Protein AF-0000000080186412 (afdb_homodimer)

Secondary structure (DSSP, 8-state):
-----SSS-TTT----TTS-HHHHHHHHHHHHHTTT--HHHHHHHHHHHHHHHHHS--S---HHHHHHHHHHHS-B-TTS-B------TTHHHHHHHHH-HHHHHHHHTTT---TT-TTSTT--HHHHHHHHHHHHHHHHHHHHH-S---SS---HHHHHHHHHHHHHHHHHHHHHHHHHHHHHHHHHHHHHHHHHHHHHHHHHHHHHHHHHTHHHHHHHHHHHHHHHHS--S-HHHHHHHHHHH-GGGGTTS-HHHHHHHHHHHHHHHHHHHHHHHH-/-----SSS-TTT----TTS-HHHHHHHHHHHHHTTT--HHHHHHHHHHHHHHHHHS--S---HHHHHHHHHHHS-B-TTS-B------GGGHHHHHHHH-HHHHHHHHTTT---TT-TTSTT--HHHHHHHHHHHHHHHHHHHHH-S---SS---HHHHHHHHHHHHHHHHHHHHHHHHHHHHHHHHHHHHHHHHHHHHHHHHHHHHHHHHHTHHHHHHHHHHHHHHHHS--S-HHHHHHHHHHH-GGGGTTS-HHHHHHHHHHHHHHHHHHHHHHHH-

Foldseek 3Di:
DQFDQPQAQLAPGDDDPPDDPLLVVLSVLLCVLCVVPDSQLLRVLSVVLRVLCVVDPPPPPPPVVVVVVVVQQCDAPVVGHRDPPPDDPVCCVVCCCVVASLVVLVVCVVVDDPQPDPSNHRDDLLNSLSSLLSRLSSVLSCLQVPPPPPPPDPDPVVVVVSNVRSVVRSVVSNVSSCVSSVVSVVVVVVVVVVVVVVVVVVVVVVVVVCVVCVLVVVLLVVLLVQPVVDPAPALLRSLVVSCVVPVPSQVVPDPVCRSVSSSVSNVVVVVVVVVVVVD/DQFDQPQAQLAPGDDDPPDDPLLVVLSVLLCVLCVVPDSQLLRVLSVVLRVLCVVDPPPPPPPCVVVVVVVQQCDAPVVGHRDPPPDDPVCCVVCCCVVASLVVLVVCVVVDDPQPDPSNHRDDLLNSLSSLLSRLSSVLSCLQVPPPPPPPDPDPVVVVVSNVRSVVRSVSSSVSSCVSSVVSVVVVVVVVVVVVVVVVVVVVVVVVVCVVCVLVVVLLVVLLVQPVVDPAPALLRSLVVSCVVCVPSQVVPDPVCRSVSSSVSNVVVVVVVVVVVVD

Radius of gyration: 34.0 Å; Cα contacts (8 Å, |Δi|>4): 592; chains: 2; bounding box: 63×105×73 Å

Nearest PDB structures (foldseek):
  8otz-assembly1_DX  TM=2.034E-01  e=6.928E+00  Bos taurus
  5voz-assembly1_S  TM=2.033E-01  e=5.457E+00  Saccharomyces cerevisiae S288C
  8ka6-assembly1_A  TM=3.788E-01  e=2.343E+00  synthetic construct
  8otz-assembly1_DX  TM=1.811E-01  e=8.365E+00  Bos taurus

Sequence (558 aa):
MILGFQNFHPLKGELTSEFTEFCGDIVFRARALLIHRSEKEIFAAIEIINWMNDQSPAPAREKDEVYLEINKVFEKDEHGKPLKLEGNIHNWLTRRNVYSITYALKERQSKYDITEDESFPNGTWADFFSVMALALIDQASFSYTSTPRGPYKNSEANCLFRDLANCARSAQYLIEAMDAVATAEGIQHFEAGMADAKRKIKIRNKSAAIRRHAKTNEAIVALKNFYGEEKHKSMRNAAQIFCEKFPKMVEHLAPYNRVRTLSEGLSKLLKGQRLSLQQMILGFQNFHPLKGELTSEFTEFCGDIVFRARALLIHRSEKEIFAAIEIINWMNDQSPAPAREKDEVYLEINKVFEKDEHGKPLKLEGNIHNWLTRRNVYSITYALKERQSKYDITEDESFPNGTWADFFSVMALALIDQASFSYTSTPRGPYKNSEANCLFRDLANCARSAQYLIEAMDAVATAEGIQHFEAGMADAKRKIKIRNKSAAIRRHAKTNEAIVALKNFYGEEKHKSMRNAAQIFCEKFPKMVEHLAPYNRVRTLSEGLSKLLKGQRLSLQQ

Organism: NCBI:txid1233

pLDDT: mean 74.26, std 18.39, range [33.25, 96.75]

Solvent-accessible surface area (backbone atoms only — not comparable to full-atom values): 29744 Å² total; per-residue (Å²): 136,83,68,52,59,87,68,27,45,78,89,76,47,74,80,54,55,81,49,51,70,63,52,54,51,45,50,50,54,22,46,62,72,40,66,88,56,52,71,69,33,52,57,40,47,45,53,49,51,43,49,54,47,63,74,55,55,45,68,78,52,59,77,53,47,61,53,42,48,53,46,39,26,65,32,42,43,102,82,65,43,57,40,74,75,79,76,62,77,76,54,45,70,75,39,35,44,51,71,27,70,53,50,39,51,61,66,40,56,84,76,52,83,58,48,76,38,82,66,37,65,73,40,49,68,33,50,52,27,16,50,48,18,41,28,26,47,12,51,18,51,40,37,57,68,52,70,68,79,54,86,65,68,88,44,68,43,52,53,32,47,49,49,32,53,18,49,54,52,17,38,53,29,45,29,45,16,26,33,19,33,28,38,15,50,25,48,47,48,38,53,50,46,51,52,48,51,51,49,50,49,50,50,48,49,48,51,50,49,48,61,72,39,41,59,55,50,51,39,28,54,51,45,49,54,52,50,71,76,43,95,57,95,38,60,54,54,40,30,48,52,46,47,69,73,42,48,80,64,47,60,88,42,55,79,92,49,37,42,58,52,39,24,53,48,40,50,48,54,53,48,52,51,52,52,58,67,71,100,134,83,68,54,60,86,67,26,44,78,88,75,45,73,81,56,58,83,50,53,68,62,51,54,51,46,49,50,53,24,45,63,71,39,66,90,56,53,72,68,32,52,56,42,47,46,51,50,51,42,49,54,45,64,75,53,56,45,68,77,53,59,77,54,46,61,53,42,48,52,46,37,26,68,32,42,42,100,84,66,42,57,39,72,68,78,75,64,76,80,54,42,70,76,38,35,43,47,70,28,69,52,50,39,51,61,67,41,54,84,77,51,82,57,47,77,40,81,68,35,64,74,41,47,68,34,50,53,27,18,52,48,16,40,27,26,46,11,52,19,52,40,37,58,68,51,70,65,81,55,85,64,69,88,43,69,44,53,53,32,48,49,50,31,51,19,48,54,51,17,39,52,28,44,28,46,17,27,35,19,30,29,39,14,50,24,49,46,48,38,53,50,47,51,50,48,51,50,48,50,47,48,49,48,50,50,52,50,48,48,61,71,40,42,59,55,50,50,38,29,54,52,45,49,56,53,49,72,75,42,95,57,96,38,60,53,54,38,29,48,53,43,48,71,74,41,46,79,61,48,61,90,42,56,82,90,49,36,40,58,52,39,24,52,46,38,50,48,54,54,48,52,50,50,52,57,67,70,98

Structure (mmCIF, N/CA/C/O backbone):
data_AF-0000000080186412-model_v1
#
loop_
_entity.id
_entity.type
_entity.pdbx_description
1 polymer 'Uncharacterized protein'
#
loop_
_atom_site.group_PDB
_atom_site.id
_atom_site.type_symbol
_atom_site.label_atom_id
_atom_site.label_alt_id
_atom_site.label_comp_id
_atom_site.label_asym_id
_atom_site.label_entity_id
_atom_site.label_seq_id
_atom_site.pdbx_PDB_ins_code
_atom_site.Cartn_x
_atom_site.Cartn_y
_atom_site.Cartn_z
_atom_site.occupancy
_atom_site.B_iso_or_equiv
_atom_site.auth_seq_id
_atom_site.auth_comp_id
_atom_site.auth_asym_id
_atom_site.auth_atom_id
_atom_site.pdbx_PDB_model_num
ATOM 1 N N . MET A 1 1 ? 9.469 21.562 -8.523 1 60.22 1 MET A N 1
ATOM 2 C CA . MET A 1 1 ? 10.164 21.5 -7.234 1 60.22 1 MET A CA 1
ATOM 3 C C . MET A 1 1 ? 11.297 20.484 -7.285 1 60.22 1 MET A C 1
ATOM 5 O O . MET A 1 1 ? 11.109 19.359 -7.742 1 60.22 1 MET A O 1
ATOM 9 N N . ILE A 1 2 ? 12.531 20.984 -7 1 69.94 2 ILE A N 1
ATOM 10 C CA . ILE A 1 2 ? 13.695 20.109 -6.938 1 69.94 2 ILE A CA 1
ATOM 11 C C . ILE A 1 2 ? 13.875 19.594 -5.512 1 69.94 2 ILE A C 1
ATOM 13 O O . ILE A 1 2 ? 13.992 20.391 -4.57 1 69.94 2 ILE A O 1
ATOM 17 N N . LEU A 1 3 ? 13.75 18.344 -5.414 1 85.12 3 LEU A N 1
ATOM 18 C CA . LEU A 1 3 ? 13.898 17.719 -4.105 1 85.12 3 LEU A CA 1
ATOM 19 C C . LEU A 1 3 ? 15.367 17.516 -3.758 1 85.12 3 LEU A C 1
ATOM 21 O O . LEU A 1 3 ? 16.203 17.391 -4.648 1 85.12 3 LEU A O 1
ATOM 25 N N . GLY A 1 4 ? 15.68 17.688 -2.525 1 90.06 4 GLY A N 1
ATOM 26 C CA . GLY A 1 4 ? 17.031 17.469 -2.035 1 90.06 4 GLY A CA 1
ATOM 27 C C . GLY A 1 4 ? 17.094 17.281 -0.53 1 90.06 4 GLY A C 1
ATOM 28 O O . GLY A 1 4 ? 16.078 17.016 0.113 1 90.06 4 GLY A O 1
ATOM 29 N N . PHE A 1 5 ? 18.312 17.25 -0 1 92.81 5 PHE A N 1
ATOM 30 C CA . PHE A 1 5 ? 18.562 17.031 1.423 1 92.81 5 PHE A CA 1
ATOM 31 C C . PHE A 1 5 ? 19.422 18.156 1.991 1 92.81 5 PHE A C 1
ATOM 33 O O . PHE A 1 5 ? 20.469 17.891 2.578 1 92.81 5 PHE A O 1
ATOM 40 N N . GLN A 1 6 ? 18.938 19.312 1.938 1 89.69 6 GLN A N 1
ATOM 41 C CA . GLN A 1 6 ? 19.703 20.469 2.371 1 89.69 6 GLN A CA 1
ATOM 42 C C . GLN A 1 6 ? 19.469 20.766 3.848 1 89.69 6 GLN A C 1
ATOM 44 O O . GLN A 1 6 ? 20.359 21.266 4.539 1 89.69 6 GLN A O 1
ATOM 49 N N . ASN A 1 7 ? 18.359 20.422 4.348 1 87.5 7 ASN A N 1
ATOM 50 C CA . ASN A 1 7 ? 17.969 20.812 5.695 1 87.5 7 ASN A CA 1
ATOM 51 C C . ASN A 1 7 ? 17.797 19.609 6.609 1 87.5 7 ASN A C 1
ATOM 53 O O . ASN A 1 7 ? 17.672 19.75 7.828 1 87.5 7 ASN A O 1
ATOM 57 N N . PHE A 1 8 ? 17.812 18.5 6 1 89.94 8 PHE A N 1
ATOM 58 C CA . PHE A 1 8 ? 17.641 17.25 6.742 1 89.94 8 PHE A CA 1
ATOM 59 C C . PHE A 1 8 ? 18.422 16.125 6.07 1 89.94 8 PHE A C 1
ATOM 61 O O . PHE A 1 8 ? 18.078 15.719 4.953 1 89.94 8 PHE A O 1
ATOM 68 N N . HIS A 1 9 ? 19.359 15.633 6.789 1 92.69 9 HIS A N 1
ATOM 69 C CA . HIS A 1 9 ? 20.109 14.5 6.258 1 92.69 9 HIS A CA 1
ATOM 70 C C . HIS A 1 9 ? 19.25 13.234 6.27 1 92.69 9 HIS A C 1
ATOM 72 O O . HIS A 1 9 ? 18.703 12.867 7.305 1 92.69 9 HIS A O 1
ATOM 78 N N . PRO A 1 10 ? 19.203 12.523 5.199 1 93.31 10 PRO A N 1
ATOM 79 C CA . PRO A 1 10 ? 18.234 11.43 5.078 1 93.31 10 PRO A CA 1
ATOM 80 C C . PRO A 1 10 ? 18.531 10.281 6.051 1 93.31 10 PRO A C 1
ATOM 82 O O . PRO A 1 10 ? 17.594 9.688 6.602 1 93.31 10 PRO A O 1
ATOM 85 N N . LEU A 1 11 ? 19.734 10 6.316 1 89.69 11 LEU A N 1
ATOM 86 C CA . LEU A 1 11 ? 20.031 8.844 7.152 1 89.69 11 LEU A CA 1
ATOM 87 C C . LEU A 1 11 ? 20.422 9.281 8.562 1 89.69 11 LEU A C 1
ATOM 89 O O . LEU A 1 11 ? 20.141 8.578 9.531 1 89.69 11 LEU A O 1
ATOM 93 N N . LYS A 1 12 ? 20.922 10.484 8.695 1 86.38 12 LYS A N 1
ATOM 94 C CA . LYS A 1 12 ? 21.531 10.875 9.969 1 86.38 12 LYS A CA 1
ATOM 95 C C . LYS A 1 12 ? 20.828 12.086 10.562 1 86.38 12 LYS A C 1
ATOM 97 O O . LYS A 1 12 ? 21.109 12.484 11.695 1 86.38 12 LYS A O 1
ATOM 102 N N . GLY A 1 13 ? 19.953 12.609 9.758 1 85.38 13 GLY A N 1
ATOM 103 C CA . GLY A 1 13 ? 19.297 13.805 10.242 1 85.38 13 GLY A CA 1
ATOM 104 C C . GLY A 1 13 ? 18.469 13.57 11.492 1 85.38 13 GLY A C 1
ATOM 105 O O . GLY A 1 13 ? 17.844 12.523 11.641 1 85.38 13 GLY A O 1
ATOM 106 N N . GLU A 1 14 ? 18.562 14.594 12.391 1 77.5 14 GLU A N 1
ATOM 107 C CA . GLU A 1 14 ? 17.766 14.547 13.609 1 77.5 14 GLU A CA 1
ATOM 108 C C . GLU A 1 14 ? 16.641 15.562 13.57 1 77.5 14 GLU A C 1
ATOM 110 O O . GLU A 1 14 ? 16.812 16.688 13.094 1 77.5 14 GLU A O 1
ATOM 115 N N . LEU A 1 15 ? 15.5 15.031 13.891 1 72.88 15 LEU A N 1
ATOM 116 C CA . LEU A 1 15 ? 14.336 15.906 13.891 1 72.88 15 LEU A CA 1
ATOM 117 C C . LEU A 1 15 ? 14.352 16.828 15.109 1 72.88 15 LEU A C 1
ATOM 119 O O . LEU A 1 15 ? 14.75 16.406 16.203 1 72.88 15 LEU A O 1
ATOM 123 N N . THR A 1 16 ? 14.156 18.031 14.727 1 61.97 16 THR A N 1
ATOM 124 C CA . THR A 1 16 ? 14.07 18.984 15.836 1 61.97 16 THR A CA 1
ATOM 125 C C . THR A 1 16 ? 12.773 18.781 16.609 1 61.97 16 THR A C 1
ATOM 127 O O . THR A 1 16 ? 11.82 18.188 16.109 1 61.97 16 THR A O 1
ATOM 130 N N . SER A 1 17 ? 12.781 19.062 17.781 1 52.41 17 SER A N 1
ATOM 131 C CA . SER A 1 17 ? 11.68 18.859 18.734 1 52.41 17 SER A CA 1
ATOM 132 C C . SER A 1 17 ? 10.375 19.438 18.188 1 52.41 17 SER A C 1
ATOM 134 O O . SER A 1 17 ? 9.297 18.953 18.531 1 52.41 17 SER A O 1
ATOM 136 N N . GLU A 1 18 ? 10.516 20.422 17.297 1 50.44 18 GLU A N 1
ATOM 137 C CA . GLU A 1 18 ? 9.32 21.094 16.781 1 50.44 18 GLU A CA 1
ATOM 138 C C . GLU A 1 18 ? 8.594 20.219 15.773 1 50.44 18 GLU A C 1
ATOM 140 O O . GLU A 1 18 ? 7.434 20.469 15.445 1 50.44 18 GLU A O 1
ATOM 145 N N . PHE A 1 19 ? 9.312 19.172 15.555 1 56.12 19 PHE A N 1
ATOM 146 C CA . PHE A 1 19 ? 8.719 18.344 14.508 1 56.12 19 PHE A CA 1
ATOM 147 C C . PHE A 1 19 ? 7.883 17.219 15.117 1 56.12 19 PHE A C 1
ATOM 149 O O . PHE A 1 19 ? 8.352 16.5 16 1 56.12 19 PHE A O 1
ATOM 156 N N . THR A 1 20 ? 6.617 17.281 14.836 1 58.25 20 THR A N 1
ATOM 157 C CA . THR A 1 20 ? 5.539 16.453 15.359 1 58.25 20 THR A CA 1
ATOM 158 C C . THR A 1 20 ? 5.938 14.977 15.328 1 58.25 20 THR A C 1
ATOM 160 O O . THR A 1 20 ? 6.848 14.586 14.594 1 58.25 20 THR A O 1
ATOM 163 N N . GLU A 1 21 ? 5.617 14.297 16.281 1 59.12 21 GLU A N 1
ATOM 164 C CA . GLU A 1 21 ? 5.746 12.844 16.422 1 59.12 21 GLU A CA 1
ATOM 165 C C . GLU A 1 21 ? 5.562 12.141 15.086 1 59.12 21 GLU A C 1
ATOM 167 O O . GLU A 1 21 ? 6.309 11.219 14.758 1 59.12 21 GLU A O 1
ATOM 172 N N . PHE A 1 22 ? 4.82 12.688 14.312 1 66.62 22 PHE A N 1
ATOM 173 C CA . PHE A 1 22 ? 4.508 12.016 13.062 1 66.62 22 PHE A CA 1
ATOM 174 C C . PHE A 1 22 ? 5.652 12.156 12.07 1 66.62 22 PHE A C 1
ATOM 176 O O . PHE A 1 22 ? 5.883 11.273 11.242 1 66.62 22 PHE A O 1
ATOM 183 N N . CYS A 1 23 ? 6.418 13.219 12.328 1 78.56 23 CYS A N 1
ATOM 184 C CA . CYS A 1 23 ? 7.613 13.359 11.508 1 78.56 23 CYS A CA 1
ATOM 185 C C . CYS A 1 23 ? 8.617 12.25 11.82 1 78.56 23 CYS A C 1
ATOM 187 O O . CYS A 1 23 ? 9.203 11.664 10.906 1 78.56 23 CYS A O 1
ATOM 189 N N . GLY A 1 24 ? 8.734 12.062 13.109 1 80.25 24 GLY A N 1
ATOM 190 C CA . GLY A 1 24 ? 9.625 10.984 13.523 1 80.25 24 GLY A CA 1
ATOM 191 C C . GLY A 1 24 ? 9.195 9.625 13.008 1 80.25 24 GLY A C 1
ATOM 192 O O . GLY A 1 24 ? 10.039 8.82 12.609 1 80.25 24 GLY A O 1
ATOM 193 N N . ASP A 1 25 ? 7.91 9.414 13.008 1 83.44 25 ASP A N 1
ATOM 194 C CA . ASP A 1 25 ? 7.375 8.141 12.516 1 83.44 25 ASP A CA 1
ATOM 195 C C . ASP A 1 25 ? 7.676 7.957 11.031 1 83.44 25 ASP A C 1
ATOM 197 O O . ASP A 1 25 ? 8.07 6.871 10.602 1 83.44 25 ASP A O 1
ATOM 201 N N . ILE A 1 26 ? 7.465 9.016 10.266 1 90.25 26 ILE A N 1
ATOM 202 C CA . ILE A 1 26 ? 7.719 8.961 8.836 1 90.25 26 ILE A CA 1
ATOM 203 C C . ILE A 1 26 ? 9.195 8.648 8.586 1 90.25 26 ILE A C 1
ATOM 205 O O . ILE A 1 26 ? 9.516 7.773 7.773 1 90.25 26 ILE A O 1
ATOM 209 N N . VAL A 1 27 ? 10.039 9.289 9.352 1 89.06 27 VAL A N 1
ATOM 210 C CA . VAL A 1 27 ? 11.477 9.117 9.195 1 89.06 27 VAL A CA 1
ATOM 211 C C . VAL A 1 27 ? 11.875 7.691 9.562 1 89.06 27 VAL A C 1
ATOM 213 O O . VAL A 1 27 ? 12.617 7.039 8.828 1 89.06 27 VAL A O 1
ATOM 216 N N . PHE A 1 28 ? 11.375 7.246 10.602 1 84.44 28 PHE A N 1
ATOM 217 C CA . PHE A 1 28 ? 11.68 5.895 11.055 1 84.44 28 PHE A CA 1
ATOM 218 C C . PHE A 1 28 ? 11.266 4.863 10.016 1 84.44 28 PHE A C 1
ATOM 220 O O . PHE A 1 28 ? 12.047 3.971 9.672 1 84.44 28 PHE A O 1
ATOM 227 N N . ARG A 1 29 ? 10.117 4.934 9.508 1 87.81 29 ARG A N 1
ATOM 228 C CA . ARG A 1 29 ? 9.578 3.996 8.523 1 87.81 29 ARG A CA 1
ATOM 229 C C . ARG A 1 29 ? 10.391 4.031 7.234 1 87.81 29 ARG A C 1
ATOM 231 O O . ARG A 1 29 ? 10.734 2.986 6.68 1 87.81 29 ARG A O 1
ATOM 238 N N . ALA A 1 30 ? 10.641 5.219 6.789 1 93.19 30 ALA A N 1
ATOM 239 C CA . ALA A 1 30 ? 11.406 5.359 5.551 1 93.19 30 ALA A CA 1
ATOM 240 C C . ALA A 1 30 ? 12.805 4.773 5.699 1 93.19 30 ALA A C 1
ATOM 242 O O . ALA A 1 30 ? 13.273 4.027 4.832 1 93.19 30 ALA A O 1
ATOM 243 N N . ARG A 1 31 ? 13.453 5.035 6.793 1 89.44 31 ARG A N 1
ATOM 244 C CA . ARG A 1 31 ? 14.805 4.531 7.027 1 89.44 31 ARG A CA 1
ATOM 245 C C . ARG A 1 31 ? 14.805 3.014 7.168 1 89.44 31 ARG A C 1
ATOM 247 O O . ARG A 1 31 ? 15.75 2.346 6.73 1 89.44 31 ARG A O 1
ATOM 254 N N . ALA A 1 32 ? 13.766 2.51 7.766 1 86.44 32 ALA A N 1
ATOM 255 C CA . ALA A 1 32 ? 13.656 1.059 7.898 1 86.44 32 ALA A CA 1
ATOM 256 C C . ALA A 1 32 ? 13.602 0.384 6.531 1 86.44 32 ALA A C 1
ATOM 258 O O . ALA A 1 32 ? 14.195 -0.678 6.332 1 86.44 32 ALA A O 1
ATOM 259 N N . LEU A 1 33 ? 12.953 1.007 5.578 1 89.5 33 LEU A N 1
ATOM 260 C CA . LEU A 1 33 ? 12.82 0.45 4.234 1 89.5 33 LEU A CA 1
ATOM 261 C C . LEU A 1 33 ? 14.133 0.575 3.469 1 89.5 33 LEU A C 1
ATOM 263 O O . LEU A 1 33 ? 14.406 -0.221 2.568 1 89.5 33 LEU A O 1
ATOM 267 N N . LEU A 1 34 ? 14.961 1.532 3.924 1 92.69 34 LEU A N 1
ATOM 268 C CA . LEU A 1 34 ? 16.188 1.831 3.188 1 92.69 34 LEU A CA 1
ATOM 269 C C . LEU A 1 34 ? 17.406 1.284 3.916 1 92.69 34 LEU A C 1
ATOM 271 O O . LEU A 1 34 ? 18.531 1.673 3.619 1 92.69 34 LEU A O 1
ATOM 275 N N . ILE A 1 35 ? 17.203 0.44 4.863 1 87.81 35 ILE A N 1
ATOM 276 C CA . ILE A 1 35 ? 18.25 -0.029 5.773 1 87.81 35 ILE A CA 1
ATOM 277 C C . ILE A 1 35 ? 19.391 -0.65 4.973 1 87.81 35 ILE A C 1
ATOM 279 O O . ILE A 1 35 ? 20.547 -0.62 5.402 1 87.81 35 ILE A O 1
ATOM 283 N N . HIS A 1 36 ? 19.156 -1.122 3.773 1 86.38 36 HIS A N 1
ATOM 284 C CA . HIS A 1 36 ? 20.156 -1.82 2.969 1 86.38 36 HIS A CA 1
ATOM 285 C C . HIS A 1 36 ? 20.812 -0.881 1.959 1 86.38 36 HIS A C 1
ATOM 287 O O . HIS A 1 36 ? 21.641 -1.309 1.15 1 86.38 36 HIS A O 1
ATOM 293 N N . ARG A 1 37 ? 20.469 0.343 1.996 1 92.5 37 ARG A N 1
ATOM 294 C CA . ARG A 1 37 ? 20.984 1.3 1.021 1 92.5 37 ARG A CA 1
ATOM 295 C C . ARG A 1 37 ? 22.047 2.191 1.643 1 92.5 37 ARG A C 1
ATOM 297 O O . ARG A 1 37 ? 21.938 2.604 2.797 1 92.5 37 ARG A O 1
ATOM 304 N N . SER A 1 38 ? 22.984 2.486 0.848 1 92.88 38 SER A N 1
ATOM 305 C CA . SER A 1 38 ? 24.031 3.412 1.275 1 92.88 38 SER A CA 1
ATOM 306 C C . SER A 1 38 ? 23.594 4.863 1.078 1 92.88 38 SER A C 1
ATOM 308 O O . SER A 1 38 ? 22.641 5.137 0.348 1 92.88 38 SER A O 1
ATOM 310 N N . GLU A 1 39 ? 24.375 5.75 1.698 1 94.25 39 GLU A N 1
ATOM 311 C CA . GLU A 1 39 ? 24.109 7.18 1.562 1 94.25 39 GLU A CA 1
ATOM 312 C C . GLU A 1 39 ? 24.266 7.633 0.112 1 94.25 39 GLU A C 1
ATOM 314 O O . GLU A 1 39 ? 23.438 8.398 -0.39 1 94.25 39 GLU A O 1
ATOM 319 N N . LYS A 1 40 ? 25.266 7.129 -0.519 1 93.75 40 LYS A N 1
ATOM 320 C CA . LYS A 1 40 ? 25.516 7.484 -1.914 1 93.75 40 LYS A CA 1
ATOM 321 C C . LYS A 1 40 ? 24.344 7.078 -2.801 1 93.75 40 LYS A C 1
ATOM 323 O O . LYS A 1 40 ? 23.938 7.828 -3.691 1 93.75 40 LYS A O 1
ATOM 328 N N . GLU A 1 41 ? 23.828 5.957 -2.545 1 94.19 41 GLU A N 1
ATOM 329 C CA . GLU A 1 41 ? 22.703 5.457 -3.33 1 94.19 41 GLU A CA 1
ATOM 330 C C . GLU A 1 41 ? 21.453 6.289 -3.084 1 94.19 41 GLU A C 1
ATOM 332 O O . GLU A 1 41 ? 20.688 6.57 -4.016 1 94.19 41 GLU A O 1
ATOM 337 N N . ILE A 1 42 ? 21.266 6.688 -1.853 1 96.12 42 ILE A N 1
ATOM 338 C CA . ILE A 1 42 ? 20.109 7.484 -1.497 1 96.12 42 ILE A CA 1
ATOM 339 C C . ILE A 1 42 ? 20.172 8.836 -2.197 1 96.12 42 ILE A C 1
ATOM 341 O O . ILE A 1 42 ? 19.172 9.312 -2.74 1 96.12 42 ILE A O 1
ATOM 345 N N . PHE A 1 43 ? 21.328 9.43 -2.287 1 95.38 43 PHE A N 1
ATOM 346 C CA . PHE A 1 43 ? 21.5 10.703 -2.975 1 95.38 43 PHE A CA 1
ATOM 347 C C . PHE A 1 43 ? 21.344 10.531 -4.48 1 95.38 43 PHE A C 1
ATOM 349 O O . PHE A 1 43 ? 20.844 11.422 -5.164 1 95.38 43 PHE A O 1
ATOM 356 N N . ALA A 1 44 ? 21.75 9.375 -4.965 1 91.94 44 ALA A N 1
ATOM 357 C CA . ALA A 1 44 ? 21.547 9.086 -6.383 1 91.94 44 ALA A CA 1
ATOM 358 C C . ALA A 1 44 ? 20.062 8.953 -6.707 1 91.94 44 ALA A C 1
ATOM 360 O O . ALA A 1 44 ? 19.609 9.398 -7.762 1 91.94 44 ALA A O 1
ATOM 361 N N . ALA A 1 45 ? 19.375 8.328 -5.82 1 94.69 45 ALA A N 1
ATOM 362 C CA . ALA A 1 45 ? 17.953 8.102 -6.031 1 94.69 45 ALA A CA 1
ATOM 363 C C . ALA A 1 45 ? 17.203 9.43 -6.152 1 94.69 45 ALA A C 1
ATOM 365 O O . ALA A 1 45 ? 16.297 9.562 -6.969 1 94.69 45 ALA A O 1
ATOM 366 N N . ILE A 1 46 ? 17.562 10.414 -5.305 1 94.12 46 ILE A N 1
ATOM 367 C CA . ILE A 1 46 ? 16.859 11.695 -5.34 1 94.12 46 ILE A CA 1
ATOM 368 C C . ILE A 1 46 ? 17.141 12.398 -6.668 1 94.12 46 ILE A C 1
ATOM 370 O O . ILE A 1 46 ? 16.281 13.094 -7.203 1 94.12 46 ILE A O 1
ATOM 374 N N . GLU A 1 47 ? 18.297 12.242 -7.195 1 89.88 47 GLU A N 1
ATOM 375 C CA . GLU A 1 47 ? 18.609 12.805 -8.5 1 89.88 47 GLU A CA 1
ATOM 376 C C . GLU A 1 47 ? 17.781 12.141 -9.602 1 89.88 47 GLU A C 1
ATOM 378 O O . GLU A 1 47 ? 17.344 12.812 -10.539 1 89.88 47 GLU A O 1
ATOM 383 N N . ILE A 1 48 ? 17.609 10.883 -9.5 1 89.88 48 ILE A N 1
ATOM 384 C CA . ILE A 1 48 ? 16.812 10.141 -10.461 1 89.88 48 ILE A CA 1
ATOM 385 C C . ILE A 1 48 ? 15.367 10.617 -10.414 1 89.88 48 ILE A C 1
ATOM 387 O O . ILE A 1 48 ? 14.742 10.836 -11.453 1 89.88 48 ILE A O 1
ATOM 391 N N . ILE A 1 49 ? 14.852 10.773 -9.203 1 89.81 49 ILE A N 1
ATOM 392 C CA . ILE A 1 49 ? 13.484 11.266 -9.031 1 89.81 49 ILE A CA 1
ATOM 393 C C . ILE A 1 49 ? 13.344 12.641 -9.664 1 89.81 49 ILE A C 1
ATOM 395 O O . ILE A 1 49 ? 12.383 12.914 -10.383 1 89.81 49 ILE A O 1
ATOM 399 N N . ASN A 1 50 ? 14.305 13.516 -9.367 1 87.25 50 ASN A N 1
ATOM 400 C CA . ASN A 1 50 ? 14.281 14.852 -9.945 1 87.25 50 ASN A CA 1
ATOM 401 C C . ASN A 1 50 ? 14.328 14.812 -11.469 1 87.25 50 ASN A C 1
ATOM 403 O O . ASN A 1 50 ? 13.656 15.602 -12.133 1 87.25 50 ASN A O 1
ATOM 407 N N . TRP A 1 51 ? 15.141 13.945 -11.953 1 85.25 51 TRP A N 1
ATOM 408 C CA . TRP A 1 51 ? 15.234 13.773 -13.398 1 85.25 51 TRP A CA 1
ATOM 409 C C . TRP A 1 51 ? 13.898 13.344 -13.984 1 85.25 51 TRP A C 1
ATOM 411 O O . TRP A 1 51 ? 13.461 13.867 -15.008 1 85.25 51 TRP A O 1
ATOM 421 N N . MET A 1 52 ? 13.219 12.367 -13.398 1 81.56 52 MET A N 1
ATOM 422 C CA . MET A 1 52 ? 11.906 11.906 -13.859 1 81.56 52 MET A CA 1
ATOM 423 C C . MET A 1 52 ? 10.898 13.039 -13.859 1 81.56 52 MET A C 1
ATOM 425 O O . MET A 1 52 ? 10.07 13.141 -14.766 1 81.56 52 MET A O 1
ATOM 429 N N . ASN A 1 53 ? 10.992 13.812 -12.805 1 76.06 53 ASN A N 1
ATOM 430 C CA . ASN A 1 53 ? 10.078 14.945 -12.68 1 76.06 53 ASN A CA 1
ATOM 431 C C . ASN A 1 53 ? 10.312 15.977 -13.781 1 76.06 53 ASN A C 1
ATOM 433 O O . ASN A 1 53 ? 9.375 16.641 -14.227 1 76.06 53 ASN A O 1
ATOM 437 N N . ASP A 1 54 ? 11.477 16.125 -14.125 1 74.56 54 ASP A N 1
ATOM 438 C CA . ASP A 1 54 ? 11.844 17.094 -15.156 1 74.56 54 ASP A CA 1
ATOM 439 C C . ASP A 1 54 ? 11.375 16.625 -16.531 1 74.56 54 ASP A C 1
ATOM 441 O O . ASP A 1 54 ? 11.086 17.453 -17.406 1 74.56 54 ASP A O 1
ATOM 445 N N . GLN A 1 55 ? 11.398 15.273 -16.828 1 68.12 55 GLN A N 1
ATOM 446 C CA . GLN A 1 55 ? 11.023 14.727 -18.125 1 68.12 55 GLN A CA 1
ATOM 447 C C . GLN A 1 55 ? 9.523 14.867 -18.359 1 68.12 55 GLN A C 1
ATOM 449 O O . GLN A 1 55 ? 9.07 14.875 -19.516 1 68.12 55 GLN A O 1
ATOM 454 N N . SER A 1 56 ? 8.773 14.781 -17.469 1 58.53 56 SER A N 1
ATOM 455 C CA . SER A 1 56 ? 7.324 14.906 -17.609 1 58.53 56 SER A CA 1
ATOM 456 C C . SER A 1 56 ? 6.77 15.938 -16.625 1 58.53 56 SER A C 1
ATOM 458 O O . SER A 1 56 ? 6.219 15.57 -15.578 1 58.53 56 SER A O 1
ATOM 460 N N . PRO A 1 57 ? 7.18 17.141 -17 1 50.28 57 PRO A N 1
ATOM 461 C CA . PRO A 1 57 ? 6.785 18.125 -15.984 1 50.28 57 PRO A CA 1
ATOM 462 C C . PRO A 1 57 ? 5.281 18.125 -15.719 1 50.28 57 PRO A C 1
ATOM 464 O O . PRO A 1 57 ? 4.488 17.906 -16.641 1 50.28 57 PRO A O 1
ATOM 467 N N . ALA A 1 58 ? 4.898 17.562 -14.63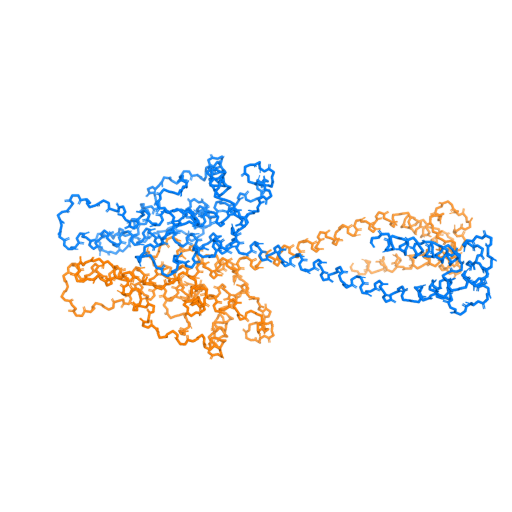3 1 48.06 58 ALA A N 1
ATOM 468 C CA . ALA A 1 58 ? 3.508 17.891 -14.328 1 48.06 58 ALA A CA 1
ATOM 469 C C . ALA A 1 58 ? 3.135 19.266 -14.859 1 48.06 58 ALA A C 1
ATOM 471 O O . ALA A 1 58 ? 3.99 20.141 -14.969 1 48.06 58 ALA A O 1
ATOM 472 N N . PRO A 1 59 ? 2.135 19.406 -15.664 1 41.56 59 PRO A N 1
ATOM 473 C CA . PRO A 1 59 ? 1.866 20.812 -15.992 1 41.56 59 PRO A CA 1
ATOM 474 C C . PRO A 1 59 ? 2.322 21.766 -14.898 1 41.56 59 PRO A C 1
ATOM 476 O O . PRO A 1 59 ? 2.264 21.438 -13.711 1 41.56 59 PRO A O 1
ATOM 479 N N . ALA A 1 60 ? 3.234 22.703 -15.273 1 35.69 60 ALA A N 1
ATOM 480 C CA . ALA A 1 60 ? 3.834 23.703 -14.391 1 35.69 60 ALA A CA 1
ATOM 481 C C . ALA A 1 60 ? 2.877 24.078 -13.266 1 35.69 60 ALA A C 1
ATOM 483 O O . ALA A 1 60 ? 1.758 24.531 -13.523 1 35.69 60 ALA A O 1
ATOM 484 N N . ARG A 1 61 ? 2.818 23.516 -12.312 1 37.19 61 ARG A N 1
ATOM 485 C CA . ARG A 1 61 ? 2.277 24.188 -11.141 1 37.19 61 ARG A CA 1
ATOM 486 C C . ARG A 1 61 ? 2.738 25.641 -11.086 1 37.19 61 ARG A C 1
ATOM 488 O O . ARG A 1 61 ? 3.939 25.922 -11.031 1 37.19 61 ARG A O 1
ATOM 495 N N . GLU A 1 62 ? 2.396 26.562 -11.703 1 33.25 62 GLU A N 1
ATOM 496 C CA . GLU A 1 62 ? 2.865 27.766 -11.023 1 33.25 62 GLU A CA 1
ATOM 497 C C . GLU A 1 62 ? 2.871 27.594 -9.508 1 33.25 62 GLU A C 1
ATOM 499 O O . GLU A 1 62 ? 1.862 27.188 -8.922 1 33.25 62 GLU A O 1
ATOM 504 N N . LYS A 1 63 ? 3.986 27.281 -8.82 1 36.56 63 LYS A N 1
ATOM 505 C CA . LYS A 1 63 ? 4.297 27.312 -7.398 1 36.56 63 LYS A CA 1
ATOM 506 C C . LYS A 1 63 ? 3.203 28.031 -6.613 1 36.56 63 LYS A C 1
ATOM 508 O O . LYS A 1 63 ? 2.84 27.609 -5.516 1 36.56 63 LYS A O 1
ATOM 513 N N . ASP A 1 64 ? 2.75 29.094 -7.211 1 34.41 64 ASP A N 1
ATOM 514 C CA . ASP A 1 64 ? 1.932 30.156 -6.625 1 34.41 64 ASP A CA 1
ATOM 515 C C . ASP A 1 64 ? 0.468 29.734 -6.539 1 34.41 64 ASP A C 1
ATOM 517 O O . ASP A 1 64 ? -0.281 30.234 -5.699 1 34.41 64 ASP A O 1
ATOM 521 N N . GLU A 1 65 ? 0.149 28.859 -7.363 1 36.62 65 GLU A N 1
ATOM 522 C CA . GLU A 1 65 ? -1.296 28.656 -7.398 1 36.62 65 GLU A CA 1
ATOM 523 C C . GLU A 1 65 ? -1.756 27.766 -6.242 1 36.62 65 GLU A C 1
ATOM 525 O O . GLU A 1 65 ? -2.811 28.016 -5.652 1 36.62 65 GLU A O 1
ATOM 530 N N . VAL A 1 66 ? -1.062 26.766 -5.973 1 37.44 66 VAL A N 1
ATOM 531 C CA . VAL A 1 66 ? -1.422 26.031 -4.762 1 37.44 66 VAL A CA 1
ATOM 532 C C . VAL A 1 66 ? -1.342 26.969 -3.553 1 37.44 66 VAL A C 1
ATOM 534 O O . VAL A 1 66 ? -2.24 26.969 -2.707 1 37.44 66 VAL A O 1
ATOM 537 N N . TYR A 1 67 ? -0.165 27.656 -3.479 1 35.97 67 TYR A N 1
ATOM 538 C CA . TYR A 1 67 ? -0.066 28.719 -2.473 1 35.97 67 TYR A CA 1
ATOM 539 C C . TYR A 1 67 ? -1.19 29.734 -2.631 1 35.97 67 TYR A C 1
ATOM 541 O O . TYR A 1 67 ? -1.804 30.141 -1.644 1 35.97 67 TYR A O 1
ATOM 549 N N . LEU A 1 68 ? -1.339 30.141 -3.875 1 39.66 68 LEU A N 1
ATOM 550 C CA . LEU A 1 68 ? -2.418 31.094 -4.129 1 39.66 68 LEU A CA 1
ATOM 551 C C . LEU A 1 68 ? -3.773 30.469 -3.814 1 39.66 68 LEU A C 1
ATOM 553 O O . LEU A 1 68 ? -4.648 31.125 -3.25 1 39.66 68 LEU A O 1
ATOM 557 N N . GLU A 1 69 ? -3.873 29.312 -4.172 1 39.47 69 GLU A N 1
ATOM 558 C CA . GLU A 1 69 ? -5.145 28.641 -3.896 1 39.47 69 GLU A CA 1
ATOM 559 C C . GLU A 1 69 ? -5.316 28.375 -2.404 1 39.47 69 GLU A C 1
ATOM 561 O O . GLU A 1 69 ? -6.406 28.562 -1.857 1 39.47 69 GLU A O 1
ATOM 566 N N . ILE A 1 70 ? -4.246 28 -1.839 1 38.25 70 ILE A N 1
ATOM 567 C CA . ILE A 1 70 ? -4.273 27.906 -0.382 1 38.25 70 ILE A CA 1
ATOM 568 C C . ILE A 1 70 ? -4.496 29.312 0.206 1 38.25 70 ILE A C 1
ATOM 570 O O . ILE A 1 70 ? -5.281 29.469 1.142 1 38.25 70 ILE A O 1
ATOM 574 N N . ASN A 1 71 ? -3.779 30.25 -0.423 1 40.81 71 ASN A N 1
ATOM 575 C CA . ASN A 1 71 ? -3.977 31.625 0.014 1 40.81 71 ASN A CA 1
ATOM 576 C C . ASN A 1 71 ? -5.402 32.094 -0.251 1 40.81 71 ASN A C 1
ATOM 578 O O . ASN A 1 71 ? -5.961 32.875 0.533 1 40.81 71 ASN A O 1
ATOM 582 N N . LYS A 1 72 ? -5.895 31.672 -1.361 1 42.59 72 LYS A N 1
ATOM 583 C CA . LYS A 1 72 ? -7.277 32.031 -1.656 1 42.59 72 LYS A CA 1
ATOM 584 C C . LYS A 1 72 ? -8.242 31.422 -0.651 1 42.59 72 LYS A C 1
ATOM 586 O O . LYS A 1 72 ? -9.297 31.984 -0.359 1 42.59 72 LYS A O 1
ATOM 591 N N . VAL A 1 73 ? -7.922 30.281 -0.303 1 39.12 73 VAL A N 1
ATOM 592 C CA . VAL A 1 73 ? -8.734 29.625 0.718 1 39.12 73 VAL A CA 1
ATOM 593 C C . VAL A 1 73 ? -8.742 30.469 1.99 1 39.12 73 VAL A C 1
ATOM 595 O O . VAL A 1 73 ? -9.734 30.516 2.715 1 39.12 73 VAL A O 1
ATOM 598 N N . PHE A 1 74 ? -7.668 31.125 2.16 1 39.47 74 PHE A N 1
ATOM 599 C CA . PHE A 1 74 ? -7.578 32.031 3.312 1 39.47 74 PHE A CA 1
ATOM 600 C C . PHE A 1 74 ? -8.07 33.406 2.957 1 39.47 74 PHE A C 1
ATOM 602 O O . PHE A 1 74 ? -8.172 34.281 3.826 1 39.47 74 PHE A O 1
ATOM 609 N N . GLU A 1 75 ? -8.258 33.594 1.689 1 42.94 75 GLU A N 1
ATOM 610 C CA . GLU A 1 75 ? -8.828 34.875 1.337 1 42.94 75 GLU A CA 1
ATOM 611 C C . GLU A 1 75 ? -10.32 34.938 1.678 1 42.94 75 GLU A C 1
ATOM 613 O O . GLU A 1 75 ? -11.055 34 1.439 1 42.94 75 GLU A O 1
ATOM 618 N N . LYS A 1 76 ? -10.625 35.688 2.574 1 43.59 76 LYS A N 1
ATOM 619 C CA . LYS A 1 76 ? -11.977 36.031 3.016 1 43.59 76 LYS A CA 1
ATOM 620 C C . LYS A 1 76 ? -12.594 37.094 2.125 1 43.59 76 LYS A C 1
ATOM 622 O O . LYS A 1 76 ? -11.883 37.938 1.542 1 43.59 76 LYS A O 1
ATOM 627 N N . ASP A 1 77 ? -13.758 36.812 1.638 1 44.81 77 ASP A N 1
ATOM 628 C CA . ASP A 1 77 ? -14.43 37.906 0.939 1 44.81 77 ASP A CA 1
ATOM 629 C C . ASP A 1 77 ? -14.523 39.156 1.827 1 44.81 77 ASP A C 1
ATOM 631 O O . ASP A 1 77 ? -14.023 39.156 2.957 1 44.81 77 ASP A O 1
ATOM 635 N N . GLU A 1 78 ? -15.023 40.156 1.175 1 49.31 78 GLU A N 1
ATOM 636 C CA . GLU A 1 78 ? -15.188 41.469 1.803 1 49.31 78 GLU A CA 1
ATOM 637 C C . GLU A 1 78 ? -15.898 41.344 3.148 1 49.31 78 GLU A C 1
ATOM 639 O O . GLU A 1 78 ? -15.773 42.25 4 1 49.31 78 GLU A O 1
ATOM 644 N N . HIS A 1 79 ? -16.594 40.094 3.252 1 51 79 HIS A N 1
ATOM 645 C CA . HIS A 1 79 ? -17.359 39.938 4.477 1 51 79 HIS A CA 1
ATOM 646 C C . HIS A 1 79 ? -16.688 38.969 5.438 1 51 79 HIS A C 1
ATOM 648 O O . HIS A 1 79 ? -17.281 38.562 6.438 1 51 79 HIS A O 1
ATOM 654 N N . GLY A 1 80 ? -15.438 38.594 5.129 1 44.97 80 GLY A N 1
ATOM 655 C CA . GLY A 1 80 ? -14.641 37.781 6.043 1 44.97 80 GLY A CA 1
ATOM 656 C C . GLY A 1 80 ? -14.867 36.281 5.883 1 44.97 80 GLY A C 1
ATOM 657 O O . GLY A 1 80 ? -14.438 35.5 6.727 1 44.97 80 GLY A O 1
ATOM 658 N N . LYS A 1 81 ? -15.656 36 5.004 1 45.62 81 LYS A N 1
ATOM 659 C CA . LYS A 1 81 ? -15.977 34.594 4.758 1 45.62 81 LYS A CA 1
ATOM 660 C C . LYS A 1 81 ? -14.977 33.969 3.797 1 45.62 81 LYS A C 1
ATOM 662 O O . LYS A 1 81 ? -14.5 34.625 2.867 1 45.62 81 LYS A O 1
ATOM 667 N N . PRO A 1 82 ? -14.578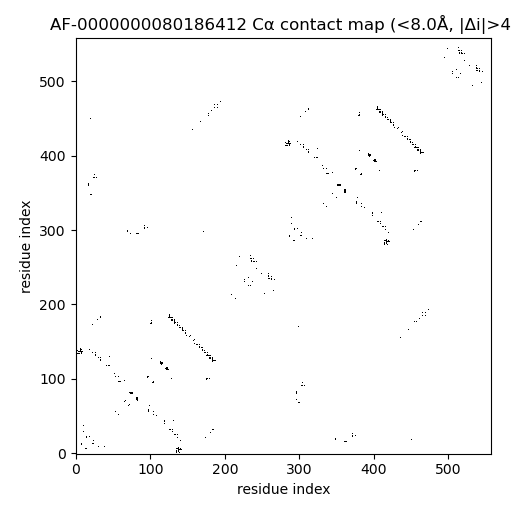 32.844 4.102 1 43.75 82 PRO A N 1
ATOM 668 C CA . PRO A 1 82 ? -13.656 32.188 3.18 1 43.75 82 PRO A CA 1
ATOM 669 C C . PRO A 1 82 ? -14.188 32.125 1.752 1 43.75 82 PRO A C 1
ATOM 671 O O . PRO A 1 82 ? -15.391 31.922 1.548 1 43.75 82 PRO A O 1
ATOM 674 N N . LEU A 1 83 ? -13.562 32.562 0.713 1 42.12 83 LEU A N 1
ATOM 675 C CA . LEU A 1 83 ? -13.945 32.531 -0.694 1 42.12 83 LEU A CA 1
ATOM 676 C C . LEU A 1 83 ? -14.234 31.094 -1.137 1 42.12 83 LEU A C 1
ATOM 678 O O . LEU A 1 83 ? -13.453 30.188 -0.843 1 42.12 83 LEU A O 1
ATOM 682 N N . LYS A 1 84 ? -15.523 30.688 -1.282 1 40.38 84 LYS A N 1
ATOM 683 C CA . LYS A 1 84 ? -15.984 29.406 -1.794 1 40.38 84 LYS A CA 1
ATOM 684 C C . LYS A 1 84 ? -15.148 28.953 -2.988 1 40.38 84 LYS A C 1
ATOM 686 O O . LYS A 1 84 ? -15.023 29.688 -3.977 1 40.38 84 LYS A O 1
ATOM 691 N N . LEU A 1 85 ? -14.188 28.25 -2.84 1 39.84 85 LEU A N 1
ATOM 692 C CA . LEU A 1 85 ? -13.547 27.641 -4.004 1 39.84 85 LEU A CA 1
ATOM 693 C C . LEU A 1 85 ? -14.57 26.969 -4.906 1 39.84 85 LEU A C 1
ATOM 695 O O . LEU A 1 85 ? -15.336 26.109 -4.457 1 39.84 85 LEU A O 1
ATOM 699 N N . GLU A 1 86 ? -15.227 27.609 -5.711 1 39.28 86 GLU A N 1
ATOM 700 C CA . GLU A 1 86 ? -16.219 27.109 -6.652 1 39.28 86 GLU A CA 1
ATOM 701 C C . GLU A 1 86 ? -15.781 25.797 -7.277 1 39.28 86 GLU A C 1
ATOM 703 O O . GLU A 1 86 ? -16.5 25.219 -8.109 1 39.28 86 GLU A O 1
ATOM 708 N N . GLY A 1 87 ? -14.5 25.312 -7.41 1 39.97 87 GLY A N 1
ATOM 709 C CA . GLY A 1 87 ? -14.227 24.266 -8.391 1 39.97 87 GLY A CA 1
ATOM 710 C C . GLY A 1 87 ? -14.641 22.891 -7.93 1 39.97 87 GLY A C 1
ATOM 711 O O . GLY A 1 87 ? -14.758 22.641 -6.73 1 39.97 87 GLY A O 1
ATOM 712 N N . ASN A 1 88 ? -15.383 22.078 -8.719 1 38.28 88 ASN A N 1
ATOM 713 C CA . ASN A 1 88 ? -15.906 20.703 -8.68 1 38.28 88 ASN A CA 1
ATOM 714 C C . ASN A 1 88 ? -14.875 19.734 -8.133 1 38.28 88 ASN A C 1
ATOM 716 O O . ASN A 1 88 ? -13.703 19.766 -8.523 1 38.28 88 ASN A O 1
ATOM 720 N N . ILE A 1 89 ? -15.047 19.062 -7.094 1 39 89 ILE A N 1
ATOM 721 C CA . ILE A 1 89 ? -14.391 17.906 -6.496 1 39 89 ILE A CA 1
ATOM 722 C C . ILE A 1 89 ? -13.828 17.016 -7.598 1 39 89 ILE A C 1
ATOM 724 O O . ILE A 1 89 ? -12.805 16.344 -7.402 1 39 89 ILE A O 1
ATOM 728 N N . HIS A 1 90 ? -14.555 16.938 -8.719 1 39.5 90 HIS A N 1
ATOM 729 C CA . HIS A 1 90 ? -14.195 16.094 -9.852 1 39.5 90 HIS A CA 1
ATOM 730 C C . HIS A 1 90 ? -12.836 16.469 -10.414 1 39.5 90 HIS A C 1
ATOM 732 O O . HIS A 1 90 ? -12.102 15.617 -10.914 1 39.5 90 HIS A O 1
ATOM 738 N N . ASN A 1 91 ? -12.461 17.656 -10.297 1 41.25 91 ASN A N 1
ATOM 739 C CA . ASN A 1 91 ? -11.234 18.156 -10.914 1 41.25 91 ASN A CA 1
ATOM 740 C C . ASN A 1 91 ? -10.023 17.906 -10.023 1 41.25 91 ASN A C 1
ATOM 742 O O . ASN A 1 91 ? -8.898 18.234 -10.398 1 41.25 91 ASN A O 1
ATOM 746 N N . TRP A 1 92 ? -10.297 17.406 -8.906 1 45.88 92 TRP A N 1
ATOM 747 C CA . TRP A 1 92 ? -9.203 17.188 -7.957 1 45.88 92 TRP A CA 1
ATOM 748 C C . TRP A 1 92 ? -8.289 16.062 -8.445 1 45.88 92 TRP A C 1
ATOM 750 O O . TRP A 1 92 ? -7.066 16.156 -8.289 1 45.88 92 TRP A O 1
ATOM 760 N N . LEU A 1 93 ? -8.953 14.953 -8.977 1 45.16 93 LEU A N 1
ATOM 761 C CA . LEU A 1 93 ? -8.117 13.875 -9.5 1 45.16 93 LEU A CA 1
ATOM 762 C C . LEU A 1 93 ? -7.09 14.406 -10.492 1 45.16 93 LEU A C 1
ATOM 764 O O . LEU A 1 93 ? -5.922 14.016 -10.453 1 45.16 93 LEU A O 1
ATOM 768 N N . THR A 1 94 ? -7.676 15.281 -11.359 1 43.81 94 THR A N 1
ATOM 769 C CA . THR A 1 94 ? -6.828 15.742 -12.461 1 43.81 94 THR A CA 1
ATOM 770 C C . THR A 1 94 ? -5.75 16.688 -11.953 1 43.81 94 THR A C 1
ATOM 772 O O . THR A 1 94 ? -4.723 16.891 -12.609 1 43.81 94 THR A O 1
ATOM 775 N N . ARG A 1 95 ? -5.93 17.062 -10.664 1 52.38 95 ARG A N 1
ATOM 776 C CA . ARG A 1 95 ? -4.969 18.062 -10.25 1 52.38 95 ARG A CA 1
ATOM 777 C C . ARG A 1 95 ? -3.996 17.516 -9.219 1 52.38 95 ARG A C 1
ATOM 779 O O . ARG A 1 95 ? -3.043 18.188 -8.828 1 52.38 95 ARG A O 1
ATOM 786 N N . ARG A 1 96 ? -4.312 16.219 -8.961 1 61.62 96 ARG A N 1
ATOM 787 C CA . ARG A 1 96 ? -3.441 15.625 -7.945 1 61.62 96 ARG A CA 1
ATOM 788 C C . ARG A 1 96 ? -2 15.555 -8.438 1 61.62 96 ARG A C 1
ATOM 790 O O . ARG A 1 96 ? -1.062 15.742 -7.66 1 61.62 96 ARG A O 1
ATOM 797 N N . ASN A 1 97 ? -1.944 15.305 -9.695 1 58.5 97 ASN A N 1
ATOM 798 C CA . ASN A 1 97 ? -0.598 15.172 -10.242 1 58.5 97 ASN A CA 1
ATOM 799 C C . ASN A 1 97 ? 0.157 16.5 -10.211 1 58.5 97 ASN A C 1
ATOM 801 O O . ASN A 1 97 ? 1.389 16.516 -10.242 1 58.5 97 ASN A O 1
ATOM 805 N N . VAL A 1 98 ? -0.672 17.453 -10.109 1 59.44 98 VAL A N 1
ATOM 806 C CA . VAL A 1 98 ? -0.06 18.766 -10.141 1 59.44 98 VAL A CA 1
ATOM 807 C C . VAL A 1 98 ? 0.376 19.172 -8.734 1 59.44 98 VAL A C 1
ATOM 809 O O . VAL A 1 98 ? 1.429 19.781 -8.555 1 59.44 98 VAL A O 1
ATOM 812 N N . TYR A 1 99 ? -0.382 18.625 -7.855 1 63.38 99 TYR A N 1
ATOM 813 C CA . TYR A 1 99 ? -0.14 19.188 -6.527 1 63.38 99 TYR A CA 1
ATOM 814 C C . TYR A 1 99 ? 0.592 18.188 -5.641 1 63.38 99 TYR A C 1
ATOM 816 O O . TYR A 1 99 ? 1.164 18.562 -4.613 1 63.38 99 TYR A O 1
ATOM 824 N N . SER A 1 100 ? 0.576 17.062 -6.035 1 76.81 100 SER A N 1
ATOM 825 C CA . SER A 1 100 ? 1.201 16.047 -5.191 1 76.81 100 SER A CA 1
ATOM 826 C C . SER A 1 100 ? 2.408 15.414 -5.883 1 76.81 100 SER A C 1
ATOM 828 O O . SER A 1 100 ? 2.258 14.695 -6.875 1 76.81 100 SER A O 1
ATOM 830 N N . ILE A 1 101 ? 3.502 15.617 -5.406 1 80.69 101 ILE A N 1
ATOM 831 C CA . ILE A 1 101 ? 4.727 15.047 -5.965 1 80.69 101 ILE A CA 1
ATOM 832 C C . ILE A 1 101 ? 4.715 13.531 -5.793 1 80.69 101 ILE A C 1
ATOM 834 O O . ILE A 1 101 ? 5.23 12.797 -6.641 1 80.69 101 ILE A O 1
ATOM 838 N N . THR A 1 102 ? 4.121 13.117 -4.742 1 86.88 102 THR A N 1
ATOM 839 C CA . THR A 1 102 ? 4.012 11.688 -4.512 1 86.88 102 THR A CA 1
ATOM 840 C C . THR A 1 102 ? 3.113 11.031 -5.562 1 86.88 102 THR A C 1
ATOM 842 O O . THR A 1 102 ? 3.441 9.969 -6.094 1 86.88 102 THR A O 1
ATOM 845 N N . TYR A 1 103 ? 2.031 11.719 -5.844 1 82.5 103 TYR A N 1
ATOM 846 C CA . TYR A 1 103 ? 1.142 11.195 -6.875 1 82.5 103 TYR A CA 1
ATOM 847 C C . TYR A 1 103 ? 1.831 11.18 -8.234 1 82.5 103 TYR A C 1
ATOM 849 O O . TYR A 1 103 ? 1.658 10.242 -9.016 1 82.5 103 TYR A O 1
ATOM 857 N N . ALA A 1 104 ? 2.51 12.172 -8.477 1 81.94 104 ALA A N 1
ATOM 858 C CA . ALA A 1 104 ? 3.236 12.242 -9.742 1 81.94 104 ALA A CA 1
ATOM 859 C C . ALA A 1 104 ? 4.188 11.062 -9.891 1 81.94 104 ALA A C 1
ATOM 861 O O . ALA A 1 104 ? 4.285 10.469 -10.969 1 81.94 104 ALA A O 1
ATOM 862 N N . LEU A 1 105 ? 4.871 10.75 -8.875 1 87.06 105 LEU A N 1
ATOM 863 C CA . LEU A 1 105 ? 5.785 9.617 -8.938 1 87.06 105 LEU A CA 1
ATOM 864 C C . LEU A 1 105 ? 5.02 8.312 -9.125 1 87.06 105 LEU A C 1
ATOM 866 O O . LEU A 1 105 ? 5.48 7.414 -9.836 1 87.06 105 LEU A O 1
ATOM 870 N N . LYS A 1 106 ? 3.873 8.164 -8.484 1 83.94 106 LYS A N 1
ATOM 871 C CA . LYS A 1 106 ? 3.039 6.984 -8.672 1 83.94 106 LYS A CA 1
ATOM 872 C C . LYS A 1 106 ? 2.686 6.785 -10.141 1 83.94 106 LYS A C 1
ATOM 874 O O . LYS A 1 106 ? 2.717 5.664 -10.648 1 83.94 106 LYS A O 1
ATOM 879 N N . GLU A 1 107 ? 2.42 7.852 -10.828 1 75.12 107 GLU A N 1
ATOM 880 C CA . GLU A 1 107 ? 2.029 7.789 -12.234 1 75.12 107 GLU A CA 1
ATOM 881 C C . GLU A 1 107 ? 3.205 7.383 -13.117 1 75.12 107 GLU A C 1
ATOM 883 O O . GLU A 1 107 ? 3.014 6.797 -14.188 1 75.12 107 GLU A O 1
ATOM 888 N N . ARG A 1 108 ? 4.348 7.57 -12.578 1 78.31 108 ARG A N 1
ATOM 889 C CA . ARG A 1 108 ? 5.539 7.316 -13.383 1 78.31 108 ARG A CA 1
ATOM 890 C C . ARG A 1 108 ? 6.008 5.875 -13.227 1 78.31 108 ARG A C 1
ATOM 892 O O . ARG A 1 108 ? 6.852 5.402 -13.992 1 78.31 108 ARG A O 1
ATOM 899 N N . GLN A 1 109 ? 5.527 5.18 -12.336 1 80.44 109 GLN A N 1
ATOM 900 C CA . GLN A 1 109 ? 5.965 3.816 -12.047 1 80.44 109 GLN A CA 1
ATOM 901 C C . GLN A 1 109 ? 5.898 2.941 -13.297 1 80.44 109 GLN A C 1
ATOM 903 O O . GLN A 1 109 ? 6.797 2.137 -13.547 1 80.44 109 GLN A O 1
ATOM 908 N N . SER A 1 110 ? 4.855 3.176 -14.047 1 71.19 110 SER A N 1
ATOM 909 C CA . SER A 1 110 ? 4.656 2.305 -15.195 1 71.19 110 SER A CA 1
ATOM 910 C C . SER A 1 110 ? 5.488 2.764 -16.391 1 71.19 110 SER A C 1
ATOM 912 O O . SER A 1 110 ? 5.699 2.004 -17.344 1 71.19 110 SER A O 1
ATOM 914 N N . LYS A 1 111 ? 6.016 3.9 -16.281 1 72.38 111 LYS A N 1
ATOM 915 C CA . LYS A 1 111 ? 6.676 4.496 -17.438 1 72.38 111 LYS A CA 1
ATOM 916 C C . LYS A 1 111 ? 8.18 4.262 -17.391 1 72.38 111 LYS A C 1
ATOM 918 O O . LYS A 1 111 ? 8.859 4.34 -18.406 1 72.38 111 LYS A O 1
ATOM 923 N N . TYR A 1 112 ? 8.656 3.945 -16.188 1 79.25 112 TYR A N 1
ATOM 924 C CA . TYR A 1 112 ? 10.109 3.859 -16.047 1 79.25 112 TYR A CA 1
ATOM 925 C C . TYR A 1 112 ? 10.523 2.51 -15.477 1 79.25 112 TYR A C 1
ATOM 927 O O . TYR A 1 112 ? 9.867 1.98 -14.578 1 79.25 112 TYR A O 1
ATOM 935 N N . ASP A 1 113 ? 11.547 2.01 -16.078 1 77.5 113 ASP A N 1
ATOM 936 C CA . ASP A 1 113 ? 12.227 0.859 -15.492 1 77.5 113 ASP A CA 1
ATOM 937 C C . ASP A 1 113 ? 13.383 1.3 -14.586 1 77.5 113 ASP A C 1
ATOM 939 O O . ASP A 1 113 ? 14.398 1.788 -15.07 1 77.5 113 ASP A O 1
ATOM 943 N N . ILE A 1 114 ? 13.266 1.126 -13.398 1 79.75 114 ILE A N 1
ATOM 944 C CA . ILE A 1 114 ? 14.188 1.699 -12.43 1 79.75 114 ILE A CA 1
ATOM 945 C C . ILE A 1 114 ? 15.211 0.646 -12 1 79.75 114 ILE A C 1
ATOM 947 O O . ILE A 1 114 ? 16.094 0.925 -11.195 1 79.75 114 ILE A O 1
ATOM 951 N N . THR A 1 115 ? 15.18 -0.528 -12.555 1 78.5 115 THR A N 1
ATOM 952 C CA . THR A 1 115 ? 15.969 -1.652 -12.062 1 78.5 115 THR A CA 1
ATOM 953 C C . THR A 1 115 ? 17.391 -1.603 -12.609 1 78.5 115 THR A C 1
ATOM 955 O O . THR A 1 115 ? 18.312 -2.15 -12.008 1 78.5 115 THR A O 1
ATOM 958 N N . GLU A 1 116 ? 17.594 -0.951 -13.625 1 74.81 116 GLU A N 1
ATOM 959 C CA . GLU A 1 116 ? 18.859 -1.085 -14.336 1 74.81 116 GLU A CA 1
ATOM 960 C C . GLU A 1 116 ? 19.75 0.141 -14.117 1 74.81 116 GLU A C 1
ATOM 962 O O . GLU A 1 116 ? 20.812 0.257 -14.719 1 74.81 116 GLU A O 1
ATOM 967 N N . ASP A 1 117 ? 19.375 0.95 -13.234 1 78.62 117 ASP A N 1
ATOM 968 C CA . ASP A 1 117 ? 20.203 2.139 -13.039 1 78.62 117 ASP A CA 1
ATOM 969 C C . ASP A 1 117 ? 21.484 1.798 -12.289 1 78.62 117 ASP A C 1
ATOM 971 O O . ASP A 1 117 ? 21.438 1.197 -11.211 1 78.62 117 ASP A O 1
ATOM 975 N N . GLU A 1 118 ? 22.641 2.197 -12.758 1 83.69 118 GLU A N 1
ATOM 976 C CA . GLU A 1 118 ? 23.953 1.856 -12.203 1 83.69 118 GLU A CA 1
ATOM 977 C C . GLU A 1 118 ? 24.156 2.533 -10.852 1 83.69 118 GLU A C 1
ATOM 979 O O . GLU A 1 118 ? 24.812 1.973 -9.969 1 83.69 118 GLU A O 1
ATOM 984 N N . SER A 1 119 ? 23.688 3.693 -10.68 1 86.5 119 SER A N 1
ATOM 985 C CA . SER A 1 119 ? 23.891 4.465 -9.461 1 86.5 119 SER A CA 1
ATOM 986 C C . SER A 1 119 ? 22.969 3.992 -8.336 1 86.5 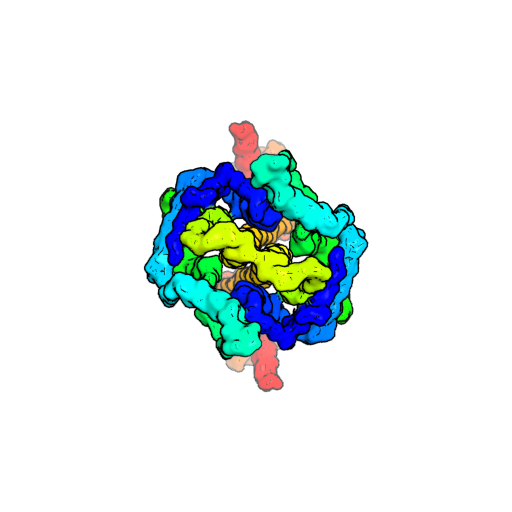119 SER A C 1
ATOM 988 O O . SER A 1 119 ? 23.188 4.324 -7.172 1 86.5 119 SER A O 1
ATOM 990 N N . PHE A 1 120 ? 21.969 3.213 -8.695 1 89.81 120 PHE A N 1
ATOM 991 C CA . PHE A 1 120 ? 21.016 2.65 -7.746 1 89.81 120 PHE A CA 1
ATOM 992 C C . PHE A 1 120 ? 20.625 1.236 -8.148 1 89.81 120 PHE A C 1
ATOM 994 O O . PHE A 1 120 ? 19.469 0.993 -8.531 1 89.81 120 PHE A O 1
ATOM 1001 N N . PRO A 1 121 ? 21.562 0.337 -8.023 1 89.88 121 PRO A N 1
ATOM 1002 C CA . PRO A 1 121 ? 21.359 -1.021 -8.531 1 89.88 121 PRO A CA 1
ATOM 1003 C C . PRO A 1 121 ? 20.219 -1.753 -7.82 1 89.88 121 PRO A C 1
ATOM 1005 O O . PRO A 1 121 ? 20.047 -1.603 -6.609 1 89.88 121 PRO A O 1
ATOM 1008 N N . ASN A 1 122 ? 19.453 -2.504 -8.531 1 86.81 122 ASN A N 1
ATOM 1009 C CA . ASN A 1 122 ? 18.344 -3.299 -8.016 1 86.81 122 ASN A CA 1
ATOM 1010 C C . ASN A 1 122 ? 17.344 -2.434 -7.262 1 86.81 122 ASN A C 1
ATOM 1012 O O . ASN A 1 122 ? 16.906 -2.793 -6.168 1 86.81 122 ASN A O 1
ATOM 1016 N N . GLY A 1 123 ? 17.125 -1.294 -7.793 1 88.56 123 GLY A N 1
ATOM 1017 C CA . GLY A 1 123 ? 16.188 -0.367 -7.176 1 88.56 123 GLY A CA 1
ATOM 1018 C C . GLY A 1 123 ? 14.742 -0.834 -7.254 1 88.56 123 GLY A C 1
ATOM 1019 O O . GLY A 1 123 ? 14.336 -1.453 -8.242 1 88.56 123 GLY A O 1
ATOM 1020 N N . THR A 1 124 ? 14 -0.608 -6.188 1 89.75 124 THR A N 1
ATOM 1021 C CA . THR A 1 124 ? 12.562 -0.857 -6.184 1 89.75 124 THR A CA 1
ATOM 1022 C C . THR A 1 124 ? 11.789 0.449 -6.027 1 89.75 124 THR A C 1
ATOM 1024 O O . THR A 1 124 ? 12.328 1.446 -5.551 1 89.75 124 THR A O 1
ATOM 1027 N N . TRP A 1 125 ? 10.633 0.385 -6.43 1 91.62 125 TRP A N 1
ATOM 1028 C CA . TRP A 1 125 ? 9.812 1.582 -6.266 1 91.62 125 TRP A CA 1
ATOM 1029 C C . TRP A 1 125 ? 9.602 1.896 -4.785 1 91.62 125 TRP A C 1
ATOM 1031 O O . TRP A 1 125 ? 9.469 3.062 -4.406 1 91.62 125 TRP A O 1
ATOM 1041 N N . ALA A 1 126 ? 9.555 0.89 -3.918 1 92.56 126 ALA A N 1
ATOM 1042 C CA . ALA A 1 126 ? 9.5 1.117 -2.477 1 92.56 126 ALA A CA 1
ATOM 1043 C C . ALA A 1 126 ? 10.68 1.969 -2.01 1 92.56 126 ALA A C 1
ATOM 1045 O O . ALA A 1 126 ? 10.516 2.865 -1.18 1 92.56 126 ALA A O 1
ATOM 1046 N N . ASP A 1 127 ? 11.828 1.707 -2.58 1 94.38 127 ASP A N 1
ATOM 1047 C CA . ASP A 1 127 ? 13.008 2.504 -2.26 1 94.38 127 ASP A CA 1
ATOM 1048 C C . ASP A 1 127 ? 12.805 3.967 -2.643 1 94.38 127 ASP A C 1
ATOM 1050 O O . ASP A 1 127 ? 13.07 4.867 -1.843 1 94.38 127 ASP A O 1
ATOM 1054 N N . PHE A 1 128 ? 12.336 4.145 -3.814 1 95 128 PHE A N 1
ATOM 1055 C CA . PHE A 1 128 ? 12.203 5.496 -4.348 1 95 128 PHE A CA 1
ATOM 1056 C C . PHE A 1 128 ? 11.164 6.289 -3.555 1 95 128 PHE A C 1
ATOM 1058 O O . PHE A 1 128 ? 11.383 7.465 -3.25 1 95 128 PHE A O 1
ATOM 1065 N N . PHE A 1 129 ? 10.086 5.699 -3.252 1 95.88 129 PHE A N 1
ATOM 1066 C CA . PHE A 1 129 ? 9.078 6.379 -2.439 1 95.88 129 PHE A CA 1
ATOM 1067 C C . PHE A 1 129 ? 9.617 6.676 -1.047 1 95.88 129 PHE A C 1
ATOM 1069 O O . PHE A 1 129 ? 9.273 7.691 -0.444 1 95.88 129 PHE A O 1
ATOM 1076 N N . SER A 1 130 ? 10.414 5.781 -0.491 1 95.56 130 SER A N 1
ATOM 1077 C CA . SER A 1 130 ? 11.039 6.012 0.807 1 95.56 130 SER A CA 1
ATOM 1078 C C . SER A 1 130 ? 11.984 7.211 0.761 1 95.56 130 SER A C 1
ATOM 1080 O O . SER A 1 130 ? 11.977 8.047 1.665 1 95.56 130 SER A O 1
ATOM 1082 N N . VAL A 1 131 ? 12.766 7.246 -0.268 1 96.75 131 VAL A N 1
ATOM 1083 C CA . VAL A 1 131 ? 13.672 8.367 -0.448 1 96.75 131 VAL A CA 1
ATOM 1084 C C . VAL A 1 131 ? 12.875 9.664 -0.601 1 96.75 131 VAL A C 1
ATOM 1086 O O . VAL A 1 131 ? 13.242 10.695 -0.031 1 96.75 131 VAL A O 1
ATOM 1089 N N . MET A 1 132 ? 11.852 9.602 -1.368 1 95.88 132 MET A N 1
ATOM 1090 C CA . MET A 1 132 ? 10.977 10.758 -1.55 1 95.88 132 MET A CA 1
ATOM 1091 C C . MET A 1 132 ? 10.414 11.234 -0.214 1 95.88 132 MET A C 1
ATOM 1093 O O . MET A 1 132 ? 10.344 12.438 0.045 1 95.88 132 MET A O 1
ATOM 1097 N N . ALA A 1 133 ? 9.953 10.312 0.601 1 96.44 133 ALA A N 1
ATOM 1098 C CA . ALA A 1 133 ? 9.43 10.648 1.922 1 96.44 133 ALA A CA 1
ATOM 1099 C C . ALA A 1 133 ? 10.453 11.453 2.725 1 96.44 133 ALA A C 1
ATOM 1101 O O . ALA A 1 133 ? 10.109 12.484 3.314 1 96.44 133 ALA A O 1
ATOM 1102 N N . LEU A 1 134 ? 11.68 11.023 2.697 1 95.88 134 LEU A N 1
ATOM 1103 C CA . LEU A 1 134 ? 12.734 11.703 3.438 1 95.88 134 LEU A CA 1
ATOM 1104 C C . LEU A 1 134 ? 13.023 13.078 2.834 1 95.88 134 LEU A C 1
ATOM 1106 O O . LEU A 1 134 ? 13.32 14.031 3.559 1 95.88 134 LEU A O 1
ATOM 1110 N N . ALA A 1 135 ? 12.953 13.141 1.539 1 95.5 135 ALA A N 1
ATOM 1111 C CA . ALA A 1 135 ? 13.148 14.43 0.876 1 95.5 135 ALA A CA 1
ATOM 1112 C C . ALA A 1 135 ? 12.047 15.406 1.263 1 95.5 135 ALA A C 1
ATOM 1114 O O . ALA A 1 135 ? 12.297 16.609 1.398 1 95.5 135 ALA A O 1
ATOM 1115 N N . LEU A 1 136 ? 10.898 14.969 1.404 1 93.31 136 LEU A N 1
ATOM 1116 C CA . LEU A 1 136 ? 9.766 15.805 1.795 1 93.31 136 LEU A CA 1
ATOM 1117 C C . LEU A 1 136 ? 9.891 16.25 3.248 1 93.31 136 LEU A C 1
ATOM 1119 O O . LEU A 1 136 ? 9.477 17.344 3.607 1 93.31 136 LEU A O 1
ATOM 1123 N N . ILE A 1 137 ? 10.477 15.352 4.047 1 92.31 137 ILE A N 1
ATOM 1124 C CA . ILE A 1 137 ? 10.805 15.742 5.41 1 92.31 137 ILE A CA 1
ATOM 1125 C C . ILE A 1 137 ? 11.781 16.922 5.387 1 92.31 137 ILE A C 1
ATOM 1127 O O . ILE A 1 137 ? 11.68 17.828 6.207 1 92.31 137 ILE A O 1
ATOM 1131 N N . ASP A 1 138 ? 12.719 16.844 4.484 1 91.94 138 ASP A N 1
ATOM 1132 C CA . ASP A 1 138 ? 13.656 17.953 4.312 1 91.94 138 ASP A CA 1
ATOM 1133 C C . ASP A 1 138 ? 12.906 19.25 4.008 1 91.94 138 ASP A C 1
ATOM 1135 O O . ASP A 1 138 ? 13.211 20.297 4.594 1 91.94 138 ASP A O 1
ATOM 1139 N N . GLN A 1 139 ? 11.977 19.188 3.123 1 87 139 GLN A N 1
ATOM 1140 C CA . GLN A 1 139 ? 11.188 20.359 2.766 1 87 139 GLN A CA 1
ATOM 1141 C C . GLN A 1 139 ? 10.352 20.844 3.947 1 87 139 GLN A C 1
ATOM 1143 O O . GLN A 1 139 ? 10.203 22.047 4.16 1 87 139 GLN A O 1
ATOM 1148 N N . ALA A 1 140 ? 9.789 19.938 4.672 1 86.69 140 ALA A N 1
ATOM 1149 C CA . ALA A 1 140 ? 9.008 20.281 5.855 1 86.69 140 ALA A CA 1
ATOM 1150 C C . ALA A 1 140 ? 9.875 21 6.895 1 86.69 140 ALA A C 1
ATOM 1152 O O . ALA A 1 140 ? 9.438 21.969 7.516 1 86.69 140 ALA A O 1
ATOM 1153 N N . SER A 1 141 ? 11.047 20.5 7.066 1 83.75 141 SER A N 1
ATOM 1154 C CA . SER A 1 141 ? 11.984 21.078 8.016 1 83.75 141 SER A CA 1
ATOM 1155 C C . SER A 1 141 ? 12.375 22.5 7.609 1 83.75 141 SER A C 1
ATOM 1157 O O . SER A 1 141 ? 12.461 23.391 8.453 1 83.75 141 SER A O 1
ATOM 1159 N N . PHE A 1 142 ? 12.562 22.688 6.371 1 80.69 142 PHE A N 1
ATOM 1160 C CA . PHE A 1 142 ? 12.891 24.016 5.844 1 80.69 142 PHE A CA 1
ATOM 1161 C C . PHE A 1 142 ? 11.734 24.984 6.059 1 80.69 142 PHE A C 1
ATOM 1163 O O . PHE A 1 142 ? 11.945 26.125 6.48 1 80.69 142 PHE A O 1
ATOM 1170 N N . SER A 1 143 ? 10.578 24.547 5.746 1 74.06 143 SER A N 1
ATOM 1171 C CA . SER A 1 143 ? 9.391 25.391 5.824 1 74.06 143 SER A CA 1
ATOM 1172 C C . SER A 1 143 ? 9.102 25.797 7.262 1 74.06 143 SER A C 1
ATOM 1174 O O . SER A 1 143 ? 8.578 26.891 7.508 1 74.06 143 SER A O 1
ATOM 1176 N N . TYR A 1 144 ? 9.438 24.969 8.117 1 67.81 144 TYR A N 1
ATOM 1177 C CA . TYR A 1 144 ? 9.172 25.297 9.516 1 67.81 144 TYR A CA 1
ATOM 1178 C C . TYR A 1 144 ? 10.148 26.344 10.023 1 67.81 144 TYR A C 1
ATOM 1180 O O . TYR A 1 144 ? 9.797 27.172 10.867 1 67.81 144 TYR A O 1
ATOM 1188 N N . THR A 1 145 ? 11.375 26.297 9.531 1 64.44 145 THR A N 1
ATOM 1189 C CA . THR A 1 145 ? 12.406 27.188 10.055 1 64.44 145 THR A CA 1
ATOM 1190 C C . THR A 1 145 ? 12.484 28.484 9.234 1 64.44 145 THR A C 1
ATOM 1192 O O . THR A 1 145 ? 12.992 29.5 9.711 1 64.44 145 THR A O 1
ATOM 1195 N N . SER A 1 146 ? 12.219 28.5 7.898 1 56.41 146 SER A N 1
ATOM 1196 C CA . SER A 1 146 ? 12.562 29.562 6.969 1 56.41 146 SER A CA 1
ATOM 1197 C C . SER A 1 146 ? 11.594 30.734 7.082 1 56.41 146 SER A C 1
ATOM 1199 O O . SER A 1 146 ? 11.711 31.719 6.352 1 56.41 146 SER A O 1
ATOM 1201 N N . THR A 1 147 ? 10.367 30.656 7.5 1 50.72 147 THR A N 1
ATOM 1202 C CA . THR A 1 147 ? 9.711 31.938 7.246 1 50.72 147 THR A CA 1
ATOM 1203 C C . THR A 1 147 ? 10.547 33.094 7.801 1 50.72 147 THR A C 1
ATOM 1205 O O . THR A 1 147 ? 10.781 33.188 9.008 1 50.72 147 THR A O 1
ATOM 1208 N N . PRO A 1 148 ? 11.234 33.719 6.793 1 43.5 148 PRO A N 1
ATOM 1209 C CA . PRO A 1 148 ? 12.023 34.906 7.152 1 43.5 148 PRO A CA 1
ATOM 1210 C C . PRO A 1 148 ? 11.266 35.875 8.07 1 43.5 148 PRO A C 1
ATOM 1212 O O . PRO A 1 148 ? 10.039 35.969 8 1 43.5 148 PRO A O 1
ATOM 1215 N N . ARG A 1 149 ? 11.812 36.125 9.211 1 44.53 149 ARG A N 1
ATOM 1216 C CA . ARG A 1 149 ? 11.438 37.25 10.023 1 44.53 149 ARG A CA 1
ATOM 1217 C C . ARG A 1 149 ? 11.148 38.469 9.156 1 44.53 149 ARG A C 1
ATOM 1219 O O . ARG A 1 149 ? 12.062 39.062 8.57 1 44.53 149 ARG A O 1
ATOM 1226 N N . GLY A 1 150 ? 10.25 38.281 8.18 1 39.59 150 GLY A N 1
ATOM 1227 C CA . GLY A 1 150 ? 10.055 39.562 7.508 1 39.59 150 GLY A CA 1
ATOM 1228 C C . GLY A 1 150 ? 10.195 40.75 8.438 1 39.59 150 GLY A C 1
ATOM 1229 O O . GLY A 1 150 ? 10.227 40.594 9.656 1 39.59 150 GLY A O 1
ATOM 1230 N N . PRO A 1 151 ? 10.383 41.875 7.582 1 40.25 151 PRO A N 1
ATOM 1231 C CA . PRO A 1 151 ? 10.523 43.125 8.297 1 40.25 151 PRO A CA 1
ATOM 1232 C C . PRO A 1 151 ? 9.367 43.406 9.266 1 40.25 151 PRO A C 1
ATOM 1234 O O . PRO A 1 151 ? 9.234 44.5 9.789 1 40.25 151 PRO A O 1
ATOM 1237 N N . TYR A 1 152 ? 8.219 42.75 9.039 1 40.47 152 TYR A N 1
ATOM 1238 C CA . TYR A 1 152 ? 7.133 43.281 9.844 1 40.47 152 TYR A CA 1
ATOM 1239 C C . TYR A 1 152 ? 7.496 43.281 11.328 1 40.47 152 TYR A C 1
ATOM 1241 O O . TYR A 1 152 ? 8.219 42.406 11.789 1 40.47 152 TYR A O 1
ATOM 1249 N N . LYS A 1 153 ? 7.195 44.344 11.891 1 50.84 153 LYS A N 1
ATOM 1250 C CA . LYS A 1 153 ? 7.344 44.75 13.289 1 50.84 153 LYS A CA 1
ATOM 1251 C C . LYS A 1 153 ? 7.027 43.594 14.227 1 50.84 153 LYS A C 1
ATOM 1253 O O . LYS A 1 153 ? 6.121 42.781 13.953 1 50.84 153 LYS A O 1
ATOM 1258 N N . ASN A 1 154 ? 8.094 43.062 14.914 1 56.19 154 ASN A N 1
ATOM 1259 C CA . ASN A 1 154 ? 8.336 42.125 15.992 1 56.19 154 ASN A CA 1
ATOM 1260 C C . ASN A 1 154 ? 7.156 42.062 16.953 1 56.19 154 ASN A C 1
ATOM 1262 O O . ASN A 1 154 ? 7.344 41.969 18.172 1 56.19 154 ASN A O 1
ATOM 1266 N N . SER A 1 155 ? 5.91 42.469 16.391 1 62.59 155 SER A N 1
ATOM 1267 C CA . SER A 1 155 ? 4.852 42.281 17.391 1 62.59 155 SER A CA 1
ATOM 1268 C C . SER A 1 155 ? 4.547 40.812 17.594 1 62.59 155 SER A C 1
ATOM 1270 O O . SER A 1 155 ? 4.871 39.969 16.734 1 62.59 155 SER A O 1
ATOM 1272 N N . GLU A 1 156 ? 4.109 40.406 18.594 1 65.19 156 GLU A N 1
ATOM 1273 C CA . GLU A 1 156 ? 3.711 39.062 18.984 1 65.19 156 GLU A CA 1
ATOM 1274 C C . GLU A 1 156 ? 2.734 38.469 17.969 1 65.19 156 GLU A C 1
ATOM 1276 O O . GLU A 1 156 ? 2.852 37.281 17.594 1 65.19 156 GLU A O 1
ATOM 1281 N N . ALA A 1 157 ? 1.88 39.312 17.359 1 63.72 157 ALA A N 1
ATOM 1282 C CA . ALA A 1 157 ? 0.864 38.844 16.406 1 63.72 157 ALA A CA 1
ATOM 1283 C C . ALA A 1 157 ? 1.496 38.438 15.086 1 63.72 157 ALA A C 1
ATOM 1285 O O . ALA A 1 157 ? 1.115 37.406 14.516 1 63.72 157 ALA A O 1
ATOM 1286 N N . ASN A 1 158 ? 2.508 39.125 14.68 1 65.94 158 ASN A N 1
ATOM 1287 C CA . ASN A 1 158 ? 3.172 38.812 13.422 1 65.94 158 ASN A CA 1
ATOM 1288 C C . ASN A 1 158 ? 3.979 37.531 13.523 1 65.94 158 ASN A C 1
ATOM 1290 O O . ASN A 1 158 ? 4.012 36.719 12.586 1 65.94 158 ASN A O 1
ATOM 1294 N N . CYS A 1 159 ? 4.508 37.375 14.695 1 69.19 159 CYS A N 1
ATOM 1295 C CA . CYS A 1 159 ? 5.277 36.156 14.914 1 69.19 159 CYS A CA 1
ATOM 1296 C C . CYS A 1 159 ? 4.371 34.938 14.891 1 69.19 159 CYS A C 1
ATOM 1298 O O . CYS A 1 159 ? 4.711 33.906 14.289 1 69.19 159 CYS A O 1
ATOM 1300 N N . LEU A 1 160 ? 3.195 35.125 15.414 1 67.81 160 LEU A N 1
ATOM 1301 C CA . LEU A 1 160 ? 2.258 34 15.477 1 67.81 160 LEU A CA 1
ATOM 1302 C C . LEU A 1 160 ? 1.698 33.688 14.094 1 67.81 160 LEU A C 1
ATOM 1304 O O . LEU A 1 160 ? 1.494 32.531 13.758 1 67.81 160 LEU A O 1
ATOM 1308 N N . PHE A 1 161 ? 1.521 34.688 13.328 1 67.38 161 PHE A N 1
ATOM 1309 C CA . PHE A 1 161 ? 1.035 34.5 11.969 1 67.38 161 PHE A CA 1
ATOM 1310 C C . PHE A 1 161 ? 2.055 33.719 11.141 1 67.38 161 PHE A C 1
ATOM 1312 O O . PHE A 1 161 ? 1.691 32.812 10.383 1 67.38 161 PHE A O 1
ATOM 1319 N N . ARG A 1 162 ? 3.191 34.094 11.352 1 68.25 162 ARG A N 1
ATOM 1320 C CA . ARG A 1 162 ? 4.258 33.406 10.641 1 68.25 162 ARG A CA 1
ATOM 1321 C C . ARG A 1 162 ? 4.336 31.953 11.062 1 68.25 162 ARG A C 1
ATOM 1323 O O . ARG A 1 162 ? 4.508 31.062 10.227 1 68.25 162 ARG A O 1
ATOM 1330 N N . ASP A 1 163 ? 4.18 31.766 12.289 1 70.25 163 ASP A N 1
ATOM 1331 C CA . ASP A 1 163 ? 4.223 30.406 12.805 1 70.25 163 ASP A CA 1
ATOM 1332 C C . ASP A 1 163 ? 3.066 29.562 12.258 1 70.25 163 ASP A C 1
ATOM 1334 O O . ASP A 1 163 ? 3.234 28.391 11.961 1 70.25 163 ASP A O 1
ATOM 1338 N N . LEU A 1 164 ? 2.033 30.25 12.156 1 70.88 164 LEU A N 1
ATOM 1339 C CA . LEU A 1 164 ? 0.863 29.562 11.609 1 70.88 164 LEU A CA 1
ATOM 1340 C C . LEU A 1 164 ? 1.087 29.188 10.148 1 70.88 164 LEU A C 1
ATOM 1342 O O . LEU A 1 164 ? 0.792 28.062 9.75 1 70.88 164 LEU A O 1
ATOM 1346 N N . ALA A 1 165 ? 1.593 30.078 9.445 1 70.44 165 ALA A N 1
ATOM 1347 C CA . ALA A 1 165 ? 1.871 29.828 8.039 1 70.44 165 ALA A CA 1
ATOM 1348 C C . ALA A 1 165 ? 2.898 28.703 7.879 1 70.44 165 ALA A C 1
ATOM 1350 O O . ALA A 1 165 ? 2.744 27.828 7.027 1 70.44 165 ALA A O 1
ATOM 1351 N N . ASN A 1 166 ? 3.885 28.75 8.672 1 72.69 166 ASN A N 1
ATOM 1352 C CA . ASN A 1 166 ? 4.918 27.719 8.633 1 72.69 166 ASN A CA 1
ATOM 1353 C C . ASN A 1 166 ? 4.359 26.359 9 1 72.69 166 ASN A C 1
ATOM 1355 O O . ASN A 1 166 ? 4.703 25.344 8.375 1 72.69 166 ASN A O 1
ATOM 1359 N N . CYS A 1 167 ? 3.529 26.375 9.922 1 73 167 CYS A N 1
ATOM 1360 C CA . CYS A 1 167 ? 2.898 25.125 10.352 1 73 167 CYS A CA 1
ATOM 1361 C C . CYS A 1 167 ? 2.062 24.531 9.234 1 73 167 CYS A C 1
ATOM 1363 O O . CYS A 1 167 ? 2.16 23.328 8.953 1 73 167 CYS A O 1
ATOM 1365 N N . ALA A 1 168 ? 1.392 25.344 8.656 1 73.12 168 ALA A N 1
ATOM 1366 C CA . ALA A 1 168 ? 0.523 24.875 7.578 1 73.12 168 ALA A CA 1
ATOM 1367 C C . ALA A 1 168 ? 1.341 24.312 6.414 1 73.12 168 ALA A C 1
ATOM 1369 O O . ALA A 1 168 ? 1.021 23.25 5.879 1 73.12 168 ALA A O 1
ATOM 1370 N N . ARG A 1 169 ? 2.379 25.016 6.137 1 74.31 169 ARG A N 1
ATOM 1371 C CA . ARG A 1 169 ? 3.217 24.578 5.027 1 74.31 169 ARG A CA 1
ATOM 1372 C C . ARG A 1 169 ? 3.928 23.266 5.363 1 74.31 169 ARG A C 1
ATOM 1374 O O . ARG A 1 169 ? 3.98 22.344 4.543 1 74.31 169 ARG A O 1
ATOM 1381 N N . SER A 1 170 ? 4.469 23.25 6.453 1 80.06 170 SER A N 1
ATOM 1382 C CA . SER A 1 170 ? 5.16 22.031 6.887 1 80.06 170 SER A CA 1
ATOM 1383 C C . SER A 1 170 ? 4.215 20.844 6.918 1 80.06 170 SER A C 1
ATOM 1385 O O . SER A 1 170 ? 4.602 19.734 6.543 1 80.06 170 SER A O 1
ATOM 1387 N N . ALA A 1 171 ? 3.031 21.109 7.352 1 80.62 171 ALA A N 1
ATOM 1388 C CA . ALA A 1 171 ? 2.035 20.031 7.434 1 80.62 171 ALA A CA 1
ATOM 1389 C C . ALA A 1 171 ? 1.754 19.438 6.059 1 80.62 171 ALA A C 1
ATOM 1391 O O . ALA A 1 171 ? 1.588 18.234 5.922 1 80.62 171 ALA A O 1
ATOM 1392 N N . GLN A 1 172 ? 1.748 20.219 5.105 1 81.69 172 GLN A N 1
ATOM 1393 C CA . GLN A 1 172 ? 1.495 19.734 3.748 1 81.69 172 GLN A CA 1
ATOM 1394 C C . GLN A 1 172 ? 2.584 18.766 3.293 1 81.69 172 GLN A C 1
ATOM 1396 O O . GLN A 1 172 ? 2.289 17.719 2.717 1 81.69 172 GLN A O 1
ATOM 1401 N N . TYR A 1 173 ? 3.752 19.125 3.549 1 85.69 173 TYR A N 1
ATOM 1402 C CA . TYR A 1 173 ? 4.863 18.266 3.174 1 85.69 173 TYR A CA 1
ATOM 1403 C C . TYR A 1 173 ? 4.836 16.969 3.973 1 85.69 173 TYR A C 1
ATOM 1405 O O . TYR A 1 173 ? 5.18 15.898 3.453 1 85.69 173 TYR A O 1
ATOM 1413 N N . LEU A 1 174 ? 4.41 17.109 5.156 1 88.12 174 LEU A N 1
ATOM 1414 C CA . LEU A 1 174 ? 4.375 15.914 5.996 1 88.12 174 LEU A CA 1
ATOM 1415 C C . LEU A 1 174 ? 3.271 14.961 5.547 1 88.12 174 LEU A C 1
ATOM 1417 O O . LEU A 1 174 ? 3.443 13.742 5.59 1 88.12 174 LEU A O 1
ATOM 1421 N N . ILE A 1 175 ? 2.182 15.492 5.145 1 88.94 175 ILE A N 1
ATOM 1422 C CA . ILE A 1 175 ? 1.098 14.672 4.617 1 88.94 175 ILE A CA 1
ATOM 1423 C C . ILE A 1 175 ? 1.57 13.938 3.365 1 88.94 175 ILE A C 1
ATOM 1425 O O . ILE A 1 175 ? 1.34 12.734 3.221 1 88.94 175 ILE A O 1
ATOM 1429 N N . GLU A 1 176 ? 2.254 14.602 2.553 1 89.81 176 GLU A N 1
ATOM 1430 C CA . GLU A 1 176 ? 2.807 13.984 1.351 1 89.81 176 GLU A CA 1
ATOM 1431 C C . GLU A 1 176 ? 3.859 12.938 1.703 1 89.81 176 GLU A C 1
ATOM 1433 O O . GLU A 1 176 ? 3.939 11.883 1.06 1 89.81 176 GLU A O 1
ATOM 1438 N N . ALA A 1 177 ? 4.66 13.328 2.641 1 93.75 177 ALA A N 1
ATOM 1439 C CA . ALA A 1 177 ? 5.688 12.375 3.074 1 93.75 177 ALA A CA 1
ATOM 1440 C C . ALA A 1 177 ? 5.059 11.086 3.59 1 93.75 177 ALA A C 1
ATOM 1442 O O . ALA A 1 177 ? 5.555 9.992 3.314 1 93.75 177 ALA A O 1
ATOM 1443 N N . MET A 1 178 ? 4.012 11.234 4.305 1 93.25 178 MET A N 1
ATOM 1444 C CA . MET A 1 178 ? 3.303 10.062 4.801 1 93.25 178 MET A CA 1
ATOM 1445 C C . MET A 1 178 ? 2.725 9.25 3.646 1 93.25 178 MET A C 1
ATOM 1447 O O . MET A 1 178 ? 2.785 8.016 3.658 1 93.25 178 MET A O 1
ATOM 1451 N N . ASP A 1 179 ? 2.182 9.945 2.695 1 93.69 179 ASP A N 1
ATOM 1452 C CA . ASP A 1 179 ? 1.691 9.258 1.506 1 93.69 179 ASP A CA 1
ATOM 1453 C C . ASP A 1 179 ? 2.801 8.438 0.851 1 93.69 179 ASP A C 1
ATOM 1455 O O . ASP A 1 179 ? 2.594 7.277 0.495 1 93.69 179 ASP A O 1
ATOM 1459 N N . ALA A 1 180 ? 3.898 9.031 0.734 1 94.94 180 ALA A N 1
ATOM 1460 C CA . ALA A 1 180 ? 5.031 8.383 0.079 1 94.94 180 ALA A CA 1
ATOM 1461 C C . ALA A 1 180 ? 5.484 7.148 0.857 1 94.94 180 ALA A C 1
ATOM 1463 O O . ALA A 1 180 ? 5.645 6.07 0.283 1 94.94 180 ALA A O 1
ATOM 1464 N N . VAL A 1 181 ? 5.664 7.32 2.139 1 95.06 181 VAL A N 1
ATOM 1465 C CA . VAL A 1 181 ? 6.219 6.211 2.908 1 95.06 181 VAL A CA 1
ATOM 1466 C C . VAL A 1 181 ? 5.176 5.102 3.043 1 95.06 181 VAL A C 1
ATOM 1468 O O . VAL A 1 181 ? 5.516 3.916 3.018 1 95.06 181 VAL A O 1
ATOM 1471 N N . ALA A 1 182 ? 3.939 5.438 3.211 1 93.81 182 ALA A N 1
ATOM 1472 C CA . ALA A 1 182 ? 2.889 4.426 3.252 1 93.81 182 ALA A CA 1
ATOM 1473 C C . ALA A 1 182 ? 2.805 3.666 1.932 1 93.81 182 ALA A C 1
ATOM 1475 O O . ALA A 1 182 ? 2.592 2.451 1.918 1 93.81 182 ALA A O 1
ATOM 1476 N N . THR A 1 183 ? 2.904 4.379 0.873 1 92 183 THR A N 1
ATOM 1477 C CA . THR A 1 183 ? 2.939 3.742 -0.438 1 92 183 THR A CA 1
ATOM 1478 C C . THR A 1 183 ? 4.121 2.781 -0.539 1 92 183 THR A C 1
ATOM 1480 O O . THR A 1 183 ? 3.973 1.659 -1.029 1 92 183 THR A O 1
ATOM 1483 N N . ALA A 1 184 ? 5.266 3.234 -0.117 1 93.56 184 ALA A N 1
ATOM 1484 C CA . ALA A 1 184 ? 6.457 2.389 -0.138 1 93.56 184 ALA A CA 1
ATOM 1485 C C . ALA A 1 184 ? 6.227 1.097 0.641 1 93.56 184 ALA A C 1
ATOM 1487 O O . ALA A 1 184 ? 6.566 0.01 0.168 1 93.56 184 ALA A O 1
ATOM 1488 N N . GLU A 1 185 ? 5.652 1.205 1.771 1 90.06 185 GLU A N 1
ATOM 1489 C CA . GLU A 1 185 ? 5.359 0.037 2.596 1 90.06 185 GLU A CA 1
ATOM 1490 C C . GLU A 1 185 ? 4.375 -0.9 1.899 1 90.06 185 GLU A C 1
ATOM 1492 O O . GLU A 1 185 ? 4.516 -2.123 1.976 1 90.06 185 GLU A O 1
ATOM 1497 N N . GLY A 1 186 ? 3.41 -0.275 1.305 1 84.06 186 GLY A N 1
ATOM 1498 C CA . GLY A 1 186 ? 2.465 -1.077 0.544 1 84.06 186 GLY A CA 1
ATOM 1499 C C . GLY A 1 186 ? 3.123 -1.89 -0.556 1 84.06 186 GLY A C 1
ATOM 1500 O O . GLY A 1 186 ? 2.828 -3.076 -0.718 1 84.06 186 GLY A O 1
ATOM 1501 N N . ILE A 1 187 ? 3.961 -1.276 -1.219 1 84.12 187 ILE A N 1
ATOM 1502 C CA . ILE A 1 187 ? 4.676 -1.941 -2.303 1 84.12 187 ILE A CA 1
ATOM 1503 C C . ILE A 1 187 ? 5.531 -3.072 -1.738 1 84.12 187 ILE A C 1
ATOM 1505 O O . ILE A 1 187 ? 5.531 -4.184 -2.27 1 84.12 187 ILE A O 1
ATOM 1509 N N . GLN A 1 188 ? 6.172 -2.799 -0.701 1 82.06 188 GLN A N 1
ATOM 1510 C CA . GLN A 1 188 ? 7.023 -3.809 -0.085 1 82.06 188 GLN A CA 1
ATOM 1511 C C . GLN A 1 188 ? 6.203 -4.996 0.407 1 82.06 188 GLN A C 1
ATOM 1513 O O . GLN A 1 188 ? 6.617 -6.148 0.261 1 82.06 188 GLN A O 1
ATOM 1518 N N . HIS A 1 189 ? 5.133 -4.664 1.006 1 73.56 189 HIS A N 1
ATOM 1519 C CA . HIS A 1 189 ? 4.254 -5.715 1.501 1 73.56 189 HIS A CA 1
ATOM 1520 C C . HIS A 1 189 ? 3.738 -6.586 0.358 1 73.56 189 HIS A C 1
ATOM 1522 O O . HIS A 1 189 ? 3.609 -7.801 0.507 1 73.56 189 HIS A O 1
ATOM 1528 N N . PHE A 1 190 ? 3.441 -5.953 -0.639 1 70.88 190 PHE A N 1
ATOM 1529 C CA . PHE A 1 190 ? 2.975 -6.68 -1.813 1 70.88 190 PHE A CA 1
ATOM 1530 C C . PHE A 1 190 ? 4.051 -7.629 -2.326 1 70.88 190 PHE A C 1
ATOM 1532 O O . PHE A 1 190 ? 3.775 -8.797 -2.605 1 70.88 190 PHE A O 1
ATOM 1539 N N . GLU A 1 191 ? 5.152 -7.133 -2.428 1 68.25 191 GLU A N 1
ATOM 1540 C CA . GLU A 1 191 ? 6.254 -7.953 -2.926 1 68.25 191 GLU A CA 1
ATOM 1541 C C . GLU A 1 191 ? 6.559 -9.102 -1.969 1 68.25 191 GLU A C 1
ATOM 1543 O O . GLU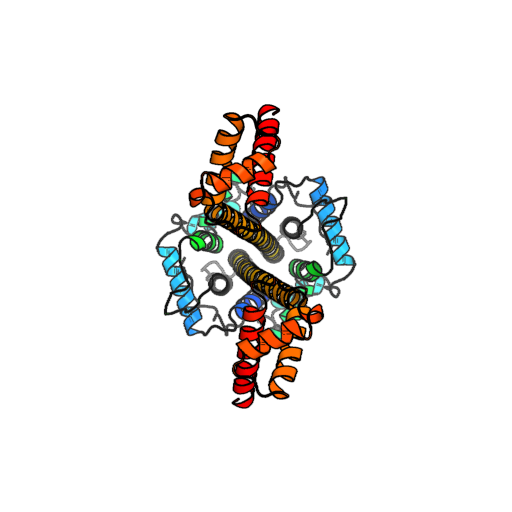 A 1 191 ? 6.801 -10.227 -2.402 1 68.25 191 GLU A O 1
ATOM 1548 N N . ALA A 1 192 ? 6.488 -8.781 -0.753 1 67.25 192 ALA A N 1
ATOM 1549 C CA . ALA A 1 192 ? 6.727 -9.82 0.251 1 67.25 192 ALA A CA 1
ATOM 1550 C C . ALA A 1 192 ? 5.609 -10.852 0.247 1 67.25 192 ALA A C 1
ATOM 1552 O O . ALA A 1 192 ? 5.863 -12.055 0.379 1 67.25 192 ALA A O 1
ATOM 1553 N N . GLY A 1 193 ? 4.445 -10.375 0.092 1 64 193 GLY A N 1
ATOM 1554 C CA . GLY A 1 193 ? 3.314 -11.289 0.025 1 64 193 GLY A CA 1
ATOM 1555 C C . GLY A 1 193 ? 3.369 -12.219 -1.171 1 64 193 GLY A C 1
ATOM 1556 O O . GLY A 1 193 ? 3.09 -13.414 -1.046 1 64 193 GLY A O 1
ATOM 1557 N N . MET A 1 194 ? 3.705 -11.633 -2.203 1 65.12 194 MET A N 1
ATOM 1558 C CA . MET A 1 194 ? 3.83 -12.445 -3.412 1 65.12 194 MET A CA 1
ATOM 1559 C C . MET A 1 194 ? 4.938 -13.484 -3.26 1 65.12 194 MET A C 1
ATOM 1561 O O . MET A 1 194 ? 4.773 -14.633 -3.666 1 65.12 194 MET A O 1
ATOM 1565 N N . ALA A 1 195 ? 5.98 -13.016 -2.701 1 63.16 195 ALA A N 1
ATOM 1566 C CA . ALA A 1 195 ? 7.094 -13.93 -2.469 1 63.16 195 ALA A CA 1
ATOM 1567 C C . ALA A 1 195 ? 6.695 -15.047 -1.512 1 63.16 195 ALA A C 1
ATOM 1569 O O . ALA A 1 195 ? 7.047 -16.219 -1.723 1 63.16 195 ALA A O 1
ATOM 1570 N N . ASP A 1 196 ? 5.984 -14.711 -0.533 1 62.53 196 ASP A N 1
ATOM 1571 C CA . ASP A 1 196 ? 5.516 -15.695 0.44 1 62.53 196 ASP A CA 1
ATOM 1572 C C . ASP A 1 196 ? 4.539 -16.672 -0.199 1 62.53 196 ASP A C 1
ATOM 1574 O O . ASP A 1 196 ? 4.598 -17.875 0.065 1 62.53 196 ASP A O 1
ATOM 1578 N N . ALA A 1 197 ? 3.65 -16.156 -0.959 1 60.84 197 ALA A N 1
ATOM 1579 C CA . ALA A 1 197 ? 2.715 -17.031 -1.664 1 60.84 197 ALA A CA 1
ATOM 1580 C C . ALA A 1 197 ? 3.455 -18.016 -2.562 1 60.84 197 ALA A C 1
ATOM 1582 O O . ALA A 1 197 ? 3.125 -19.203 -2.596 1 60.84 197 ALA A O 1
ATOM 1583 N N . LYS A 1 198 ? 4.383 -17.484 -3.242 1 62.5 198 LYS A N 1
ATOM 1584 C CA . LYS A 1 198 ? 5.188 -18.344 -4.109 1 62.5 198 LYS A CA 1
ATOM 1585 C C . LYS A 1 198 ? 5.938 -19.406 -3.301 1 62.5 198 LYS A C 1
ATOM 1587 O O . LYS A 1 198 ? 6.016 -20.562 -3.707 1 62.5 198 LYS A O 1
ATOM 1592 N N . ARG A 1 199 ? 6.453 -19.016 -2.217 1 64.94 199 ARG A N 1
ATOM 1593 C CA . ARG A 1 199 ? 7.156 -19.953 -1.339 1 64.94 199 ARG A CA 1
ATOM 1594 C C . ARG A 1 199 ? 6.215 -21.031 -0.814 1 64.94 199 ARG A C 1
ATOM 1596 O O . ARG A 1 199 ? 6.574 -22.203 -0.766 1 64.94 199 ARG A O 1
ATOM 1603 N N . LYS A 1 200 ? 5.086 -20.578 -0.41 1 64.25 200 LYS A N 1
ATOM 1604 C CA . LYS A 1 200 ? 4.102 -21.531 0.092 1 64.25 200 LYS A CA 1
ATOM 1605 C C . LYS A 1 200 ? 3.703 -22.531 -0.991 1 64.25 200 LYS A C 1
ATOM 1607 O O . LYS A 1 200 ? 3.578 -23.719 -0.724 1 64.25 200 LYS A O 1
ATOM 1612 N N . ILE A 1 201 ? 3.541 -22.016 -2.125 1 60.22 201 ILE A N 1
ATOM 1613 C CA . ILE A 1 201 ? 3.219 -22.891 -3.254 1 60.22 201 ILE A CA 1
ATOM 1614 C C . ILE A 1 201 ? 4.363 -23.859 -3.496 1 60.22 201 ILE A C 1
ATOM 1616 O O . ILE A 1 201 ? 4.137 -25.062 -3.705 1 60.22 201 ILE A O 1
ATOM 1620 N N . LYS A 1 202 ? 5.512 -23.375 -3.43 1 66.75 202 LYS A N 1
ATOM 1621 C CA . LYS A 1 202 ? 6.68 -24.234 -3.615 1 66.75 202 LYS A CA 1
ATOM 1622 C C . LYS A 1 202 ? 6.746 -25.312 -2.545 1 66.75 202 LYS A C 1
ATOM 1624 O O . LYS A 1 202 ? 7.023 -26.484 -2.85 1 66.75 202 LYS A O 1
ATOM 1629 N N . ILE A 1 203 ? 6.504 -24.938 -1.378 1 73.56 203 ILE A N 1
ATOM 1630 C CA . ILE A 1 203 ? 6.527 -25.891 -0.268 1 73.56 203 ILE A CA 1
ATOM 1631 C C . ILE A 1 203 ? 5.41 -26.906 -0.441 1 73.56 203 ILE A C 1
ATOM 1633 O O . ILE A 1 203 ? 5.625 -28.109 -0.25 1 73.56 203 ILE A O 1
ATOM 1637 N N . ARG A 1 204 ? 4.293 -26.453 -0.751 1 66.5 204 ARG A N 1
ATOM 1638 C CA . ARG A 1 204 ? 3.168 -27.359 -0.982 1 66.5 204 ARG A CA 1
ATOM 1639 C C . ARG A 1 204 ? 3.463 -28.312 -2.125 1 66.5 204 ARG A C 1
ATOM 1641 O O . ARG A 1 204 ? 3.189 -29.516 -2.018 1 66.5 204 ARG A O 1
ATOM 1648 N N . ASN A 1 205 ? 3.91 -27.688 -3.146 1 67.19 205 ASN A N 1
ATOM 1649 C CA . ASN A 1 205 ? 4.277 -28.516 -4.289 1 67.19 205 ASN A CA 1
ATOM 1650 C C . ASN A 1 205 ? 5.336 -29.547 -3.912 1 67.19 205 ASN A C 1
ATOM 1652 O O . ASN A 1 205 ? 5.266 -30.703 -4.336 1 67.19 205 ASN A O 1
ATOM 1656 N N . LYS A 1 206 ? 6.281 -29.109 -3.166 1 67.62 206 LYS A N 1
ATOM 1657 C CA . LYS A 1 206 ? 7.32 -30.031 -2.699 1 67.62 206 LYS A CA 1
ATOM 1658 C C . LYS A 1 206 ? 6.727 -31.125 -1.822 1 67.62 206 LYS A C 1
ATOM 1660 O O . LYS A 1 206 ? 7.062 -32.312 -1.982 1 67.62 206 LYS A O 1
ATOM 1665 N N . SER A 1 207 ? 5.918 -30.766 -0.938 1 73.19 207 SER A N 1
ATOM 1666 C CA . SER A 1 207 ? 5.262 -31.734 -0.071 1 73.19 207 SER A CA 1
ATOM 1667 C C . SER A 1 207 ? 4.398 -32.719 -0.877 1 73.19 207 SER A C 1
ATOM 1669 O O . SER A 1 207 ? 4.41 -33.906 -0.625 1 73.19 207 SER A O 1
ATOM 1671 N N . ALA A 1 208 ? 3.639 -32.188 -1.784 1 72.62 208 ALA A N 1
ATOM 1672 C CA . ALA A 1 208 ? 2.809 -33 -2.662 1 72.62 208 ALA A CA 1
ATOM 1673 C C . ALA A 1 208 ? 3.666 -33.938 -3.506 1 72.62 208 ALA A C 1
ATOM 1675 O O . ALA A 1 208 ? 3.311 -35.094 -3.703 1 72.62 208 ALA A O 1
ATOM 1676 N N . ALA A 1 209 ? 4.727 -33.438 -3.99 1 73.88 209 ALA A N 1
ATOM 1677 C CA . ALA A 1 209 ? 5.648 -34.25 -4.762 1 73.88 209 ALA A CA 1
ATOM 1678 C C . ALA A 1 209 ? 6.223 -35.375 -3.91 1 73.88 209 ALA A C 1
ATOM 1680 O O . ALA A 1 209 ? 6.332 -36.531 -4.371 1 73.88 209 ALA A O 1
ATOM 1681 N N . ILE A 1 210 ? 6.547 -35.094 -2.725 1 72.12 210 ILE A N 1
ATOM 1682 C CA . ILE A 1 210 ? 7.086 -36.094 -1.804 1 72.12 210 ILE A CA 1
ATOM 1683 C C . ILE A 1 210 ? 6.039 -37.156 -1.544 1 72.12 210 ILE A C 1
ATOM 1685 O O . ILE A 1 210 ? 6.352 -38.375 -1.565 1 72.12 210 ILE A O 1
ATOM 1689 N N . ARG A 1 211 ? 4.859 -36.719 -1.318 1 74.88 211 ARG A N 1
ATOM 1690 C CA . ARG A 1 211 ? 3.783 -37.688 -1.072 1 74.88 211 ARG A CA 1
ATOM 1691 C C . ARG A 1 211 ? 3.498 -38.531 -2.316 1 74.88 211 ARG A C 1
ATOM 1693 O O . ARG A 1 211 ? 3.309 -39.719 -2.225 1 74.88 211 ARG A O 1
ATOM 1700 N N . ARG A 1 212 ? 3.457 -37.844 -3.42 1 76.88 212 ARG A N 1
ATOM 1701 C CA . ARG A 1 212 ? 3.16 -38.531 -4.684 1 76.88 212 ARG A CA 1
ATOM 1702 C C . ARG A 1 212 ? 4.254 -39.531 -5.043 1 76.88 212 ARG A C 1
ATOM 1704 O O . ARG A 1 212 ? 3.965 -40.594 -5.559 1 76.88 212 ARG A O 1
ATOM 1711 N N . HIS A 1 213 ? 5.449 -39.188 -4.676 1 80.88 213 HIS A N 1
ATOM 1712 C CA . HIS A 1 213 ? 6.57 -40.031 -5.09 1 80.88 213 HIS A CA 1
ATOM 1713 C C . HIS A 1 213 ? 7.059 -40.906 -3.945 1 80.88 213 HIS A C 1
ATOM 1715 O O . HIS A 1 213 ? 8.094 -41.594 -4.062 1 80.88 213 HIS A O 1
ATOM 1721 N N . ALA A 1 214 ? 6.258 -40.812 -2.865 1 84.94 214 ALA A N 1
ATOM 1722 C CA . ALA A 1 214 ? 6.668 -41.562 -1.688 1 84.94 214 ALA A CA 1
ATOM 1723 C C . ALA A 1 214 ? 6.875 -43.062 -2.033 1 84.94 214 ALA A C 1
ATOM 1725 O O . ALA A 1 214 ? 7.898 -43.625 -1.683 1 84.94 214 ALA A O 1
ATOM 1726 N N . LYS A 1 215 ? 5.945 -43.75 -2.781 1 87 215 LYS A N 1
ATOM 1727 C CA . LYS A 1 215 ? 6.031 -45.156 -3.135 1 87 215 LYS A CA 1
ATOM 1728 C C . LYS A 1 215 ? 7.188 -45.406 -4.098 1 87 215 LYS A C 1
ATOM 1730 O O . LYS A 1 215 ? 7.902 -46.406 -3.967 1 87 215 LYS A O 1
ATOM 1735 N N . THR A 1 216 ? 7.336 -44.469 -4.91 1 88.62 216 THR A N 1
ATOM 1736 C CA . THR A 1 216 ? 8.43 -44.594 -5.863 1 88.62 216 THR A CA 1
ATOM 1737 C C . THR A 1 216 ? 9.781 -44.469 -5.16 1 88.62 216 THR A C 1
ATOM 1739 O O . THR A 1 216 ? 10.703 -45.25 -5.43 1 88.62 216 THR A O 1
ATOM 1742 N N . ASN A 1 217 ? 9.844 -43.562 -4.266 1 87.12 217 ASN A N 1
ATOM 1743 C CA . ASN A 1 217 ? 11.078 -43.406 -3.514 1 87.12 217 ASN A CA 1
ATOM 1744 C C . ASN A 1 217 ? 11.398 -44.625 -2.66 1 87.12 217 ASN A C 1
ATOM 1746 O O . ASN A 1 217 ? 12.555 -45.031 -2.549 1 87.12 217 ASN A O 1
ATOM 1750 N N . GLU A 1 218 ? 10.336 -45.125 -2.131 1 89.44 218 GLU A N 1
ATOM 1751 C CA . GLU A 1 218 ? 10.516 -46.375 -1.367 1 89.44 218 GLU A CA 1
ATOM 1752 C C . GLU A 1 218 ? 11.039 -47.5 -2.25 1 89.44 218 GLU A C 1
ATOM 1754 O O . GLU A 1 218 ? 11.922 -48.25 -1.843 1 89.44 218 GLU A O 1
ATOM 1759 N N . ALA A 1 219 ? 10.492 -47.594 -3.418 1 91.88 219 ALA A N 1
ATOM 1760 C CA . ALA A 1 219 ? 10.93 -48.625 -4.363 1 91.88 219 ALA A CA 1
ATOM 1761 C C . ALA A 1 219 ? 12.383 -48.406 -4.781 1 91.88 219 ALA A C 1
ATOM 1763 O O . ALA A 1 219 ? 13.148 -49.344 -4.914 1 91.88 219 ALA A O 1
ATOM 1764 N N . ILE A 1 220 ? 12.695 -47.156 -4.898 1 91.12 220 ILE A N 1
ATOM 1765 C CA . ILE A 1 220 ? 14.055 -46.844 -5.312 1 91.12 220 ILE A CA 1
ATOM 1766 C C . ILE A 1 220 ? 15.031 -47.188 -4.191 1 91.12 220 ILE A C 1
ATOM 1768 O O . ILE A 1 220 ? 16.109 -47.719 -4.441 1 91.12 220 ILE A O 1
ATOM 1772 N N . VAL A 1 221 ? 14.648 -46.906 -3.043 1 89.56 221 VAL A N 1
ATOM 1773 C CA . VAL A 1 221 ? 15.492 -47.219 -1.902 1 89.56 221 VAL A CA 1
ATOM 1774 C C . VAL A 1 221 ? 15.641 -48.75 -1.795 1 89.56 221 VAL A C 1
ATOM 1776 O O . VAL A 1 221 ? 16.734 -49.25 -1.549 1 89.56 221 VAL A O 1
ATOM 1779 N N . ALA A 1 222 ? 14.555 -49.5 -1.979 1 91.06 222 ALA A N 1
ATOM 1780 C CA . ALA A 1 222 ? 14.602 -50.969 -1.971 1 91.06 222 ALA A CA 1
ATOM 1781 C C . ALA A 1 222 ? 15.484 -51.5 -3.098 1 91.06 222 ALA A C 1
ATOM 1783 O O . ALA A 1 222 ? 16.234 -52.469 -2.908 1 91.06 222 ALA A O 1
ATOM 1784 N N . LEU A 1 223 ? 15.359 -50.844 -4.195 1 91.94 223 LEU A N 1
ATOM 1785 C CA . LEU A 1 223 ? 16.203 -51.219 -5.328 1 91.94 223 LEU A CA 1
ATOM 1786 C C . LEU A 1 223 ? 17.672 -50.969 -5.02 1 91.94 223 LEU A C 1
ATOM 1788 O O . LEU A 1 223 ? 18.531 -51.75 -5.406 1 91.94 223 LEU A O 1
ATOM 1792 N N . LYS A 1 224 ? 17.922 -49.906 -4.371 1 89.88 224 LYS A N 1
ATOM 1793 C CA . LYS A 1 224 ? 19.297 -49.625 -3.975 1 89.88 224 LYS A CA 1
ATOM 1794 C C . LYS A 1 224 ? 19.875 -50.75 -3.115 1 89.88 224 LYS A C 1
ATOM 1796 O O . LYS A 1 224 ? 21.016 -51.188 -3.324 1 89.88 224 LYS A O 1
ATOM 1801 N N . ASN A 1 225 ? 19.094 -51.219 -2.219 1 88.31 225 ASN A N 1
ATOM 1802 C CA . ASN A 1 225 ? 19.531 -52.312 -1.368 1 88.31 225 ASN A CA 1
ATOM 1803 C C . ASN A 1 225 ? 19.719 -53.594 -2.172 1 88.31 225 ASN A C 1
ATOM 1805 O O . ASN A 1 225 ? 20.688 -54.344 -1.96 1 88.31 225 ASN A O 1
ATOM 1809 N N . PHE A 1 226 ? 18.812 -53.812 -3.131 1 89.38 226 PHE A N 1
ATOM 1810 C CA . PHE A 1 226 ? 18.875 -54.969 -4.012 1 89.38 226 PHE A CA 1
ATOM 1811 C C . PHE A 1 226 ? 20.125 -54.906 -4.898 1 89.38 226 PHE A C 1
ATOM 1813 O O . PHE A 1 226 ? 20.797 -55.906 -5.105 1 89.38 226 PHE A O 1
ATOM 1820 N N . TYR A 1 227 ? 20.406 -53.75 -5.301 1 88.5 227 TYR A N 1
ATOM 1821 C CA . TYR A 1 227 ? 21.562 -53.5 -6.172 1 88.5 227 TYR A CA 1
ATOM 1822 C C . TYR A 1 227 ? 22.859 -53.719 -5.426 1 88.5 227 TYR A C 1
ATOM 1824 O O . TYR A 1 227 ? 23.828 -54.219 -6 1 88.5 227 TYR A O 1
ATOM 1832 N N . GLY A 1 228 ? 22.906 -53.406 -4.227 1 84.69 228 GLY A N 1
ATOM 1833 C CA . GLY A 1 228 ? 24.109 -53.562 -3.42 1 84.69 228 GLY A CA 1
ATOM 1834 C C . GLY A 1 228 ? 24.375 -55 -3.045 1 84.69 228 GLY A C 1
ATOM 1835 O O . GLY A 1 228 ? 25.516 -55.375 -2.791 1 84.69 228 GLY A O 1
ATOM 1836 N N . GLU A 1 229 ? 23.359 -55.875 -2.928 1 81.38 229 GLU A N 1
ATOM 1837 C CA . GLU A 1 229 ? 23.484 -57.25 -2.451 1 81.38 229 GLU A CA 1
ATOM 1838 C C . GLU A 1 229 ? 23.953 -58.188 -3.566 1 81.38 229 GLU A C 1
ATOM 1840 O O . GLU A 1 229 ? 24.625 -59.156 -3.311 1 81.38 229 GLU A O 1
ATOM 1845 N N . GLU A 1 230 ? 23.5 -57.844 -4.82 1 72.81 230 GLU A N 1
ATOM 1846 C CA . GLU A 1 230 ? 23.766 -58.781 -5.91 1 72.81 230 GLU A CA 1
ATOM 1847 C C . GLU A 1 230 ? 24.562 -58.094 -7.031 1 72.81 230 GLU A C 1
ATOM 1849 O O . GLU A 1 230 ? 24.562 -56.875 -7.141 1 72.81 230 GLU A O 1
ATOM 1854 N N . LYS A 1 231 ? 25.469 -58.844 -7.598 1 77.06 231 LYS A N 1
ATOM 1855 C CA . LYS A 1 231 ? 26.188 -58.344 -8.773 1 77.06 231 LYS A CA 1
ATOM 1856 C C . LYS A 1 231 ? 25.266 -58.25 -9.984 1 77.06 231 LYS A C 1
ATOM 1858 O O . LYS A 1 231 ? 24.547 -59.219 -10.305 1 77.06 231 LYS A O 1
ATOM 1863 N N . HIS A 1 232 ? 24.984 -57.031 -10.43 1 82.81 232 HIS A N 1
ATOM 1864 C CA . HIS A 1 232 ? 24.141 -56.812 -11.586 1 82.81 232 HIS A CA 1
ATOM 1865 C C . HIS A 1 232 ? 24.922 -56.219 -12.758 1 82.81 232 HIS A C 1
ATOM 1867 O O . HIS A 1 232 ? 25.953 -55.562 -12.547 1 82.81 232 HIS A O 1
ATOM 1873 N N . LYS A 1 233 ? 24.594 -56.594 -13.93 1 79 233 LYS A N 1
ATOM 1874 C CA . LYS A 1 233 ? 25.281 -56.125 -15.125 1 79 233 LYS A CA 1
ATOM 1875 C C . LYS A 1 233 ? 25.203 -54.625 -15.273 1 79 233 LYS A C 1
ATOM 1877 O O . LYS A 1 233 ? 26.156 -53.969 -15.711 1 79 233 LYS A O 1
ATOM 1882 N N . SER A 1 234 ? 24.094 -54.156 -14.961 1 86.56 234 SER A N 1
ATOM 1883 C CA . SER A 1 234 ? 23.828 -52.719 -15.047 1 86.56 234 SER A CA 1
ATOM 1884 C C . SER A 1 234 ? 22.688 -52.312 -14.125 1 86.56 234 SER A C 1
ATOM 1886 O O . SER A 1 234 ? 22 -53.156 -13.555 1 86.56 234 SER A O 1
ATOM 1888 N N . MET A 1 235 ? 22.531 -51.031 -13.906 1 88.19 235 MET A N 1
ATOM 1889 C CA . MET A 1 235 ? 21.438 -50.531 -13.086 1 88.19 235 MET A CA 1
ATOM 1890 C C . MET A 1 235 ? 20.078 -50.875 -13.695 1 88.19 235 MET A C 1
ATOM 1892 O O . MET A 1 235 ? 19.125 -51.156 -12.977 1 88.19 235 MET A O 1
ATOM 1896 N N . ARG A 1 236 ? 20.078 -50.844 -14.977 1 89.75 236 ARG A N 1
ATOM 1897 C CA . ARG A 1 236 ? 18.844 -51.188 -15.68 1 89.75 236 ARG A CA 1
ATOM 1898 C C . ARG A 1 236 ? 18.5 -52.688 -15.477 1 89.75 236 ARG A C 1
ATOM 1900 O O . ARG A 1 236 ? 17.328 -53.031 -15.297 1 89.75 236 ARG A O 1
ATOM 1907 N N . ASN A 1 237 ? 19.5 -53.469 -15.617 1 89.56 237 ASN A N 1
ATOM 1908 C CA . ASN A 1 237 ? 19.297 -54.906 -15.383 1 89.56 237 ASN A CA 1
ATOM 1909 C C . ASN A 1 237 ? 18.797 -55.156 -13.961 1 89.56 237 ASN A C 1
ATOM 1911 O O . ASN A 1 237 ? 17.922 -56 -13.758 1 89.56 237 ASN A O 1
ATOM 1915 N N . ALA A 1 238 ? 19.391 -54.5 -13.086 1 92 238 ALA A N 1
ATOM 1916 C CA . ALA A 1 238 ? 18.969 -54.656 -11.695 1 92 238 ALA A CA 1
ATOM 1917 C C . ALA A 1 238 ? 17.516 -54.25 -11.508 1 92 238 ALA A C 1
ATOM 1919 O O . ALA A 1 238 ? 16.75 -54.938 -10.812 1 92 238 ALA A O 1
ATOM 1920 N N . ALA A 1 239 ? 17.125 -53.156 -12.141 1 93.56 239 ALA A N 1
ATOM 1921 C CA . ALA A 1 239 ? 15.742 -52.688 -12.055 1 93.56 239 ALA A CA 1
ATOM 1922 C C . ALA A 1 239 ? 14.766 -53.688 -12.656 1 93.56 239 ALA A C 1
ATOM 1924 O O . ALA A 1 239 ? 13.68 -53.906 -12.125 1 93.56 239 ALA A O 1
ATOM 1925 N N . GLN A 1 240 ? 15.188 -54.281 -13.781 1 92.56 240 GLN A N 1
ATOM 1926 C CA . GLN A 1 240 ? 14.344 -55.281 -14.438 1 92.56 240 GLN A CA 1
ATOM 1927 C C . GLN A 1 240 ? 14.094 -56.469 -13.523 1 92.56 240 GLN A C 1
ATOM 1929 O O . GLN A 1 240 ? 12.953 -56.906 -13.359 1 92.56 240 GLN A O 1
ATOM 1934 N N . ILE A 1 241 ? 15.18 -56.969 -12.969 1 92.06 241 ILE A N 1
ATOM 1935 C CA . ILE A 1 241 ? 15.086 -58.125 -12.086 1 92.06 241 ILE A CA 1
ATOM 1936 C C . ILE A 1 241 ? 14.258 -57.781 -10.852 1 92.06 241 ILE A C 1
ATOM 1938 O O . ILE A 1 241 ? 13.453 -58.594 -10.383 1 92.06 241 ILE A O 1
ATOM 1942 N N . PHE A 1 242 ? 14.445 -56.562 -10.398 1 94 242 PHE A N 1
ATOM 1943 C CA . PHE A 1 242 ? 13.727 -56.094 -9.219 1 94 242 PHE A CA 1
ATOM 1944 C C . PHE A 1 242 ? 12.227 -56.031 -9.477 1 94 242 PHE A C 1
ATOM 1946 O O . PHE A 1 242 ? 11.438 -56.438 -8.625 1 94 242 PHE A O 1
ATOM 1953 N N . CYS A 1 243 ? 11.805 -55.625 -10.594 1 93.5 243 CYS A N 1
ATOM 1954 C CA . CYS A 1 243 ? 10.391 -55.531 -10.961 1 93.5 243 CYS A CA 1
ATOM 1955 C C . CYS A 1 243 ? 9.758 -56.938 -11.008 1 93.5 243 CYS A C 1
ATOM 1957 O O . CYS A 1 243 ? 8.594 -57.094 -10.648 1 93.5 243 CYS A O 1
ATOM 1959 N N . GLU A 1 244 ? 10.57 -57.875 -11.461 1 91.94 244 GLU A N 1
ATOM 1960 C CA . GLU A 1 244 ? 10.086 -59.25 -11.555 1 91.94 244 GLU A CA 1
ATOM 1961 C C . GLU A 1 244 ? 9.984 -59.906 -10.18 1 91.94 244 GLU A C 1
ATOM 1963 O O . GLU A 1 244 ? 9.039 -60.656 -9.898 1 91.94 244 GLU A O 1
ATOM 1968 N N . LYS A 1 245 ? 10.93 -59.594 -9.352 1 91.75 245 LYS A N 1
ATOM 1969 C CA . LYS A 1 245 ? 11.023 -60.219 -8.039 1 91.75 245 LYS A CA 1
ATOM 1970 C C . LYS A 1 245 ? 10.047 -59.594 -7.055 1 91.75 245 LYS A C 1
ATOM 1972 O O . LYS A 1 245 ? 9.523 -60.281 -6.168 1 91.75 245 LYS A O 1
ATOM 1977 N N . PHE A 1 246 ? 9.891 -58.312 -7.184 1 92.81 246 PHE A N 1
ATOM 1978 C CA . PHE A 1 246 ? 9.055 -57.594 -6.227 1 92.81 246 PHE A CA 1
ATOM 1979 C C . PHE A 1 246 ? 7.945 -56.812 -6.941 1 92.81 246 PHE A C 1
ATOM 1981 O O . PHE A 1 246 ? 7.883 -55.594 -6.871 1 92.81 246 PHE A O 1
ATOM 1988 N N . PRO A 1 247 ? 7.004 -57.438 -7.57 1 92.31 247 PRO A N 1
ATOM 1989 C CA . PRO A 1 247 ? 5.969 -56.781 -8.375 1 92.31 247 PRO A CA 1
ATOM 1990 C C . PRO A 1 247 ? 5.039 -55.906 -7.539 1 92.31 247 PRO A C 1
ATOM 1992 O O . PRO A 1 247 ? 4.547 -54.875 -8.023 1 92.31 247 PRO A O 1
ATOM 1995 N N . LYS A 1 248 ? 4.883 -56.125 -6.328 1 92.38 248 LYS A N 1
ATOM 1996 C CA . LYS A 1 248 ? 3.984 -55.344 -5.465 1 92.38 248 LYS A CA 1
ATOM 1997 C C . LYS A 1 248 ? 4.559 -53.969 -5.145 1 92.38 248 LYS A C 1
ATOM 1999 O O . LYS A 1 248 ? 3.811 -53.031 -4.965 1 92.38 248 LYS A O 1
ATOM 2004 N N . MET A 1 249 ? 5.832 -53.906 -5.117 1 92.38 249 MET A N 1
ATOM 2005 C CA . MET A 1 249 ? 6.496 -52.656 -4.742 1 92.38 249 MET A CA 1
ATOM 2006 C C . MET A 1 249 ? 6.469 -51.656 -5.891 1 92.38 249 MET A C 1
ATOM 2008 O O . MET A 1 249 ? 6.629 -50.438 -5.676 1 92.38 249 MET A O 1
ATOM 2012 N N . VAL A 1 250 ? 6.199 -52.188 -7.074 1 93.25 250 VAL A N 1
ATOM 2013 C CA . VAL A 1 250 ? 6.328 -51.312 -8.227 1 93.25 250 VAL A CA 1
ATOM 2014 C C . VAL A 1 250 ? 5.004 -51.25 -8.984 1 93.25 250 VAL A C 1
ATOM 2016 O O . VAL A 1 250 ? 4.953 -50.781 -10.125 1 93.25 250 VAL A O 1
ATOM 2019 N N . GLU A 1 251 ? 3.965 -51.688 -8.406 1 89.94 251 GLU A N 1
ATOM 2020 C CA . GLU A 1 251 ? 2.666 -51.844 -9.055 1 89.94 251 GLU A CA 1
ATOM 2021 C C . GLU A 1 251 ? 2.068 -50.5 -9.43 1 89.94 251 GLU A C 1
ATOM 2023 O O . GLU A 1 251 ? 1.296 -50.406 -10.391 1 89.94 251 GLU A O 1
ATOM 2028 N N . HIS A 1 252 ? 2.479 -49.5 -8.68 1 86.75 252 HIS A N 1
ATOM 2029 C CA . HIS A 1 252 ? 1.919 -48.156 -8.914 1 86.75 252 HIS A CA 1
ATOM 2030 C C . HIS A 1 252 ? 2.547 -47.531 -10.141 1 86.75 252 HIS A C 1
ATOM 2032 O O . HIS A 1 252 ? 2.025 -46.531 -10.648 1 86.75 252 HIS A O 1
ATOM 2038 N N . LEU A 1 253 ? 3.641 -48.094 -10.656 1 87.12 253 LEU A N 1
ATOM 2039 C CA . LEU A 1 253 ? 4.328 -47.562 -11.836 1 87.12 253 LEU A CA 1
ATOM 2040 C C . LEU A 1 253 ? 3.842 -48.281 -13.102 1 87.12 253 LEU A C 1
ATOM 2042 O O . LEU A 1 253 ? 3.598 -49.469 -13.094 1 87.12 253 LEU A O 1
ATOM 2046 N N . ALA A 1 254 ? 3.658 -47.5 -14.094 1 79.69 254 ALA A N 1
ATOM 2047 C CA . ALA A 1 254 ? 3.275 -48.094 -15.367 1 79.69 254 ALA A CA 1
ATOM 2048 C C . ALA A 1 254 ? 4.363 -49.031 -15.883 1 79.69 254 ALA A C 1
ATOM 2050 O O . ALA A 1 254 ? 5.551 -48.688 -15.828 1 79.69 254 ALA A O 1
ATOM 2051 N N . PRO A 1 255 ? 3.992 -50.188 -16.422 1 80 255 PRO A N 1
ATOM 2052 C CA . PRO A 1 255 ? 4.945 -51.219 -16.828 1 80 255 PRO A CA 1
ATOM 2053 C C . PRO A 1 255 ? 5.934 -50.719 -17.891 1 80 255 PRO A C 1
ATOM 2055 O O . PRO A 1 255 ? 7.109 -51.094 -17.859 1 80 255 PRO A O 1
ATOM 2058 N N . TYR A 1 256 ? 5.453 -49.812 -18.734 1 75.44 256 TYR A N 1
ATOM 2059 C CA . TYR A 1 256 ? 6.32 -49.406 -19.828 1 75.44 256 TYR A CA 1
ATOM 2060 C C . TYR A 1 256 ? 7.387 -48.406 -19.359 1 75.44 256 TYR A C 1
ATOM 2062 O O . TYR A 1 256 ? 8.43 -48.281 -20 1 75.44 256 TYR A O 1
ATOM 2070 N N . ASN A 1 257 ? 7.164 -47.75 -18.172 1 78.69 257 ASN A N 1
ATOM 2071 C CA . ASN A 1 257 ? 8.117 -46.719 -17.75 1 78.69 257 ASN A CA 1
ATOM 2072 C C . ASN A 1 257 ? 8.805 -47.125 -16.453 1 78.69 257 ASN A C 1
ATOM 2074 O O . ASN A 1 257 ? 9.727 -46.438 -16.016 1 78.69 257 ASN A O 1
ATOM 2078 N N . ARG A 1 258 ? 8.438 -48.219 -15.844 1 88.44 258 ARG A N 1
ATOM 2079 C CA . ARG A 1 258 ? 8.852 -48.5 -14.477 1 88.44 258 ARG A CA 1
ATOM 2080 C C . ARG A 1 258 ? 10.352 -48.781 -14.406 1 88.44 258 ARG A C 1
ATOM 2082 O O . ARG A 1 258 ? 11.039 -48.281 -13.508 1 88.44 258 ARG A O 1
ATOM 2089 N N . VAL A 1 259 ? 10.836 -49.531 -15.43 1 88.19 259 VAL A N 1
ATOM 2090 C CA . VAL A 1 259 ? 12.258 -49.875 -15.398 1 88.19 259 VAL A CA 1
ATOM 2091 C C . VAL A 1 259 ? 13.102 -48.625 -15.562 1 88.19 259 VAL A C 1
ATOM 2093 O O . VAL A 1 259 ? 14.086 -48.438 -14.844 1 88.19 259 VAL A O 1
ATOM 2096 N N . ARG A 1 260 ? 12.664 -47.812 -16.422 1 84 260 ARG A N 1
ATOM 2097 C CA . ARG A 1 260 ? 13.391 -46.562 -16.656 1 84 260 ARG A CA 1
ATOM 2098 C C . ARG A 1 260 ? 13.367 -45.688 -15.406 1 84 260 ARG A C 1
ATOM 2100 O O . ARG A 1 260 ? 14.398 -45.156 -15 1 84 260 ARG A O 1
ATOM 2107 N N . THR A 1 261 ? 12.273 -45.562 -14.859 1 89.12 261 THR A N 1
ATOM 2108 C CA . THR A 1 261 ? 12.078 -44.719 -13.68 1 89.12 261 THR A CA 1
ATOM 2109 C C . THR A 1 261 ? 12.961 -45.219 -12.531 1 89.12 261 THR A C 1
ATOM 2111 O O . THR A 1 261 ? 13.625 -44.406 -11.875 1 89.12 261 THR A O 1
ATOM 2114 N N . LEU A 1 262 ? 12.938 -46.469 -12.344 1 92.44 262 LEU A N 1
ATOM 2115 C CA . LEU A 1 262 ? 13.688 -47.062 -11.234 1 92.44 262 LEU A CA 1
ATOM 2116 C C . LEU A 1 262 ? 15.188 -46.938 -11.477 1 92.44 262 LEU A C 1
ATOM 2118 O O . LEU A 1 262 ? 15.945 -46.594 -10.57 1 92.44 262 LEU A O 1
ATOM 2122 N N . SER A 1 263 ? 15.586 -47.25 -12.656 1 91.25 263 SER A N 1
ATOM 2123 C CA . SER A 1 263 ? 17.016 -47.188 -12.953 1 91.25 263 SER A CA 1
ATOM 2124 C C . SER A 1 263 ? 17.547 -45.781 -12.867 1 91.25 263 SER A C 1
ATOM 2126 O O . SER A 1 263 ? 18.641 -45.562 -12.32 1 91.25 263 SER A O 1
ATOM 2128 N N . GLU A 1 264 ? 16.812 -44.812 -13.383 1 87.25 264 GLU A N 1
ATOM 2129 C CA . GLU A 1 264 ? 17.234 -43.406 -13.312 1 87.25 264 GLU A CA 1
ATOM 2130 C C . GLU A 1 264 ? 17.219 -42.906 -11.875 1 87.25 264 GLU A C 1
ATOM 2132 O O . GLU A 1 264 ? 18.094 -42.125 -11.469 1 87.25 264 GLU A O 1
ATOM 2137 N N . GLY A 1 265 ? 16.188 -43.312 -11.203 1 88.81 265 GLY A N 1
ATOM 2138 C CA . GLY A 1 265 ? 16.109 -42.938 -9.797 1 88.81 265 GLY A CA 1
ATOM 2139 C C . GLY A 1 265 ? 17.297 -43.469 -8.992 1 88.81 265 GLY A C 1
ATOM 2140 O O . GLY A 1 265 ? 17.828 -42.75 -8.141 1 88.81 265 GLY A O 1
ATOM 2141 N N . LEU A 1 266 ? 17.641 -44.688 -9.242 1 88.75 266 LEU A N 1
ATOM 2142 C CA . LEU A 1 266 ? 18.797 -45.281 -8.586 1 88.75 266 LEU A CA 1
ATOM 2143 C C . LEU A 1 266 ? 20.078 -44.5 -8.914 1 88.75 266 LEU A C 1
ATOM 2145 O O . LEU A 1 266 ? 20.891 -44.25 -8.031 1 88.75 266 LEU A O 1
ATOM 2149 N N . SER A 1 267 ? 20.219 -44.125 -10.117 1 86.62 267 SER A N 1
ATOM 2150 C CA . SER A 1 267 ? 21.391 -43.375 -10.555 1 86.62 267 SER A CA 1
ATOM 2151 C C . SER A 1 267 ? 21.5 -42.031 -9.828 1 86.62 267 SER A C 1
ATOM 2153 O O . SER A 1 267 ? 22.578 -41.656 -9.375 1 86.62 267 SER A O 1
ATOM 2155 N N . LYS A 1 268 ? 20.438 -41.375 -9.711 1 84.12 268 LYS A N 1
ATOM 2156 C CA . LYS A 1 268 ? 20.406 -40.094 -9.023 1 84.12 268 LYS A CA 1
ATOM 2157 C C . LYS A 1 268 ? 20.734 -40.25 -7.543 1 84.12 268 LYS A C 1
ATOM 2159 O O . LYS A 1 268 ? 21.453 -39.406 -6.977 1 84.12 268 LYS A O 1
ATOM 2164 N N . LEU A 1 269 ? 20.094 -41.25 -6.984 1 80.19 269 LEU A N 1
ATOM 2165 C CA . LEU A 1 269 ? 20.312 -41.5 -5.562 1 80.19 269 LEU A CA 1
ATOM 2166 C C . LEU A 1 269 ? 21.781 -41.781 -5.277 1 80.19 269 LEU A C 1
ATOM 2168 O O . LEU A 1 269 ? 22.312 -41.344 -4.262 1 80.19 269 LEU A O 1
ATOM 2172 N N . LEU A 1 270 ? 22.328 -42.5 -6.148 1 81.19 270 LEU A N 1
ATOM 2173 C CA . LEU A 1 270 ? 23.734 -42.844 -5.957 1 81.19 270 LEU A CA 1
ATOM 2174 C C . LEU A 1 270 ? 24.656 -41.688 -6.262 1 81.19 270 LEU A C 1
ATOM 2176 O O . LEU A 1 270 ? 25.688 -41.5 -5.613 1 81.19 270 LEU A O 1
ATOM 2180 N N . LYS A 1 271 ? 24.25 -40.875 -7.207 1 72.62 271 LYS A N 1
ATOM 2181 C CA . LYS A 1 271 ? 25.031 -39.688 -7.5 1 72.62 271 LYS A CA 1
ATOM 2182 C C . LYS A 1 271 ? 24.938 -38.656 -6.363 1 72.62 271 LYS A C 1
ATOM 2184 O O . LYS A 1 271 ? 25.938 -38.031 -6.016 1 72.62 271 LYS A O 1
ATOM 2189 N N . GLY A 1 272 ? 23.797 -38.438 -5.957 1 62.97 272 GLY A N 1
ATOM 2190 C CA . GLY A 1 272 ? 23.609 -37.531 -4.84 1 62.97 272 GLY A CA 1
ATOM 2191 C C . GLY A 1 272 ? 24.375 -37.938 -3.6 1 62.97 272 GLY A C 1
ATOM 2192 O O . GLY A 1 272 ? 24.891 -37.094 -2.863 1 62.97 272 GLY A O 1
ATOM 2193 N N . GLN A 1 273 ? 24.422 -39.219 -3.342 1 56.47 273 GLN A N 1
ATOM 2194 C CA . GLN A 1 273 ? 25.234 -39.75 -2.242 1 56.47 273 GLN A CA 1
ATOM 2195 C C . GLN A 1 273 ? 26.719 -39.5 -2.473 1 56.47 273 GLN A C 1
ATOM 2197 O O . GLN A 1 273 ? 27.453 -39.219 -1.527 1 56.47 273 GLN A O 1
ATOM 2202 N N . ARG A 1 274 ? 27.172 -39.562 -3.627 1 54.31 274 ARG A N 1
ATOM 2203 C CA . ARG A 1 274 ? 28.578 -39.25 -3.873 1 54.31 274 ARG A CA 1
ATOM 2204 C C . ARG A 1 274 ? 28.859 -37.781 -3.623 1 54.31 274 ARG A C 1
ATOM 2206 O O . ARG A 1 274 ? 29.906 -37.438 -3.061 1 54.31 274 ARG A O 1
ATOM 2213 N N . LEU A 1 275 ? 27.953 -36.938 -4.027 1 51.56 275 LEU A N 1
ATOM 2214 C CA . LEU A 1 275 ? 28.156 -35.531 -3.824 1 51.56 275 LEU A CA 1
ATOM 2215 C C . LEU A 1 275 ? 28.094 -35.156 -2.344 1 51.56 275 LEU A C 1
ATOM 2217 O O . LEU A 1 275 ? 28.797 -34.281 -1.879 1 51.56 275 LEU A O 1
ATOM 2221 N N . SER A 1 276 ? 27.25 -35.719 -1.631 1 50.5 276 SER A N 1
ATOM 2222 C CA . SER A 1 276 ? 27.172 -35.469 -0.194 1 50.5 276 SER A CA 1
ATOM 2223 C C . SER A 1 276 ? 28.438 -36 0.512 1 50.5 276 SER A C 1
ATOM 2225 O O . SER A 1 276 ? 28.859 -35.406 1.523 1 50.5 276 SER A O 1
ATOM 2227 N N . LEU A 1 277 ? 29 -36.969 0.061 1 46.03 277 LEU A N 1
ATOM 2228 C CA . LEU A 1 277 ? 30.25 -37.469 0.641 1 46.03 277 LEU A CA 1
ATOM 2229 C C . LEU A 1 277 ? 31.438 -36.594 0.237 1 46.03 277 LEU A C 1
ATOM 2231 O O . LEU A 1 277 ? 32.438 -36.562 0.936 1 46.03 277 LEU A O 1
ATOM 2235 N N . GLN A 1 278 ? 31.328 -35.969 -0.826 1 39.16 278 GLN A N 1
ATOM 2236 C CA . GLN A 1 278 ? 32.438 -35.094 -1.2 1 39.16 278 GLN A CA 1
ATOM 2237 C C . GLN A 1 278 ? 32.344 -33.75 -0.515 1 39.16 278 GLN A C 1
ATOM 2239 O O . GLN A 1 278 ? 33.281 -32.969 -0.543 1 39.16 278 GLN A O 1
ATOM 2244 N N . GLN A 1 279 ? 31.219 -33.312 -0.119 1 36.53 279 GLN A N 1
ATOM 2245 C CA . GLN A 1 279 ? 31.234 -32.062 0.681 1 36.53 279 GLN A CA 1
ATOM 2246 C C . GLN A 1 279 ? 31.609 -32.375 2.129 1 36.53 279 GLN A C 1
ATOM 2248 O O . GLN A 1 279 ? 31.188 -33.375 2.695 1 36.53 279 GLN A O 1
ATOM 2253 N N . MET B 1 1 ? -9.562 6.828 21.922 1 60.75 1 MET B N 1
ATOM 2254 C CA . MET B 1 1 ? -10.273 7.738 21.031 1 60.75 1 MET B CA 1
ATOM 2255 C C . MET B 1 1 ? -11.375 7.008 20.281 1 60.75 1 MET B C 1
ATOM 2257 O O . MET B 1 1 ? -11.141 5.934 19.719 1 60.75 1 MET B O 1
ATOM 2261 N N . ILE B 1 2 ? -12.609 7.512 20.469 1 69.88 2 ILE B N 1
ATOM 2262 C CA . ILE B 1 2 ? -13.742 6.953 19.734 1 69.88 2 ILE B CA 1
ATOM 2263 C C . ILE B 1 2 ? -13.938 7.707 18.422 1 69.88 2 ILE B C 1
ATOM 2265 O O . ILE B 1 2 ? -14.086 8.93 18.422 1 69.88 2 ILE B O 1
ATOM 2269 N N . LEU B 1 3 ? -13.781 6.965 17.391 1 85.06 3 LEU B N 1
ATOM 2270 C CA . LEU B 1 3 ? -13.922 7.559 16.078 1 85.06 3 LEU B CA 1
ATOM 2271 C C . LEU B 1 3 ? -15.398 7.637 15.672 1 85.06 3 LEU B C 1
ATOM 2273 O O . LEU B 1 3 ? -16.219 6.836 16.125 1 85.06 3 LEU B O 1
ATOM 2277 N N . GLY B 1 4 ? -15.727 8.664 14.984 1 89.81 4 GLY B N 1
ATOM 2278 C CA . GLY B 1 4 ? -17.078 8.844 14.477 1 89.81 4 GLY B CA 1
ATOM 2279 C C . GLY B 1 4 ? -17.156 9.883 13.375 1 89.81 4 GLY B C 1
ATOM 2280 O O . GLY B 1 4 ? -16.141 10.25 12.789 1 89.81 4 GLY B O 1
ATOM 2281 N N . PHE B 1 5 ? -18.391 10.219 12.992 1 92.75 5 PHE B N 1
ATOM 2282 C CA . PHE B 1 5 ? -18.656 11.172 11.922 1 92.75 5 PHE B CA 1
ATOM 2283 C C . PHE B 1 5 ? -19.578 12.281 12.391 1 92.75 5 PHE B C 1
ATOM 2285 O O . PHE B 1 5 ? -20.625 12.531 11.789 1 92.75 5 PHE B O 1
ATOM 2292 N N . GLN B 1 6 ? -19.156 13 13.328 1 89.56 6 GLN B N 1
ATOM 2293 C CA . GLN B 1 6 ? -19.984 14.047 13.922 1 89.56 6 GLN B CA 1
ATOM 2294 C C . GLN B 1 6 ? -19.766 15.383 13.211 1 89.56 6 GLN B C 1
ATOM 2296 O O . GLN B 1 6 ? -20.703 16.188 13.117 1 89.56 6 GLN B O 1
ATOM 2301 N N . ASN B 1 7 ? -18.641 15.594 12.656 1 87.25 7 ASN B N 1
ATOM 2302 C CA . ASN B 1 7 ? -18.281 16.891 12.109 1 87.25 7 ASN B CA 1
ATOM 2303 C C . ASN B 1 7 ? -18.094 16.828 10.602 1 87.25 7 ASN B C 1
ATOM 2305 O O . ASN B 1 7 ? -17.984 17.875 9.938 1 87.25 7 ASN B O 1
ATOM 2309 N N . PHE B 1 8 ? -18.047 15.656 10.117 1 89.62 8 PHE B N 1
ATOM 2310 C CA . PHE B 1 8 ? -17.844 15.438 8.695 1 89.62 8 PHE B CA 1
ATOM 2311 C C . PHE B 1 8 ? -18.562 14.164 8.242 1 89.62 8 PHE B C 1
ATOM 2313 O O . PHE B 1 8 ? -18.188 13.062 8.648 1 89.62 8 PHE B O 1
ATOM 2320 N N . HIS B 1 9 ? -19.5 14.359 7.391 1 92.44 9 HIS B N 1
ATOM 2321 C CA . HIS B 1 9 ? -20.188 13.188 6.844 1 92.44 9 HIS B CA 1
ATOM 2322 C C . HIS B 1 9 ? -19.281 12.422 5.883 1 92.44 9 HIS B C 1
ATOM 2324 O O . HIS B 1 9 ? -18.719 13.008 4.953 1 92.44 9 HIS B O 1
ATOM 2330 N N . PRO B 1 10 ? -19.172 11.156 6.035 1 93.12 10 PRO B N 1
ATOM 2331 C CA . PRO B 1 10 ? -18.172 10.406 5.289 1 93.12 10 PRO B CA 1
ATOM 2332 C C . PRO B 1 10 ? -18.422 10.406 3.783 1 93.12 10 PRO B C 1
ATOM 2334 O O . PRO B 1 10 ? -17.484 10.484 2.99 1 93.12 10 PRO B O 1
ATOM 2337 N N . LEU B 1 11 ? -19.625 10.383 3.365 1 88.88 11 LEU B N 1
ATOM 2338 C CA . LEU B 1 11 ? -19.891 10.273 1.937 1 88.88 11 LEU B CA 1
ATOM 2339 C C . LEU B 1 11 ? -20.328 11.625 1.36 1 88.88 11 LEU B C 1
ATOM 2341 O O . LEU B 1 11 ? -20 11.938 0.212 1 88.88 11 LEU B O 1
ATOM 2345 N N . LYS B 1 12 ? -20.922 12.453 2.199 1 85.38 12 LYS B N 1
ATOM 2346 C CA . LYS B 1 12 ? -21.547 13.656 1.669 1 85.38 12 LYS B CA 1
ATOM 2347 C C . LYS B 1 12 ? -20.906 14.914 2.234 1 85.38 12 LYS B C 1
ATOM 2349 O O . LYS B 1 12 ? -21.234 16.031 1.811 1 85.38 12 LYS B O 1
ATOM 2354 N N . GLY B 1 13 ? -20.062 14.672 3.172 1 84.88 13 GLY B N 1
ATOM 2355 C CA . GLY B 1 13 ? -19.453 15.836 3.791 1 84.88 13 GLY B CA 1
ATOM 2356 C C . GLY B 1 13 ? -18.641 16.672 2.82 1 84.88 13 GLY B C 1
ATOM 2357 O O . GLY B 1 13 ? -17.969 16.141 1.937 1 84.88 13 GLY B O 1
ATOM 2358 N N . GLU B 1 14 ? -18.812 18 3.023 1 76.56 14 GLU B N 1
ATOM 2359 C CA . GLU B 1 14 ? -18.031 18.938 2.219 1 76.56 14 GLU B CA 1
ATOM 2360 C C . GLU B 1 14 ? -16.938 19.609 3.051 1 76.56 14 GLU B C 1
ATOM 2362 O O . GLU B 1 14 ? -17.156 19.953 4.211 1 76.56 14 GLU B O 1
ATOM 2367 N N . LEU B 1 15 ? -15.789 19.531 2.48 1 72.06 15 LEU B N 1
ATOM 2368 C CA . LEU B 1 15 ? -14.664 20.141 3.184 1 72.06 15 LEU B CA 1
ATOM 2369 C C . LEU B 1 15 ? -14.758 21.656 3.131 1 72.06 15 LEU B C 1
ATOM 2371 O O . LEU B 1 15 ? -15.164 22.234 2.113 1 72.06 15 LEU B O 1
ATOM 2375 N N . THR B 1 16 ? -14.609 22.094 4.324 1 60.91 16 THR B N 1
ATOM 2376 C CA . THR B 1 16 ? -14.609 23.562 4.371 1 60.91 16 THR B CA 1
ATOM 2377 C C . THR B 1 16 ? -13.328 24.125 3.76 1 60.91 16 THR B C 1
ATOM 2379 O O . THR B 1 16 ? -12.336 23.406 3.629 1 60.91 16 THR B O 1
ATOM 2382 N N . SER B 1 17 ? -13.367 25.188 3.25 1 51.41 17 SER B N 1
ATOM 2383 C CA . SER B 1 17 ? -12.297 25.875 2.531 1 51.41 17 SER B CA 1
ATOM 2384 C C . SER B 1 17 ? -11.008 25.875 3.342 1 51.41 17 SER B C 1
ATOM 2386 O O . SER B 1 17 ? -9.914 25.906 2.773 1 51.41 17 SER B O 1
ATOM 2388 N N . GLU B 1 18 ? -11.156 25.766 4.656 1 50.22 18 GLU B N 1
ATOM 2389 C CA . GLU B 1 18 ? -9.984 25.844 5.52 1 50.22 18 GLU B CA 1
ATOM 2390 C C . GLU B 1 18 ? -9.164 24.562 5.457 1 50.22 18 GLU B C 1
ATOM 2392 O O . GLU B 1 18 ? -8.016 24.531 5.902 1 50.22 18 GLU B O 1
ATOM 2397 N N . PHE B 1 19 ? -9.797 23.703 4.762 1 55.34 19 PHE B N 1
ATOM 2398 C CA . PHE B 1 19 ? -9.086 22.422 4.723 1 55.34 19 PHE B CA 1
ATOM 2399 C C . PHE B 1 19 ? -8.227 22.312 3.473 1 55.34 19 PHE B C 1
ATOM 2401 O O . PHE B 1 19 ? -8.68 22.625 2.367 1 55.34 19 PHE B O 1
ATOM 2408 N N . THR B 1 20 ? -6.996 22.141 3.689 1 57.19 20 THR B N 1
ATOM 2409 C CA . THR B 1 20 ? -5.922 22.094 2.701 1 57.19 20 THR B CA 1
ATOM 2410 C C . THR B 1 20 ? -6.227 21.078 1.612 1 57.19 20 THR B C 1
ATOM 2412 O O . THR B 1 20 ? -7.066 20.188 1.801 1 57.19 20 THR B O 1
ATOM 2415 N N . GLU B 1 21 ? -5.93 21.359 0.476 1 57.5 21 GLU B N 1
ATOM 2416 C CA . GLU B 1 21 ? -5.977 20.5 -0.704 1 57.5 21 GLU B CA 1
ATOM 2417 C C . GLU B 1 21 ? -5.723 19.047 -0.335 1 57.5 21 GLU B C 1
ATOM 2419 O O . GLU B 1 21 ? -6.395 18.141 -0.845 1 57.5 21 GLU B O 1
ATOM 2424 N N . PHE B 1 22 ? -4.996 18.906 0.593 1 65.56 22 PHE B N 1
ATOM 2425 C CA . PHE B 1 22 ? -4.617 17.531 0.915 1 65.56 22 PHE B CA 1
ATOM 2426 C C . PHE B 1 22 ? -5.758 16.812 1.625 1 65.56 22 PHE B C 1
ATOM 2428 O O . PHE B 1 22 ? -5.914 15.594 1.485 1 65.56 22 PHE B O 1
ATOM 2435 N N . CYS B 1 23 ? -6.594 17.641 2.246 1 77.25 23 CYS B N 1
ATOM 2436 C CA . CYS B 1 23 ? -7.781 17.047 2.846 1 77.25 23 CYS B CA 1
ATOM 2437 C C . CYS B 1 23 ? -8.734 16.531 1.773 1 77.25 23 CYS B C 1
ATOM 2439 O O . CYS B 1 23 ? -9.273 15.43 1.897 1 77.25 23 CYS B O 1
ATOM 2441 N N . GLY B 1 24 ? -8.859 17.375 0.796 1 79.19 24 GLY B N 1
ATOM 2442 C CA . GLY B 1 24 ? -9.703 16.969 -0.311 1 79.19 24 GLY B CA 1
ATOM 2443 C C . GLY B 1 24 ? -9.211 15.719 -1.015 1 79.19 24 GLY B C 1
ATOM 2444 O O . GLY B 1 24 ? -10 14.859 -1.398 1 79.19 24 GLY B O 1
ATOM 2445 N N . ASP B 1 25 ? -7.918 15.633 -1.137 1 82.88 25 ASP B N 1
ATOM 2446 C CA . ASP B 1 25 ? -7.316 14.461 -1.778 1 82.88 25 ASP B CA 1
ATOM 2447 C C . ASP B 1 25 ? -7.578 13.195 -0.97 1 82.88 25 ASP B C 1
ATOM 2449 O O . ASP B 1 25 ? -7.926 12.156 -1.533 1 82.88 25 ASP B O 1
ATOM 2453 N N . ILE B 1 26 ? -7.398 13.289 0.332 1 89.81 26 ILE B N 1
ATOM 2454 C CA . ILE B 1 26 ? -7.625 12.148 1.208 1 89.81 26 ILE B CA 1
ATOM 2455 C C . ILE B 1 26 ? -9.078 11.688 1.096 1 89.81 26 ILE B C 1
ATOM 2457 O O . ILE B 1 26 ? -9.344 10.5 0.939 1 89.81 26 ILE B O 1
ATOM 2461 N N . VAL B 1 27 ? -9.953 12.664 1.082 1 88.56 27 VAL B N 1
ATOM 2462 C CA . VAL B 1 27 ? -11.383 12.375 1.024 1 88.56 27 VAL B CA 1
ATOM 2463 C C . VAL B 1 27 ? -11.727 11.727 -0.314 1 88.56 27 VAL B C 1
ATOM 2465 O O . VAL B 1 27 ? -12.43 10.711 -0.359 1 88.56 27 VAL B O 1
ATOM 2468 N N . PHE B 1 28 ? -11.234 12.25 -1.304 1 83.69 28 PHE B N 1
ATOM 2469 C CA . PHE B 1 28 ? -11.492 11.719 -2.641 1 83.69 28 PHE B CA 1
ATOM 2470 C C . PHE B 1 28 ? -11.016 10.281 -2.754 1 83.69 28 PHE B C 1
ATOM 2472 O O . PHE B 1 28 ? -11.75 9.414 -3.24 1 83.69 28 PHE B O 1
ATOM 2479 N N . ARG B 1 29 ? -9.859 9.984 -2.361 1 87.19 29 ARG B N 1
ATOM 2480 C CA . ARG B 1 29 ? -9.266 8.656 -2.439 1 87.19 29 ARG B CA 1
ATOM 2481 C C . ARG B 1 29 ? -10.055 7.652 -1.605 1 87.19 29 ARG B C 1
ATOM 2483 O O . ARG B 1 29 ? -10.344 6.547 -2.064 1 87.19 29 ARG B O 1
ATOM 2490 N N . ALA B 1 30 ? -10.352 8.062 -0.419 1 92.62 30 ALA B N 1
ATOM 2491 C CA . ALA B 1 30 ? -11.094 7.172 0.464 1 92.62 30 ALA B CA 1
ATOM 2492 C C . ALA B 1 30 ? -12.469 6.852 -0.112 1 92.62 30 ALA B C 1
ATOM 2494 O O . ALA B 1 30 ? -12.891 5.688 -0.137 1 92.62 30 ALA B O 1
ATOM 2495 N N . ARG B 1 31 ? -13.156 7.832 -0.623 1 88.44 31 ARG B N 1
ATOM 2496 C CA . ARG B 1 31 ? -14.484 7.633 -1.188 1 88.44 31 ARG B CA 1
ATOM 2497 C C . ARG B 1 31 ? -14.422 6.77 -2.443 1 88.44 31 ARG B C 1
ATOM 2499 O O . ARG B 1 31 ? -15.32 5.965 -2.697 1 88.44 31 ARG B O 1
ATOM 2506 N N . ALA B 1 32 ? -13.375 6.941 -3.197 1 85.25 32 ALA B N 1
ATOM 2507 C CA . ALA B 1 32 ? -13.203 6.121 -4.395 1 85.25 32 ALA B CA 1
ATOM 2508 C C . ALA B 1 32 ? -13.094 4.641 -4.031 1 85.25 32 ALA B C 1
ATOM 2510 O O . ALA B 1 32 ? -13.641 3.785 -4.734 1 85.25 32 ALA B O 1
ATOM 2511 N N . LEU B 1 33 ? -12.453 4.344 -2.924 1 88.88 33 LEU B N 1
ATOM 2512 C CA . LEU B 1 33 ? -12.281 2.965 -2.486 1 88.88 33 LEU B CA 1
ATOM 2513 C C . LEU B 1 33 ? -13.578 2.402 -1.927 1 88.88 33 LEU B C 1
ATOM 2515 O O . LEU B 1 33 ? -13.805 1.19 -1.965 1 88.88 33 LEU B O 1
ATOM 2519 N N . LEU B 1 34 ? -14.453 3.336 -1.511 1 91.75 34 LEU B N 1
ATOM 2520 C CA . LEU B 1 34 ? -15.672 2.912 -0.834 1 91.75 34 LEU B CA 1
ATOM 2521 C C . LEU B 1 34 ? -16.891 3.07 -1.747 1 91.75 34 LEU B C 1
ATOM 2523 O O . LEU B 1 34 ? -18.031 3.043 -1.282 1 91.75 34 LEU B O 1
ATOM 2527 N N . ILE B 1 35 ? -16.656 3.273 -2.99 1 86.12 35 ILE B N 1
ATOM 2528 C CA . ILE B 1 35 ? -17.688 3.625 -3.957 1 86.12 35 ILE B CA 1
ATOM 2529 C C . ILE B 1 35 ? -18.781 2.562 -3.947 1 86.12 35 ILE B C 1
ATOM 2531 O O . ILE B 1 35 ? -19.953 2.861 -4.223 1 86.12 35 ILE B O 1
ATOM 2535 N N . HIS B 1 36 ? -18.5 1.341 -3.549 1 85.31 36 HIS B N 1
ATOM 2536 C CA . HIS B 1 36 ? -19.453 0.233 -3.592 1 85.31 36 HIS B CA 1
ATOM 2537 C C . HIS B 1 36 ? -20.125 0.03 -2.24 1 85.31 36 HIS B C 1
ATOM 2539 O O . HIS B 1 36 ? -20.922 -0.894 -2.072 1 85.31 36 HIS B O 1
ATOM 2545 N N . ARG B 1 37 ? -19.844 0.856 -1.312 1 91.88 37 ARG B N 1
ATOM 2546 C CA . ARG B 1 37 ? -20.391 0.695 0.034 1 91.88 37 ARG B CA 1
ATOM 2547 C C . ARG B 1 37 ? -21.5 1.696 0.299 1 91.88 37 ARG B C 1
ATOM 2549 O O . ARG B 1 37 ? -21.422 2.854 -0.119 1 91.88 37 ARG B O 1
ATOM 2556 N N . SER B 1 38 ? -22.438 1.234 1.027 1 92.44 38 SER B N 1
ATOM 2557 C CA . SER B 1 38 ? -23.531 2.111 1.442 1 92.44 38 SER B CA 1
ATOM 2558 C C . SER B 1 38 ? -23.156 2.904 2.691 1 92.44 38 SER B C 1
ATOM 2560 O O . SER B 1 38 ? -22.203 2.561 3.387 1 92.44 38 SER B O 1
ATOM 2562 N N . GLU B 1 39 ? -23.984 3.916 2.959 1 93.69 39 GLU B N 1
ATOM 2563 C CA . GLU B 1 39 ? -23.781 4.738 4.148 1 93.69 39 GLU B CA 1
ATOM 2564 C C . GLU B 1 39 ? -23.922 3.904 5.422 1 93.69 39 GLU B C 1
ATOM 2566 O O . GLU B 1 39 ? -23.125 4.047 6.348 1 93.69 39 GLU B O 1
ATOM 2571 N N . LYS B 1 40 ? -24.875 3.059 5.418 1 93.62 40 LYS B N 1
ATOM 2572 C CA . LYS B 1 40 ? -25.109 2.201 6.578 1 93.62 40 LYS B CA 1
ATOM 2573 C C . LYS B 1 40 ? -23.906 1.312 6.855 1 93.62 40 LYS B C 1
ATOM 2575 O O . LYS B 1 40 ? -23.531 1.12 8.008 1 93.62 40 LYS B O 1
ATOM 2580 N N . GLU B 1 41 ? -23.359 0.811 5.855 1 94.19 41 GLU B N 1
ATOM 2581 C CA . GLU B 1 41 ? -22.203 -0.064 6 1 94.19 41 GLU B CA 1
ATOM 2582 C C . GLU B 1 41 ? -20.984 0.709 6.504 1 94.19 41 GLU B C 1
ATOM 2584 O O . GLU B 1 41 ? -20.219 0.206 7.332 1 94.19 41 GLU B O 1
ATOM 2589 N N . ILE B 1 42 ? -20.844 1.917 6.023 1 96 42 ILE B N 1
ATOM 2590 C CA . ILE B 1 42 ? -19.719 2.748 6.434 1 96 42 ILE B CA 1
ATOM 2591 C C . ILE B 1 42 ? -19.828 3.07 7.922 1 96 42 ILE B C 1
ATOM 2593 O O . ILE B 1 42 ? -18.844 2.998 8.656 1 96 42 ILE B O 1
ATOM 2597 N N . PHE B 1 43 ? -21.016 3.32 8.398 1 95.19 43 PHE B N 1
ATOM 2598 C CA . PHE B 1 43 ? -21.234 3.596 9.812 1 95.19 43 PHE B CA 1
ATOM 2599 C C . PHE B 1 43 ? -21.047 2.332 10.641 1 95.19 43 PHE B C 1
ATOM 2601 O O . PHE B 1 43 ? -20.562 2.395 11.773 1 95.19 43 PHE B O 1
ATOM 2608 N N . ALA B 1 44 ? -21.391 1.216 10.062 1 92.06 44 ALA B N 1
ATOM 2609 C CA . ALA B 1 44 ? -21.141 -0.05 10.75 1 92.06 44 ALA B CA 1
ATOM 2610 C C . ALA B 1 44 ? -19.656 -0.323 10.883 1 92.06 44 ALA B C 1
ATOM 2612 O O . ALA B 1 44 ? -19.188 -0.826 11.914 1 92.06 44 ALA B O 1
ATOM 2613 N N . ALA B 1 45 ? -18.953 -0.002 9.844 1 94.81 45 ALA B N 1
ATOM 2614 C CA . ALA B 1 45 ? -17.516 -0.245 9.844 1 94.81 45 ALA B CA 1
ATOM 2615 C C . ALA B 1 45 ? -16.828 0.539 10.953 1 94.81 45 ALA B C 1
ATOM 2617 O O . ALA B 1 45 ? -15.898 0.033 11.602 1 94.81 45 ALA B O 1
ATOM 2618 N N . ILE B 1 46 ? -17.25 1.804 11.156 1 94.25 46 ILE B N 1
ATOM 2619 C CA . ILE B 1 46 ? -16.609 2.629 12.18 1 94.25 46 ILE B CA 1
ATOM 2620 C C . ILE B 1 46 ? -16.891 2.047 13.562 1 94.25 46 ILE B C 1
ATOM 2622 O O . ILE B 1 46 ? -16.047 2.115 14.461 1 94.25 46 ILE B O 1
ATOM 2626 N N . GLU B 1 47 ? -18.016 1.496 13.758 1 90.06 47 GLU B N 1
ATOM 2627 C CA . GLU B 1 47 ? -18.344 0.838 15.016 1 90.06 47 GLU B CA 1
ATOM 2628 C C . GLU B 1 47 ? -17.469 -0.396 15.242 1 90.06 47 GLU B C 1
ATOM 2630 O O . GLU B 1 47 ? -17.047 -0.667 16.359 1 90.06 47 GLU B O 1
ATOM 2635 N N . ILE B 1 48 ? -17.266 -1.117 14.211 1 90.31 48 ILE B N 1
ATOM 2636 C CA . ILE B 1 48 ? -16.406 -2.303 14.281 1 90.31 48 ILE B CA 1
ATOM 2637 C C . ILE B 1 48 ? -14.984 -1.895 14.648 1 90.31 48 ILE B C 1
ATOM 2639 O O . ILE B 1 48 ? -14.352 -2.521 15.5 1 90.31 48 ILE B O 1
ATOM 2643 N N . ILE B 1 49 ? -14.484 -0.841 14.016 1 89.94 49 ILE B N 1
ATOM 2644 C CA . ILE B 1 49 ? -13.148 -0.339 14.305 1 89.94 49 ILE B CA 1
ATOM 2645 C C . ILE B 1 49 ? -13.062 0.068 15.773 1 89.94 49 ILE B C 1
ATOM 2647 O O . ILE B 1 49 ? -12.094 -0.271 16.469 1 89.94 49 ILE B O 1
ATOM 2651 N N . ASN B 1 50 ? -14.055 0.814 16.219 1 87.31 50 ASN B N 1
ATOM 2652 C CA . ASN B 1 50 ? -14.086 1.238 17.609 1 87.31 50 ASN B CA 1
ATOM 2653 C C . ASN B 1 50 ? -14.109 0.043 18.562 1 87.31 50 ASN B C 1
ATOM 2655 O O . ASN B 1 50 ? -13.461 0.064 19.609 1 87.31 50 ASN B O 1
ATOM 2659 N N . TRP B 1 51 ? -14.875 -0.927 18.188 1 85.69 51 TRP B N 1
ATOM 2660 C CA . TRP B 1 51 ? -14.938 -2.146 18.984 1 85.69 51 TRP B CA 1
ATOM 2661 C C . TRP B 1 51 ? -13.562 -2.814 19.062 1 85.69 51 TRP B C 1
ATOM 2663 O O . TRP B 1 51 ? -13.141 -3.24 20.141 1 85.69 51 TRP B O 1
ATOM 2673 N N . MET B 1 52 ? -12.859 -2.959 17.969 1 82.31 52 MET B N 1
ATOM 2674 C CA . MET B 1 52 ? -11.523 -3.549 17.938 1 82.31 52 MET B CA 1
ATOM 2675 C C . MET B 1 52 ? -10.562 -2.771 18.828 1 82.31 52 MET B C 1
ATOM 2677 O O . MET B 1 52 ? -9.727 -3.365 19.516 1 82.31 52 MET B O 1
ATOM 2681 N N . ASN B 1 53 ? -10.703 -1.474 18.734 1 76.5 53 ASN B N 1
ATOM 2682 C CA . ASN B 1 53 ? -9.852 -0.612 19.547 1 76.5 53 ASN B CA 1
ATOM 2683 C C . ASN B 1 53 ? -10.109 -0.804 21.031 1 76.5 53 ASN B C 1
ATOM 2685 O O . ASN B 1 53 ? -9.188 -0.695 21.844 1 76.5 53 ASN B O 1
ATOM 2689 N N . ASP B 1 54 ? -11.273 -1.009 21.328 1 75 54 ASP B N 1
ATOM 2690 C CA . ASP B 1 54 ? -11.664 -1.196 22.719 1 75 54 ASP B CA 1
ATOM 2691 C C . ASP B 1 54 ? -11.148 -2.527 23.266 1 75 54 ASP B C 1
ATOM 2693 O O . ASP B 1 54 ? -10.875 -2.654 24.469 1 75 54 ASP B O 1
ATOM 2697 N N . GLN B 1 55 ? -11.094 -3.613 22.422 1 69.38 55 GLN B N 1
ATOM 2698 C CA . GLN B 1 55 ? -10.664 -4.941 22.844 1 69.38 55 GLN B CA 1
ATOM 2699 C C . GLN B 1 55 ? -9.164 -4.961 23.141 1 69.38 55 GLN B C 1
ATOM 2701 O O . GLN B 1 55 ? -8.68 -5.82 23.875 1 69.38 55 GLN B O 1
ATOM 2706 N N . SER B 1 56 ? -8.438 -4.285 22.516 1 59.34 56 SER B N 1
ATOM 2707 C CA . SER B 1 56 ? -6.992 -4.23 22.719 1 59.34 56 SER B CA 1
ATOM 2708 C C . SER B 1 56 ? -6.512 -2.795 22.906 1 59.34 56 SER B C 1
ATOM 2710 O O . SER B 1 56 ? -5.973 -2.191 21.984 1 59.34 56 SER B O 1
ATOM 2712 N N . PRO B 1 57 ? -6.957 -2.322 24.047 1 51.31 57 PRO B N 1
ATOM 2713 C CA . PRO B 1 57 ? -6.645 -0.896 24.172 1 51.31 57 PRO B CA 1
ATOM 2714 C C . PRO B 1 57 ? -5.152 -0.605 24.031 1 51.31 57 PRO B C 1
ATOM 2716 O O . PRO B 1 57 ? -4.32 -1.382 24.516 1 51.31 57 PRO B O 1
ATOM 2719 N N . ALA B 1 58 ? -4.766 -0.152 22.906 1 48.66 58 ALA B N 1
ATOM 2720 C CA . ALA B 1 58 ? -3.41 0.384 22.969 1 48.66 58 ALA B CA 1
ATOM 2721 C C . ALA B 1 58 ? -3.113 0.952 24.359 1 48.66 58 ALA B C 1
ATOM 2723 O O . ALA B 1 58 ? -4.023 1.403 25.062 1 48.66 58 ALA B O 1
ATOM 2724 N N . PRO B 1 59 ? -2.068 0.541 25 1 42.28 59 PRO B N 1
ATOM 2725 C CA . PRO B 1 59 ? -1.881 1.27 26.266 1 42.28 59 PRO B CA 1
ATOM 2726 C C . PRO B 1 59 ? -2.43 2.693 26.203 1 42.28 59 PRO B C 1
ATOM 2728 O O . PRO B 1 59 ? -2.383 3.338 25.156 1 42.28 59 PRO B O 1
ATOM 2731 N N . ALA B 1 60 ? -3.404 2.984 27.094 1 35.84 60 ALA B N 1
ATOM 2732 C CA . ALA B 1 60 ? -4.109 4.258 27.203 1 35.84 60 ALA B CA 1
ATOM 2733 C C . ALA B 1 60 ? -3.234 5.414 26.734 1 35.84 60 ALA B C 1
ATOM 2735 O O . ALA B 1 60 ? -2.121 5.598 27.234 1 35.84 60 ALA B O 1
ATOM 2736 N N . ARG B 1 61 ? -3.211 5.762 25.641 1 37.62 61 ARG B N 1
ATOM 2737 C CA . ARG B 1 61 ? -2.787 7.129 25.375 1 37.62 61 ARG B CA 1
ATOM 2738 C C . ARG B 1 61 ? -3.254 8.078 26.469 1 37.62 61 ARG B C 1
ATOM 2740 O O . ARG B 1 61 ? -4.457 8.25 26.672 1 37.62 61 ARG B O 1
ATOM 2747 N N . GLU B 1 62 ? -2.904 8.172 27.594 1 33.97 62 GLU B N 1
ATOM 2748 C CA . GLU B 1 62 ? -3.439 9.422 28.125 1 33.97 62 GLU B CA 1
ATOM 2749 C C . GLU B 1 62 ? -3.512 10.492 27.031 1 33.97 62 GLU B C 1
ATOM 2751 O O . GLU B 1 62 ? -2.52 10.766 26.359 1 33.97 62 GLU B O 1
ATOM 2756 N N . LYS B 1 63 ? -4.633 10.742 26.359 1 37.25 63 LYS B N 1
ATOM 2757 C CA . LYS B 1 63 ? -5.027 11.836 25.484 1 37.25 63 LYS B CA 1
ATOM 2758 C C . LYS B 1 63 ? -4.008 12.977 25.531 1 37.25 63 LYS B C 1
ATOM 2760 O O . LYS B 1 63 ? -3.688 13.57 24.5 1 37.25 63 LYS B O 1
ATOM 2765 N N . ASP B 1 64 ? -3.588 13.258 26.75 1 35.12 64 ASP B N 1
ATOM 2766 C CA . ASP B 1 64 ? -2.861 14.453 27.172 1 35.12 64 ASP B CA 1
ATOM 2767 C C . ASP B 1 64 ? -1.384 14.352 26.797 1 35.12 64 ASP B C 1
ATOM 2769 O O . ASP B 1 64 ? -0.699 15.375 26.688 1 35.12 64 ASP B O 1
ATOM 2773 N N . GLU B 1 65 ? -0.977 13.18 26.641 1 37.16 65 GLU B N 1
ATOM 2774 C CA . GLU B 1 65 ? 0.478 13.117 26.531 1 37.16 65 GLU B CA 1
ATOM 2775 C C . GLU B 1 65 ? 0.943 13.492 25.125 1 37.16 65 GLU B C 1
ATOM 2777 O O . GLU B 1 65 ? 1.967 14.156 24.969 1 37.16 65 GLU B O 1
ATOM 2782 N N . VAL B 1 66 ? 0.32 13.016 24.156 1 37.94 66 VAL B N 1
ATOM 2783 C CA . VAL B 1 66 ? 0.687 13.516 22.844 1 37.94 66 VAL B CA 1
ATOM 2784 C C . VAL B 1 66 ? 0.528 15.031 22.797 1 37.94 66 VAL B C 1
ATOM 2786 O O . VAL B 1 66 ? 1.4 15.742 22.281 1 37.94 66 VAL B O 1
ATOM 2789 N N . TYR B 1 67 ? -0.678 15.469 23.297 1 36.5 67 TYR B N 1
ATOM 2790 C CA . TYR B 1 67 ? -0.86 16.906 23.469 1 36.5 67 TYR B CA 1
ATOM 2791 C C . TYR B 1 67 ? 0.227 17.484 24.375 1 36.5 67 TYR B C 1
ATOM 2793 O O . TYR B 1 67 ? 0.782 18.547 24.078 1 36.5 67 TYR B O 1
ATOM 2801 N N . LEU B 1 68 ? 0.411 16.766 25.469 1 40.28 68 LEU B N 1
ATOM 2802 C CA . LEU B 1 68 ? 1.454 17.234 26.375 1 40.28 68 LEU B CA 1
ATOM 2803 C C . LEU B 1 68 ? 2.822 17.172 25.703 1 40.28 68 LEU B C 1
ATOM 2805 O O . LEU B 1 68 ? 3.639 18.078 25.875 1 40.28 68 LEU B O 1
ATOM 2809 N N . GLU B 1 69 ? 2.973 16.188 25 1 40.03 69 GLU B N 1
ATOM 2810 C CA . GLU B 1 69 ? 4.27 16.062 24.344 1 40.03 69 GLU B CA 1
ATOM 2811 C C . GLU B 1 69 ? 4.41 17.062 23.203 1 40.03 69 GLU B C 1
ATOM 2813 O O . GLU B 1 69 ? 5.473 17.672 23.031 1 40.03 69 GLU B O 1
ATOM 2818 N N . ILE B 1 70 ? 3.35 17.203 22.516 1 38.81 70 ILE B N 1
ATOM 2819 C CA . ILE B 1 70 ? 3.352 18.281 21.547 1 38.81 70 ILE B CA 1
ATOM 2820 C C . ILE B 1 70 ? 3.479 19.625 22.266 1 38.81 70 ILE B C 1
ATOM 2822 O O . ILE B 1 70 ? 4.223 20.5 21.812 1 38.81 70 ILE B O 1
ATOM 2826 N N . ASN B 1 71 ? 2.723 19.703 23.375 1 41.5 71 ASN B N 1
ATOM 2827 C CA . ASN B 1 71 ? 2.844 20.922 24.172 1 41.5 71 ASN B CA 1
ATOM 2828 C C . ASN B 1 71 ? 4.262 21.094 24.719 1 41.5 71 ASN B C 1
ATOM 2830 O O . ASN B 1 71 ? 4.754 22.234 24.812 1 41.5 71 ASN B O 1
ATOM 2834 N N . LYS B 1 72 ? 4.816 20 25.062 1 43.59 72 LYS B N 1
ATOM 2835 C CA . LYS B 1 72 ? 6.191 20.094 25.547 1 43.59 72 LYS B CA 1
ATOM 2836 C C . LYS B 1 72 ? 7.133 20.547 24.438 1 43.59 72 LYS B C 1
ATOM 2838 O O . LYS B 1 72 ? 8.148 21.203 24.703 1 43.59 72 LYS B O 1
ATOM 2843 N N . VAL B 1 73 ? 6.844 20.094 23.328 1 40 73 VAL B N 1
ATOM 2844 C CA . VAL B 1 73 ? 7.633 20.547 22.188 1 40 73 VAL B CA 1
ATOM 2845 C C . VAL B 1 73 ? 7.566 22.078 22.078 1 40 73 VAL B C 1
ATOM 2847 O O . VAL B 1 73 ? 8.539 22.719 21.672 1 40 73 VAL B O 1
ATOM 2850 N N . PHE B 1 74 ? 6.488 22.531 22.5 1 40.12 74 PHE B N 1
ATOM 2851 C CA . PHE B 1 74 ? 6.32 23.984 22.469 1 40.12 74 PHE B CA 1
ATOM 2852 C C . PHE B 1 74 ? 6.758 24.594 23.797 1 40.12 74 PHE B C 1
ATOM 2854 O O . PHE B 1 74 ? 6.793 25.828 23.938 1 40.12 74 PHE B O 1
ATOM 2861 N N . GLU B 1 75 ? 6.973 23.719 24.719 1 44.03 75 GLU B N 1
ATOM 2862 C CA . GLU B 1 75 ? 7.5 24.281 25.969 1 44.03 75 GLU B CA 1
ATOM 2863 C C . GLU B 1 75 ? 8.977 24.641 25.828 1 44.03 75 GLU B C 1
ATOM 2865 O O . GLU B 1 75 ? 9.75 23.891 25.234 1 44.03 75 GLU B O 1
ATOM 2870 N N . LYS B 1 76 ? 9.242 25.828 25.891 1 44.56 76 LYS B N 1
ATOM 2871 C CA . LYS B 1 76 ? 10.57 26.438 25.891 1 44.56 76 LYS B CA 1
ATOM 2872 C C . LYS B 1 76 ? 11.156 26.469 27.297 1 44.56 76 LYS B C 1
ATOM 2874 O O . LYS B 1 76 ? 10.414 26.516 28.281 1 44.56 76 LYS B O 1
ATOM 2879 N N . ASP B 1 77 ? 12.352 25.953 27.422 1 45.25 77 ASP B N 1
ATOM 2880 C CA . ASP B 1 77 ? 12.977 26.125 28.734 1 45.25 77 ASP B CA 1
ATOM 2881 C C . ASP B 1 77 ? 13.008 27.609 29.125 1 45.25 77 ASP B C 1
ATOM 2883 O O . ASP B 1 77 ? 12.5 28.453 28.391 1 45.25 77 ASP B O 1
ATOM 2887 N N . GLU B 1 78 ? 13.492 27.766 30.344 1 49.97 78 GLU B N 1
ATOM 2888 C CA . GLU B 1 78 ? 13.586 29.094 30.953 1 49.97 78 GLU B CA 1
ATOM 2889 C C . GLU B 1 78 ? 14.289 30.078 30.016 1 49.97 78 GLU B C 1
ATOM 2891 O O . GLU B 1 78 ? 14.125 31.281 30.141 1 49.97 78 GLU B O 1
ATOM 2896 N N . HIS B 1 79 ? 15.039 29.391 29.016 1 51.59 79 HIS B N 1
ATOM 2897 C CA . HIS B 1 79 ? 15.805 30.25 28.125 1 51.59 79 HIS B CA 1
ATOM 2898 C C . HIS B 1 79 ? 15.164 30.344 26.75 1 51.59 79 HIS B C 1
ATOM 2900 O O . HIS B 1 79 ? 15.758 30.891 25.812 1 51.59 79 HIS B O 1
ATOM 2906 N N . GLY B 1 80 ? 13.93 29.828 26.625 1 45.72 80 GLY B N 1
ATOM 2907 C CA . GLY B 1 80 ? 13.148 29.984 25.422 1 45.72 80 GLY B CA 1
ATOM 2908 C C . GLY B 1 80 ? 13.43 28.922 24.375 1 45.72 80 GLY B C 1
ATOM 2909 O O . GLY B 1 80 ? 13.023 29.047 23.219 1 45.72 80 GLY B O 1
ATOM 2910 N N . LYS B 1 81 ? 14.25 28.062 24.75 1 45.84 81 LYS B N 1
ATOM 2911 C CA . LYS B 1 81 ? 14.617 27 23.828 1 45.84 81 LYS B CA 1
ATOM 2912 C C . LYS B 1 81 ? 13.648 25.828 23.938 1 45.84 81 LYS B C 1
ATOM 2914 O O . LYS B 1 81 ? 13.148 25.516 25.016 1 45.84 81 LYS B O 1
ATOM 2919 N N . PRO B 1 82 ? 13.258 25.344 22.859 1 43.94 82 PRO B N 1
ATOM 2920 C CA . PRO B 1 82 ? 12.375 24.172 22.922 1 43.94 82 PRO B CA 1
ATOM 2921 C C . PRO B 1 82 ? 12.922 23.047 23.797 1 43.94 82 PRO B C 1
ATOM 2923 O O . PRO B 1 82 ? 14.133 22.797 23.797 1 43.94 82 PRO B O 1
ATOM 2926 N N . LEU B 1 83 ? 12.258 22.562 24.812 1 42.78 83 LEU B N 1
ATOM 2927 C CA . LEU B 1 83 ? 12.656 21.469 25.688 1 42.78 83 LEU B CA 1
ATOM 2928 C C . LEU B 1 83 ? 12.984 20.219 24.891 1 42.78 83 LEU B C 1
ATOM 2930 O O . LEU B 1 83 ? 12.234 19.844 23.984 1 42.78 83 LEU B O 1
ATOM 2934 N N . LYS B 1 84 ? 14.281 19.906 24.703 1 40.47 84 LYS B N 1
ATOM 2935 C CA . LYS B 1 84 ? 14.789 18.703 24.031 1 40.47 84 LYS B CA 1
ATOM 2936 C C . LYS B 1 84 ? 13.977 17.484 24.438 1 40.47 84 LYS B C 1
ATOM 2938 O O . LYS B 1 84 ? 13.812 17.188 25.625 1 40.47 84 LYS B O 1
ATOM 2943 N N . LEU B 1 85 ? 13.047 17.094 23.75 1 40.41 85 LEU B N 1
ATOM 2944 C CA . LEU B 1 85 ? 12.438 15.805 24 1 40.41 85 LEU B CA 1
ATOM 2945 C C . LEU B 1 85 ? 13.5 14.711 24.094 1 40.41 85 LEU B C 1
ATOM 2947 O O . LEU B 1 85 ? 14.305 14.539 23.188 1 40.41 85 LEU B O 1
ATOM 2951 N N . GLU B 1 86 ? 14.133 14.516 25.156 1 39.22 86 GLU B N 1
ATOM 2952 C CA . GLU B 1 86 ? 15.172 13.531 25.422 1 39.22 86 GLU B CA 1
ATOM 2953 C C . GLU B 1 86 ? 14.836 12.188 24.781 1 39.22 86 GLU B C 1
ATOM 2955 O O . GLU B 1 86 ? 15.602 11.227 24.891 1 39.22 86 GLU B O 1
ATOM 2960 N N . GLY B 1 87 ? 13.594 11.711 24.422 1 39.66 87 GLY B N 1
ATOM 2961 C CA . GLY B 1 87 ? 13.422 10.281 24.234 1 39.66 87 GLY B CA 1
ATOM 2962 C C . GLY B 1 87 ? 13.961 9.773 22.906 1 39.66 87 GLY B C 1
ATOM 2963 O O . GLY B 1 87 ? 14.055 10.539 21.953 1 39.66 87 GLY B O 1
ATOM 2964 N N . ASN B 1 88 ? 14.828 8.758 22.875 1 38.41 88 ASN B N 1
ATOM 2965 C CA . ASN B 1 88 ? 15.477 7.965 21.828 1 38.41 88 ASN B CA 1
ATOM 2966 C C . ASN B 1 88 ? 14.492 7.59 20.734 1 38.41 88 ASN B C 1
ATOM 2968 O O . ASN B 1 88 ? 13.359 7.188 21.016 1 38.41 88 ASN B O 1
ATOM 2972 N N . ILE B 1 89 ? 14.633 7.934 19.547 1 39.28 89 ILE B N 1
ATOM 2973 C CA . ILE B 1 89 ? 14.031 7.543 18.281 1 39.28 89 ILE B CA 1
ATOM 2974 C C . ILE B 1 89 ? 13.664 6.059 18.312 1 39.28 89 ILE B C 1
ATOM 2976 O O . ILE B 1 89 ? 12.734 5.625 17.641 1 39.28 89 ILE B O 1
ATOM 2980 N N . HIS B 1 90 ? 14.508 5.273 19.031 1 39.59 90 HIS B N 1
ATOM 2981 C CA . HIS B 1 90 ? 14.344 3.826 19.094 1 39.59 90 HIS B CA 1
ATOM 2982 C C . HIS B 1 90 ? 12.984 3.451 19.672 1 39.59 90 HIS B C 1
ATOM 2984 O O . HIS B 1 90 ? 12.406 2.42 19.312 1 39.59 90 HIS B O 1
ATOM 2990 N N . ASN B 1 91 ? 12.453 4.227 20.531 1 41.88 91 ASN B N 1
ATOM 2991 C CA . ASN B 1 91 ? 11.219 3.873 21.219 1 41.88 91 ASN B CA 1
ATOM 2992 C C . ASN B 1 91 ? 9.992 4.285 20.422 1 41.88 91 ASN B C 1
ATOM 2994 O O . ASN B 1 91 ? 8.867 4.188 20.922 1 41.88 91 ASN B O 1
ATOM 2998 N N . TRP B 1 92 ? 10.266 4.777 19.328 1 45.94 92 TRP B N 1
ATOM 2999 C CA . TRP B 1 92 ? 9.164 5.293 18.516 1 45.94 92 TRP B CA 1
ATOM 3000 C C . TRP B 1 92 ? 8.281 4.156 18.016 1 45.94 92 TRP B C 1
ATOM 3002 O O . TRP B 1 92 ? 7.055 4.289 17.984 1 45.94 92 TRP B O 1
ATOM 3012 N N . LEU B 1 93 ? 8.984 3.043 17.562 1 45.38 93 LEU B N 1
ATOM 3013 C CA . LEU B 1 93 ? 8.18 1.915 17.094 1 45.38 93 LEU B CA 1
ATOM 3014 C C . LEU B 1 93 ? 7.152 1.513 18.156 1 45.38 93 LEU B C 1
ATOM 3016 O O . LEU B 1 93 ? 5.992 1.251 17.828 1 45.38 93 LEU B O 1
ATOM 3020 N N . THR B 1 94 ? 7.742 1.437 19.391 1 44.34 94 THR B N 1
ATOM 3021 C CA . THR B 1 94 ? 6.891 0.92 20.453 1 44.34 94 THR B CA 1
ATOM 3022 C C . THR B 1 94 ? 5.789 1.917 20.797 1 44.34 94 THR B C 1
ATOM 3024 O O . THR B 1 94 ? 4.738 1.534 21.328 1 44.34 94 THR B O 1
ATOM 3027 N N . ARG B 1 95 ? 5.969 3.113 20.234 1 53.34 95 ARG B N 1
ATOM 3028 C CA . ARG B 1 95 ? 4.984 4.094 20.688 1 53.34 95 ARG B CA 1
ATOM 3029 C C . ARG B 1 95 ? 4.008 4.441 19.562 1 53.34 95 ARG B C 1
ATOM 3031 O O . ARG B 1 95 ? 2.998 5.105 19.797 1 53.34 95 ARG B O 1
ATOM 3038 N N . ARG B 1 96 ? 4.387 3.777 18.438 1 61.72 96 ARG B N 1
ATOM 3039 C CA . ARG B 1 96 ? 3.523 4.102 17.312 1 61.72 96 ARG B CA 1
ATOM 3040 C C . ARG B 1 96 ? 2.102 3.605 17.547 1 61.72 96 ARG B C 1
ATOM 3042 O O . ARG B 1 96 ? 1.135 4.273 17.172 1 61.72 96 ARG B O 1
ATOM 3049 N N . ASN B 1 97 ? 2.096 2.463 18.156 1 58.12 97 ASN B N 1
ATOM 3050 C CA . ASN B 1 97 ? 0.773 1.892 18.375 1 58.12 97 ASN B CA 1
ATOM 3051 C C . ASN B 1 97 ? -0.048 2.738 19.344 1 58.12 97 ASN B C 1
ATOM 3053 O O . ASN B 1 97 ? -1.278 2.672 19.344 1 58.12 97 ASN B O 1
ATOM 3057 N N . VAL B 1 98 ? 0.729 3.451 20.047 1 59.94 98 VAL B N 1
ATOM 3058 C CA . VAL B 1 98 ? 0.051 4.258 21.047 1 59.94 98 VAL B CA 1
ATOM 3059 C C . VAL B 1 98 ? -0.42 5.574 20.438 1 59.94 98 VAL B C 1
ATOM 3061 O O . VAL B 1 98 ? -1.506 6.062 20.75 1 59.94 98 VAL B O 1
ATOM 3064 N N . TYR B 1 99 ? 0.352 5.914 19.484 1 63.53 99 TYR B N 1
ATOM 3065 C CA . TYR B 1 99 ? 0.086 7.277 19.031 1 63.53 99 TYR B CA 1
ATOM 3066 C C . TYR B 1 99 ? -0.619 7.273 17.672 1 63.53 99 TYR B C 1
ATOM 3068 O O . TYR B 1 99 ? -1.213 8.281 17.281 1 63.53 99 TYR B O 1
ATOM 3076 N N . SER B 1 100 ? -0.574 6.234 17.078 1 77.06 100 SER B N 1
ATOM 3077 C CA . SER B 1 100 ? -1.167 6.199 15.742 1 77.06 100 SER B CA 1
ATOM 3078 C C . SER B 1 100 ? -2.334 5.219 15.68 1 77.06 100 SER B C 1
ATOM 3080 O O . SER B 1 100 ? -2.137 4.004 15.773 1 77.06 100 SER B O 1
ATOM 3082 N N . ILE B 1 101 ? -3.428 5.668 15.492 1 80.75 101 ILE B N 1
ATOM 3083 C CA . ILE B 1 101 ? -4.617 4.828 15.391 1 80.75 101 ILE B CA 1
ATOM 3084 C C . ILE B 1 101 ? -4.543 3.977 14.125 1 80.75 101 ILE B C 1
ATOM 3086 O O . ILE B 1 101 ? -5.012 2.836 14.109 1 80.75 101 ILE B O 1
ATOM 3090 N N . THR B 1 102 ? -3.965 4.539 13.148 1 86.88 102 THR B N 1
ATOM 3091 C CA . THR B 1 102 ? -3.797 3.793 11.906 1 86.88 102 THR B CA 1
ATOM 3092 C C . THR B 1 102 ? -2.854 2.609 12.109 1 86.88 102 THR B C 1
ATOM 3094 O O . THR B 1 102 ? -3.123 1.506 11.633 1 86.88 102 THR B O 1
ATOM 3097 N N . TYR B 1 103 ? -1.799 2.871 12.828 1 82.81 103 TYR B N 1
ATOM 3098 C CA . TYR B 1 103 ? -0.869 1.785 13.117 1 82.81 103 TYR B CA 1
ATOM 3099 C C . TYR B 1 103 ? -1.534 0.709 13.969 1 82.81 103 TYR B C 1
ATOM 3101 O O . TYR B 1 103 ? -1.309 -0.485 13.758 1 82.81 103 TYR B O 1
ATOM 3109 N N . ALA B 1 104 ? -2.236 1.15 14.875 1 82.25 104 ALA B N 1
ATOM 3110 C CA . ALA B 1 104 ? -2.945 0.199 15.727 1 82.25 104 ALA B CA 1
ATOM 3111 C C . ALA B 1 104 ? -3.842 -0.718 14.891 1 82.25 104 ALA B C 1
ATOM 3113 O O . ALA B 1 104 ? -3.895 -1.926 15.133 1 82.25 104 ALA B O 1
ATOM 3114 N N . LEU B 1 105 ? -4.527 -0.18 13.992 1 87.25 105 LEU B N 1
ATOM 3115 C CA . LEU B 1 105 ? -5.391 -0.991 13.141 1 87.25 105 LEU B CA 1
ATOM 3116 C C . LEU B 1 105 ? -4.566 -1.947 12.281 1 87.25 105 LEU B C 1
ATOM 3118 O O . LEU B 1 105 ? -4.977 -3.086 12.047 1 87.25 105 LEU B O 1
ATOM 3122 N N . LYS B 1 106 ? -3.432 -1.495 11.781 1 84 106 LYS B N 1
ATOM 3123 C CA . LYS B 1 106 ? -2.545 -2.365 11.008 1 84 106 LYS B CA 1
ATOM 3124 C C . LYS B 1 106 ? -2.156 -3.602 11.82 1 84 106 LYS B C 1
ATOM 3126 O O . LYS B 1 106 ? -2.131 -4.715 11.289 1 84 106 LYS B O 1
ATOM 3131 N N . GLU B 1 107 ? -1.92 -3.426 13.07 1 76.06 107 GLU B N 1
ATOM 3132 C CA . GLU B 1 107 ? -1.505 -4.523 13.938 1 76.06 107 GLU B CA 1
ATOM 3133 C C . GLU B 1 107 ? -2.65 -5.508 14.172 1 76.06 107 GLU B C 1
ATOM 3135 O O . GLU B 1 107 ? -2.42 -6.695 14.406 1 76.06 107 GLU B O 1
ATOM 3140 N N . ARG B 1 108 ? -3.807 -5.02 13.953 1 78.62 108 ARG B N 1
ATOM 3141 C CA . ARG B 1 108 ? -4.977 -5.84 14.25 1 78.62 108 ARG B CA 1
ATOM 3142 C C . ARG B 1 108 ? -5.387 -6.664 13.039 1 78.62 108 ARG B C 1
ATOM 3144 O O . ARG B 1 108 ? -6.188 -7.594 13.156 1 78.62 108 ARG B O 1
ATOM 3151 N N . GLN B 1 109 ? -4.906 -6.418 11.93 1 80.94 109 GLN B N 1
ATOM 3152 C CA . GLN B 1 109 ? -5.297 -7.09 10.695 1 80.94 109 GLN B CA 1
ATOM 3153 C C . GLN B 1 109 ? -5.172 -8.602 10.828 1 80.94 109 GLN B C 1
ATOM 3155 O O . GLN B 1 109 ? -6.043 -9.344 10.367 1 80.94 109 GLN B O 1
ATOM 3160 N N . SER B 1 110 ? -4.117 -8.992 11.492 1 71.88 110 SER B N 1
ATOM 3161 C CA . SER B 1 110 ? -3.857 -10.43 11.562 1 71.88 110 SER B CA 1
ATOM 3162 C C . SER B 1 110 ? -4.684 -11.086 12.664 1 71.88 110 SER B C 1
ATOM 3164 O O . SER B 1 110 ? -4.844 -12.312 12.68 1 71.88 110 SER B O 1
ATOM 3166 N N . LYS B 1 111 ? -5.266 -10.297 13.445 1 73.75 111 LYS B N 1
ATOM 3167 C CA . LYS B 1 111 ? -5.93 -10.836 14.633 1 73.75 111 LYS B CA 1
ATOM 3168 C C . LYS B 1 111 ? -7.426 -11.016 14.391 1 73.75 111 LYS B C 1
ATOM 3170 O O . LYS B 1 111 ? -8.086 -11.773 15.102 1 73.75 111 LYS B O 1
ATOM 3175 N N . TYR B 1 112 ? -7.902 -10.312 13.359 1 80 112 TYR B N 1
ATOM 3176 C CA . TYR B 1 112 ? -9.352 -10.328 13.172 1 80 112 TYR B CA 1
ATOM 3177 C C . TYR B 1 112 ? -9.711 -10.773 11.766 1 80 112 TYR B C 1
ATOM 3179 O O . TYR B 1 112 ? -9.055 -10.391 10.797 1 80 112 TYR B O 1
ATOM 3187 N N . ASP B 1 113 ? -10.711 -11.602 11.734 1 78 113 ASP B N 1
ATOM 3188 C CA . ASP B 1 113 ? -11.344 -11.914 10.461 1 78 113 ASP B CA 1
ATOM 3189 C C . ASP B 1 113 ? -12.531 -10.984 10.195 1 78 113 ASP B C 1
ATOM 3191 O O . ASP B 1 113 ? -13.562 -11.086 10.859 1 78 113 ASP B O 1
ATOM 3195 N N . ILE B 1 114 ? -12.43 -10.172 9.297 1 80.06 114 ILE B N 1
ATOM 3196 C CA . ILE B 1 114 ? -13.391 -9.102 9.094 1 80.06 114 ILE B CA 1
ATOM 3197 C C . ILE B 1 114 ? -14.375 -9.484 7.992 1 80.06 114 ILE B C 1
ATOM 3199 O O . ILE B 1 114 ? -15.281 -8.719 7.66 1 80.06 114 ILE B O 1
ATOM 3203 N N . THR B 1 115 ? -14.281 -10.656 7.449 1 79.19 115 THR B N 1
ATOM 3204 C CA . THR B 1 115 ? -15.023 -11.031 6.254 1 79.19 115 THR B CA 1
ATOM 3205 C C . THR B 1 115 ? -16.438 -11.484 6.621 1 79.19 115 THR B C 1
ATOM 3207 O O . THR B 1 115 ? -17.344 -11.414 5.793 1 79.19 115 THR B O 1
ATOM 3210 N N . GLU B 1 116 ? -16.656 -11.852 7.773 1 75.12 116 GLU B N 1
ATOM 3211 C CA . GLU B 1 116 ? -17.906 -12.539 8.109 1 75.12 116 GLU B CA 1
ATOM 3212 C C . GLU B 1 116 ? -18.844 -11.617 8.891 1 75.12 116 GLU B C 1
ATOM 3214 O O . GLU B 1 116 ? -19.906 -12.055 9.359 1 75.12 116 GLU B O 1
ATOM 3219 N N . ASP B 1 117 ? -18.531 -10.406 8.938 1 79.25 117 ASP B N 1
ATOM 3220 C CA . ASP B 1 117 ? -19.422 -9.523 9.711 1 79.25 117 ASP B CA 1
ATOM 3221 C C . ASP B 1 117 ? -20.703 -9.227 8.945 1 79.25 117 ASP B C 1
ATOM 3223 O O . ASP B 1 117 ? -20.656 -8.797 7.789 1 79.25 117 ASP B O 1
ATOM 3227 N N . GLU B 1 118 ? -21.859 -9.367 9.539 1 84.06 118 GLU B N 1
ATOM 3228 C CA . GLU B 1 118 ? -23.156 -9.219 8.898 1 84.06 118 GLU B CA 1
ATOM 3229 C C . GLU B 1 118 ? -23.438 -7.758 8.539 1 84.06 118 GLU B C 1
ATOM 3231 O O . GLU B 1 118 ? -24.094 -7.473 7.535 1 84.06 118 GLU B O 1
ATOM 3236 N N . SER B 1 119 ? -23.016 -6.867 9.328 1 86.88 119 SER B N 1
ATOM 3237 C CA . SER B 1 119 ? -23.266 -5.445 9.125 1 86.88 119 SER B CA 1
ATOM 3238 C C . SER B 1 119 ? -22.344 -4.855 8.062 1 86.88 119 SER B C 1
ATOM 3240 O O . SER B 1 119 ? -22.594 -3.758 7.559 1 86.88 119 SER B O 1
ATOM 3242 N N . PHE B 1 120 ? -21.297 -5.586 7.73 1 90.06 120 PHE B N 1
ATOM 3243 C CA . PHE B 1 120 ? -20.328 -5.18 6.711 1 90.06 120 PHE B CA 1
ATOM 3244 C C . PHE B 1 120 ? -19.859 -6.379 5.895 1 90.06 120 PHE B C 1
ATOM 3246 O O . PHE B 1 120 ? -18.703 -6.777 5.98 1 90.06 120 PHE B O 1
ATOM 3253 N N . PRO B 1 121 ? -20.766 -6.895 5.109 1 90.31 121 PRO B N 1
ATOM 3254 C CA . PRO B 1 121 ? -20.5 -8.141 4.395 1 90.31 121 PRO B CA 1
ATOM 3255 C C . PRO B 1 121 ? -19.344 -8.016 3.402 1 90.31 121 PRO B C 1
ATOM 3257 O O . PRO B 1 121 ? -19.203 -6.98 2.742 1 90.31 121 PRO B O 1
ATOM 3260 N N . ASN B 1 122 ? -18.531 -9 3.295 1 86.88 122 ASN B N 1
ATOM 3261 C CA . ASN B 1 122 ? -17.391 -9.062 2.375 1 86.88 122 ASN B CA 1
ATOM 3262 C C . ASN B 1 122 ? -16.453 -7.887 2.578 1 86.88 122 ASN B C 1
ATOM 3264 O O . ASN B 1 122 ? -16.016 -7.254 1.61 1 86.88 122 ASN B O 1
ATOM 3268 N N . GLY B 1 123 ? -16.266 -7.559 3.805 1 88.94 123 GLY B N 1
ATOM 3269 C CA . GLY B 1 123 ? -15.383 -6.453 4.141 1 88.94 123 GLY B CA 1
ATOM 3270 C C . GLY B 1 123 ? -13.914 -6.75 3.859 1 88.94 123 GLY B C 1
ATOM 3271 O O . GLY B 1 123 ? -13.469 -7.887 4.02 1 88.94 123 GLY B O 1
ATOM 3272 N N . THR B 1 124 ? -13.211 -5.773 3.367 1 89.88 124 THR B N 1
ATOM 3273 C CA . THR B 1 124 ? -11.766 -5.867 3.199 1 89.88 124 THR B CA 1
ATOM 3274 C C . THR B 1 124 ? -11.047 -4.879 4.117 1 89.88 124 THR B C 1
ATOM 3276 O O . THR B 1 124 ? -11.641 -3.893 4.559 1 89.88 124 THR B O 1
ATOM 3279 N N . TRP B 1 125 ? -9.891 -5.18 4.359 1 92 125 TRP B N 1
ATOM 3280 C CA . TRP B 1 125 ? -9.125 -4.25 5.184 1 92 125 TRP B CA 1
ATOM 3281 C C . TRP B 1 125 ? -8.953 -2.908 4.477 1 92 125 TRP B C 1
ATOM 3283 O O . TRP B 1 125 ? -8.867 -1.864 5.129 1 92 125 TRP B O 1
ATOM 3293 N N . ALA B 1 126 ? -8.883 -2.885 3.143 1 92.31 126 ALA B N 1
ATOM 3294 C CA . ALA B 1 126 ? -8.867 -1.632 2.391 1 92.31 126 ALA B CA 1
ATOM 3295 C C . ALA B 1 126 ? -10.086 -0.775 2.723 1 92.31 126 ALA B C 1
ATOM 3297 O O . ALA B 1 126 ? -9.969 0.443 2.879 1 92.31 126 ALA B O 1
ATOM 3298 N N . ASP B 1 127 ? -11.219 -1.427 2.881 1 94.31 127 ASP B N 1
ATOM 3299 C CA . ASP B 1 127 ? -12.43 -0.718 3.264 1 94.31 127 ASP B CA 1
ATOM 3300 C C . ASP B 1 127 ? -12.281 -0.066 4.637 1 94.31 127 ASP B C 1
ATOM 3302 O O . ASP B 1 127 ? -12.602 1.112 4.809 1 94.31 127 ASP B O 1
ATOM 3306 N N . PHE B 1 128 ? -11.797 -0.834 5.523 1 95.12 128 PHE B N 1
ATOM 3307 C CA . PHE B 1 128 ? -11.703 -0.374 6.902 1 95.12 128 PHE B CA 1
ATOM 3308 C C . PHE B 1 128 ? -10.719 0.783 7.027 1 95.12 128 PHE B C 1
ATOM 3310 O O . PHE B 1 128 ? -10.992 1.761 7.727 1 95.12 128 PHE B O 1
ATOM 3317 N N . PHE B 1 129 ? -9.617 0.688 6.402 1 95.81 129 PHE B N 1
ATOM 3318 C CA . PHE B 1 129 ? -8.664 1.786 6.422 1 95.81 129 PHE B CA 1
ATOM 3319 C C . PHE B 1 129 ? -9.242 3.023 5.746 1 95.81 129 PHE B C 1
ATOM 3321 O O . PHE B 1 129 ? -8.945 4.152 6.148 1 95.81 129 PHE B O 1
ATOM 3328 N N . SER B 1 130 ? -10.008 2.834 4.68 1 95.31 130 SER B N 1
ATOM 3329 C CA . SER B 1 130 ? -10.664 3.953 4.016 1 95.31 130 SER B CA 1
ATOM 3330 C C . SER B 1 130 ? -11.656 4.645 4.945 1 95.31 130 SER B C 1
ATOM 3332 O O . SER B 1 130 ? -11.703 5.875 5.008 1 95.31 130 SER B O 1
ATOM 3334 N N . VAL B 1 131 ? -12.414 3.846 5.617 1 96.69 131 VAL B N 1
ATOM 3335 C CA . VAL B 1 131 ? -13.375 4.391 6.574 1 96.69 131 VAL B CA 1
ATOM 3336 C C . VAL B 1 131 ? -12.633 5.133 7.68 1 96.69 131 VAL B C 1
ATOM 3338 O O . VAL B 1 131 ? -13.047 6.215 8.102 1 96.69 131 VAL B O 1
ATOM 3341 N N . MET B 1 132 ? -11.594 4.562 8.164 1 95.88 132 MET B N 1
ATOM 3342 C CA . MET B 1 132 ? -10.773 5.203 9.18 1 95.88 132 MET B CA 1
ATOM 3343 C C . MET B 1 132 ? -10.25 6.551 8.695 1 95.88 132 MET B C 1
ATOM 3345 O O . MET B 1 132 ? -10.234 7.523 9.453 1 95.88 132 MET B O 1
ATOM 3349 N N . ALA B 1 133 ? -9.766 6.598 7.473 1 96.38 133 ALA B N 1
ATOM 3350 C CA . ALA B 1 133 ? -9.281 7.848 6.895 1 96.38 133 ALA B CA 1
ATOM 3351 C C . ALA B 1 133 ? -10.344 8.938 6.977 1 96.38 133 ALA B C 1
ATOM 3353 O O . ALA B 1 133 ? -10.062 10.062 7.395 1 96.38 133 ALA B O 1
ATOM 3354 N N . LEU B 1 134 ? -11.555 8.586 6.629 1 95.81 134 LEU B N 1
ATOM 3355 C CA . LEU B 1 134 ? -12.648 9.547 6.656 1 95.81 134 LEU B CA 1
ATOM 3356 C C . LEU B 1 134 ? -12.984 9.953 8.086 1 95.81 134 LEU B C 1
ATOM 3358 O O . LEU B 1 134 ? -13.336 11.102 8.344 1 95.81 134 LEU B O 1
ATOM 3362 N N . ALA B 1 135 ? -12.906 9 8.969 1 95.38 135 ALA B N 1
ATOM 3363 C CA . ALA B 1 135 ? -13.141 9.312 10.375 1 95.38 135 ALA B CA 1
ATOM 3364 C C . ALA B 1 135 ? -12.086 10.281 10.906 1 95.38 135 ALA B C 1
ATOM 3366 O O . ALA B 1 135 ? -12.391 11.141 11.734 1 95.38 135 ALA B O 1
ATOM 3367 N N . LEU B 1 136 ? -10.93 10.156 10.508 1 93.25 136 LEU B N 1
ATOM 3368 C CA . LEU B 1 136 ? -9.844 11.039 10.93 1 93.25 136 LEU B CA 1
ATOM 3369 C C . LEU B 1 136 ? -10.016 12.43 10.328 1 93.25 136 LEU B C 1
ATOM 3371 O O . LEU B 1 136 ? -9.648 13.43 10.953 1 93.25 136 LEU B O 1
ATOM 3375 N N . ILE B 1 137 ? -10.57 12.445 9.109 1 92.06 137 ILE B N 1
ATOM 3376 C CA . ILE B 1 137 ? -10.945 13.734 8.531 1 92.06 137 ILE B CA 1
ATOM 3377 C C . ILE B 1 137 ? -11.969 14.422 9.43 1 92.06 137 ILE B C 1
ATOM 3379 O O . ILE B 1 137 ? -11.922 15.641 9.609 1 92.06 137 ILE B O 1
ATOM 3383 N N . ASP B 1 138 ? -12.883 13.641 9.93 1 91.56 138 ASP B N 1
ATOM 3384 C CA . ASP B 1 138 ? -13.859 14.18 10.875 1 91.56 138 ASP B CA 1
ATOM 3385 C C . ASP B 1 138 ? -13.164 14.812 12.078 1 91.56 138 ASP B C 1
ATOM 3387 O O . ASP B 1 138 ? -13.516 15.914 12.5 1 91.56 138 ASP B O 1
ATOM 3391 N N . GLN B 1 139 ? -12.211 14.133 12.625 1 86.88 139 GLN B N 1
ATOM 3392 C CA . GLN B 1 139 ? -11.461 14.641 13.766 1 86.88 139 GLN B CA 1
ATOM 3393 C C . GLN B 1 139 ? -10.672 15.898 13.398 1 86.88 139 GLN B C 1
ATOM 3395 O O . GLN B 1 139 ? -10.578 16.828 14.188 1 86.88 139 GLN B O 1
ATOM 3400 N N . ALA B 1 140 ? -10.086 15.898 12.234 1 86.56 140 ALA B N 1
ATOM 3401 C CA . ALA B 1 140 ? -9.344 17.062 11.758 1 86.56 140 ALA B CA 1
ATOM 3402 C C . ALA B 1 140 ? -10.258 18.281 11.617 1 86.56 140 ALA B C 1
ATOM 3404 O O . ALA B 1 140 ? -9.883 19.391 11.977 1 86.56 140 ALA B O 1
ATOM 3405 N N . SER B 1 141 ? -11.414 18.031 11.109 1 83.75 141 SER B N 1
ATOM 3406 C CA . SER B 1 141 ? -12.398 19.094 10.93 1 83.75 141 SER B CA 1
ATOM 3407 C C . SER B 1 141 ? -12.844 19.672 12.266 1 83.75 141 SER B C 1
ATOM 3409 O O . SER B 1 141 ? -12.992 20.891 12.414 1 83.75 141 SER B O 1
ATOM 3411 N N . PHE B 1 142 ? -13.023 18.828 13.203 1 81 142 PHE B N 1
ATOM 3412 C CA . PHE B 1 142 ? -13.398 19.25 14.547 1 81 142 PHE B CA 1
ATOM 3413 C C . PHE B 1 142 ? -12.289 20.094 15.172 1 81 142 PHE B C 1
ATOM 3415 O O . PHE B 1 142 ? -12.555 21.125 15.781 1 81 142 PHE B O 1
ATOM 3422 N N . SER B 1 143 ? -11.109 19.625 15.078 1 74.12 143 SER B N 1
ATOM 3423 C CA . SER B 1 143 ? -9.961 20.281 15.695 1 74.12 143 SER B CA 1
ATOM 3424 C C . SER B 1 143 ? -9.719 21.672 15.102 1 74.12 143 SER B C 1
ATOM 3426 O O . SER B 1 143 ? -9.25 22.578 15.789 1 74.12 143 SER B O 1
ATOM 3428 N N . TYR B 1 144 ? -10.039 21.781 13.898 1 68.44 144 TYR B N 1
ATOM 3429 C CA . TYR B 1 144 ? -9.82 23.078 13.258 1 68.44 144 TYR B CA 1
ATOM 3430 C C . TYR B 1 144 ? -10.859 24.094 13.727 1 68.44 144 TYR B C 1
ATOM 3432 O O . TYR B 1 144 ? -10.562 25.281 13.828 1 68.44 144 TYR B O 1
ATOM 3440 N N . THR B 1 145 ? -12.062 23.625 13.992 1 64.38 145 THR B N 1
ATOM 3441 C CA . THR B 1 145 ? -13.141 24.547 14.32 1 64.38 145 THR B CA 1
ATOM 3442 C C . THR B 1 145 ? -13.258 24.734 15.828 1 64.38 145 THR B C 1
ATOM 3444 O O . THR B 1 145 ? -13.836 25.703 16.297 1 64.38 145 THR B O 1
ATOM 3447 N N . SER B 1 146 ? -12.961 23.734 16.703 1 56.12 146 SER B N 1
ATOM 3448 C CA . SER B 1 146 ? -13.312 23.672 18.125 1 56.12 146 SER B CA 1
ATOM 3449 C C . SER B 1 146 ? -12.422 24.594 18.953 1 56.12 146 SER B C 1
ATOM 3451 O O . SER B 1 146 ? -12.57 24.688 20.172 1 56.12 146 SER B O 1
ATOM 3453 N N . THR B 1 147 ? -11.18 24.891 18.656 1 50.44 147 THR B N 1
ATOM 3454 C CA . THR B 1 147 ? -10.594 25.594 19.781 1 50.44 147 THR B CA 1
ATOM 3455 C C . THR B 1 147 ? -11.484 26.75 20.234 1 50.44 147 THR B C 1
ATOM 3457 O O . THR B 1 147 ? -11.711 27.688 19.469 1 50.44 147 THR B O 1
ATOM 3460 N N . PRO B 1 148 ? -12.234 26.391 21.297 1 43.16 148 PRO B N 1
ATOM 3461 C CA . PRO B 1 148 ? -13.086 27.422 21.906 1 43.16 148 PRO B CA 1
ATOM 3462 C C . PRO B 1 148 ? -12.375 28.75 22.062 1 43.16 148 PRO B C 1
ATOM 3464 O O . PRO B 1 148 ? -11.156 28.797 22.234 1 43.16 148 PRO B O 1
ATOM 3467 N N . ARG B 1 149 ? -12.922 29.75 21.5 1 44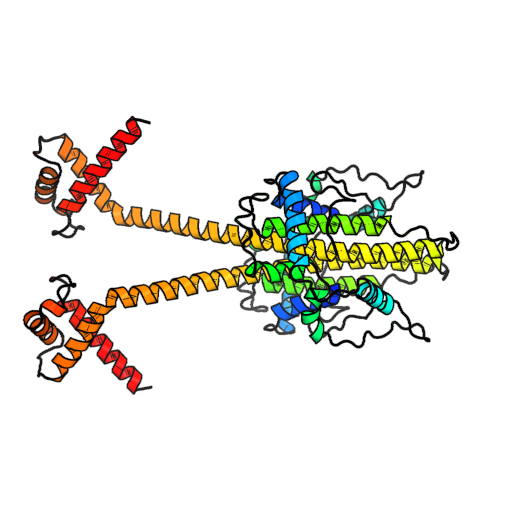.09 149 ARG B N 1
ATOM 3468 C CA . ARG B 1 149 ? -12.617 31.125 21.859 1 44.09 149 ARG B CA 1
ATOM 3469 C C . ARG B 1 149 ? -12.398 31.266 23.359 1 44.09 149 ARG B C 1
ATOM 3471 O O . ARG B 1 149 ? -13.352 31.188 24.141 1 44.09 149 ARG B O 1
ATOM 3478 N N . GLY B 1 150 ? -11.516 30.391 23.875 1 39.09 150 GLY B N 1
ATOM 3479 C CA . GLY B 1 150 ? -11.398 30.703 25.297 1 39.09 150 GLY B CA 1
ATOM 3480 C C . GLY B 1 150 ? -11.547 32.188 25.594 1 39.09 150 GLY B C 1
ATOM 3481 O O . GLY B 1 150 ? -11.531 33 24.688 1 39.09 150 GLY B O 1
ATOM 3482 N N . PRO B 1 151 ? -11.812 32.25 27.016 1 39.34 151 PRO B N 1
ATOM 3483 C CA . PRO B 1 151 ? -11.977 33.625 27.531 1 39.34 151 PRO B CA 1
ATOM 3484 C C . PRO B 1 151 ? -10.797 34.531 27.188 1 39.34 151 PRO B C 1
ATOM 3486 O O . PRO B 1 151 ? -10.68 35.625 27.719 1 39.34 151 PRO B O 1
ATOM 3489 N N . TYR B 1 152 ? -9.633 33.906 26.891 1 40.53 152 TYR B N 1
ATOM 3490 C CA . TYR B 1 152 ? -8.555 34.906 26.859 1 40.53 152 TYR B CA 1
ATOM 3491 C C . TYR B 1 152 ? -8.883 36.031 25.906 1 40.53 152 TYR B C 1
ATOM 3493 O O . TYR B 1 152 ? -9.602 35.875 24.922 1 40.53 152 TYR B O 1
ATOM 3501 N N . LYS B 1 153 ? -8.539 37.156 26.406 1 50.81 153 LYS B N 1
ATOM 3502 C CA . LYS B 1 153 ? -8.695 38.469 25.828 1 50.81 153 LYS B CA 1
ATOM 3503 C C . LYS B 1 153 ? -8.383 38.469 24.344 1 50.81 153 LYS B C 1
ATOM 3505 O O . LYS B 1 153 ? -7.461 37.781 23.891 1 50.81 153 LYS B O 1
ATOM 3510 N N . ASN B 1 154 ? -9.461 38.594 23.516 1 55.88 154 ASN B N 1
ATOM 3511 C CA . ASN B 1 154 ? -9.695 38.812 22.094 1 55.88 154 ASN B CA 1
ATOM 3512 C C . ASN B 1 154 ? -8.547 39.562 21.453 1 55.88 154 ASN B C 1
ATOM 3514 O O . ASN B 1 154 ? -8.766 40.406 20.578 1 55.88 154 ASN B O 1
ATOM 3518 N N . SER B 1 155 ? -7.316 39.438 22.141 1 62.97 155 SER B N 1
ATOM 3519 C CA . SER B 1 155 ? -6.27 40.125 21.391 1 62.97 155 SER B CA 1
ATOM 3520 C C . SER B 1 155 ? -5.914 39.375 20.125 1 62.97 155 SER B C 1
ATOM 3522 O O . SER B 1 155 ? -6.184 38.188 20.016 1 62.97 155 SER B O 1
ATOM 3524 N N . GLU B 1 156 ? -5.492 39.906 19.203 1 65.25 156 GLU B N 1
ATOM 3525 C CA . GLU B 1 156 ? -5.051 39.375 17.922 1 65.25 156 GLU B CA 1
ATOM 3526 C C . GLU B 1 156 ? -4.027 38.25 18.125 1 65.25 156 GLU B C 1
ATOM 3528 O O . GLU B 1 156 ? -4.086 37.219 17.453 1 65.25 156 GLU B O 1
ATOM 3533 N N . ALA B 1 157 ? -3.195 38.344 19.172 1 64.12 157 ALA B N 1
ATOM 3534 C CA . ALA B 1 157 ? -2.145 37.375 19.453 1 64.12 157 ALA B CA 1
ATOM 3535 C C . ALA B 1 157 ? -2.732 36.062 19.953 1 64.12 157 ALA B C 1
ATOM 3537 O O . ALA B 1 157 ? -2.305 35 19.531 1 64.12 157 ALA B O 1
ATOM 3538 N N . ASN B 1 158 ? -3.766 36.156 20.75 1 65.88 158 ASN B N 1
ATOM 3539 C CA . ASN B 1 158 ? -4.395 34.938 21.297 1 65.88 158 ASN B CA 1
ATOM 3540 C C . ASN B 1 158 ? -5.152 34.188 20.219 1 65.88 158 ASN B C 1
ATOM 3542 O O . ASN B 1 158 ? -5.137 32.938 20.203 1 65.88 158 ASN B O 1
ATOM 3546 N N . CYS B 1 159 ? -5.684 34.969 19.359 1 68.94 159 CYS B N 1
ATOM 3547 C CA . CYS B 1 159 ? -6.406 34.344 18.266 1 68.94 159 CYS B CA 1
ATOM 3548 C C . CYS B 1 159 ? -5.453 33.562 17.344 1 68.94 159 CYS B C 1
ATOM 3550 O O . CYS B 1 159 ? -5.742 32.438 16.953 1 68.94 159 CYS B O 1
ATOM 3552 N N . LEU B 1 160 ? -4.309 34.156 17.172 1 67.94 160 LEU B N 1
ATOM 3553 C CA . LEU B 1 160 ? -3.328 33.5 16.297 1 67.94 160 LEU B CA 1
ATOM 3554 C C . LEU B 1 160 ? -2.73 32.281 16.953 1 67.94 160 LEU B C 1
ATOM 3556 O O . LEU B 1 160 ? -2.473 31.281 16.266 1 67.94 160 LEU B O 1
ATOM 3560 N N . PHE B 1 161 ? -2.592 32.312 18.203 1 67.31 161 PHE B N 1
ATOM 3561 C CA . PHE B 1 161 ? -2.072 31.172 18.938 1 67.31 161 PHE B CA 1
ATOM 3562 C C . PHE B 1 161 ? -3.045 30 18.844 1 67.31 161 PHE B C 1
ATOM 3564 O O . PHE B 1 161 ? -2.631 28.859 18.641 1 67.31 161 PHE B O 1
ATOM 3571 N N . ARG B 1 162 ? -4.195 30.359 19 1 68.44 162 ARG B N 1
ATOM 3572 C CA . ARG B 1 162 ? -5.223 29.328 18.891 1 68.44 162 ARG B CA 1
ATOM 3573 C C . ARG B 1 162 ? -5.25 28.719 17.5 1 68.44 162 ARG B C 1
ATOM 3575 O O . ARG B 1 162 ? -5.371 27.5 17.344 1 68.44 162 ARG B O 1
ATOM 3582 N N . ASP B 1 163 ? -5.113 29.547 16.578 1 70.12 163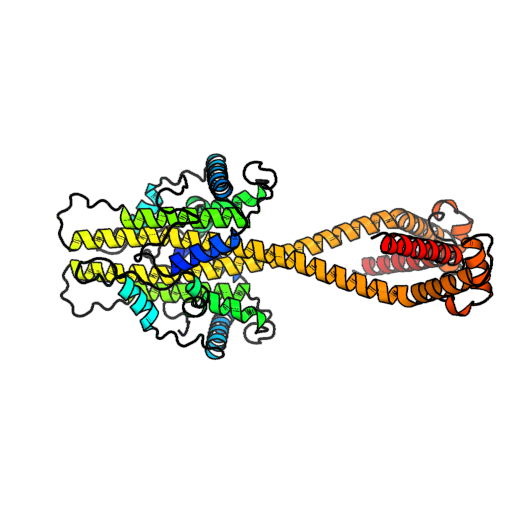 ASP B N 1
ATOM 3583 C CA . ASP B 1 163 ? -5.121 29.078 15.195 1 70.12 163 ASP B CA 1
ATOM 3584 C C . ASP B 1 163 ? -3.922 28.172 14.922 1 70.12 163 ASP B C 1
ATOM 3586 O O . ASP B 1 163 ? -4.039 27.172 14.203 1 70.12 163 ASP B O 1
ATOM 3590 N N . LEU B 1 164 ? -2.92 28.562 15.531 1 71 164 LEU B N 1
ATOM 3591 C CA . LEU B 1 164 ? -1.715 27.75 15.375 1 71 164 LEU B CA 1
ATOM 3592 C C . LEU B 1 164 ? -1.896 26.375 16.016 1 71 164 LEU B C 1
ATOM 3594 O O . LEU B 1 164 ? -1.547 25.359 15.414 1 71 164 LEU B O 1
ATOM 3598 N N . ALA B 1 165 ? -2.434 26.391 17.141 1 70.62 165 ALA B N 1
ATOM 3599 C CA . ALA B 1 165 ? -2.674 25.125 17.828 1 70.62 165 ALA B CA 1
ATOM 3600 C C . ALA B 1 165 ? -3.65 24.25 17.047 1 70.62 165 ALA B C 1
ATOM 3602 O O . ALA B 1 165 ? -3.443 23.047 16.922 1 70.62 165 ALA B O 1
ATOM 3603 N N . ASN B 1 166 ? -4.652 24.844 16.578 1 72.94 166 ASN B N 1
ATOM 3604 C CA . ASN B 1 166 ? -5.641 24.109 15.789 1 72.94 166 ASN B CA 1
ATOM 3605 C C . ASN B 1 166 ? -5.031 23.547 14.508 1 72.94 166 ASN B C 1
ATOM 3607 O O . ASN B 1 166 ? -5.32 22.406 14.133 1 72.94 166 ASN B O 1
ATOM 3611 N N . CYS B 1 167 ? -4.223 24.297 13.945 1 73.12 167 CYS B N 1
ATOM 3612 C CA . CYS B 1 167 ? -3.549 23.859 12.727 1 73.12 167 CYS B CA 1
ATOM 3613 C C . CYS B 1 167 ? -2.666 22.656 13 1 73.12 167 CYS B C 1
ATOM 3615 O O . CYS B 1 167 ? -2.703 21.672 12.25 1 73.12 167 CYS B O 1
ATOM 3617 N N . ALA B 1 168 ? -2.02 22.75 14.016 1 73.44 168 ALA B N 1
ATOM 3618 C CA . ALA B 1 168 ? -1.109 21.672 14.352 1 73.44 168 ALA B CA 1
ATOM 3619 C C . ALA B 1 168 ? -1.878 20.375 14.648 1 73.44 168 ALA B C 1
ATOM 3621 O O . ALA B 1 168 ? -1.5 19.297 14.188 1 73.44 168 ALA B O 1
ATOM 3622 N N . ARG B 1 169 ? -2.939 20.562 15.336 1 74.56 169 ARG B N 1
ATOM 3623 C CA . ARG B 1 169 ? -3.738 19.391 15.688 1 74.56 169 ARG B CA 1
ATOM 3624 C C . ARG B 1 169 ? -4.398 18.781 14.453 1 74.56 169 ARG B C 1
ATOM 3626 O O . ARG B 1 169 ? -4.395 17.562 14.273 1 74.56 169 ARG B O 1
ATOM 3633 N N . SER B 1 170 ? -4.961 19.594 13.742 1 80 170 SER B N 1
ATOM 3634 C CA . SER B 1 170 ? -5.605 19.125 12.516 1 80 170 SER B CA 1
ATOM 3635 C C . SER B 1 170 ? -4.609 18.422 11.602 1 80 170 SER B C 1
ATOM 3637 O O . SER B 1 170 ? -4.938 17.406 10.984 1 80 170 SER B O 1
ATOM 3639 N N . ALA B 1 171 ? -3.441 18.984 11.555 1 80.44 171 ALA B N 1
ATOM 3640 C CA . ALA B 1 171 ? -2.402 18.422 10.703 1 80.44 171 ALA B CA 1
ATOM 3641 C C . ALA B 1 171 ? -2.064 16.984 11.133 1 80.44 171 ALA B C 1
ATOM 3643 O O . ALA B 1 171 ? -1.845 16.109 10.297 1 80.44 171 ALA B O 1
ATOM 3644 N N . GLN B 1 172 ? -2.072 16.75 12.336 1 81.75 172 GLN B N 1
ATOM 3645 C CA . GLN B 1 172 ? -1.77 15.414 12.844 1 81.75 172 GLN B CA 1
ATOM 3646 C C . GLN B 1 172 ? -2.809 14.398 12.375 1 81.75 172 GLN B C 1
ATOM 3648 O O . GLN B 1 172 ? -2.459 13.297 11.953 1 81.75 172 GLN B O 1
ATOM 3653 N N . TYR B 1 173 ? -4.004 14.773 12.469 1 85.81 173 TYR B N 1
ATOM 3654 C CA . TYR B 1 173 ? -5.07 13.883 12.023 1 85.81 173 TYR B CA 1
ATOM 3655 C C . TYR B 1 173 ? -5.008 13.664 10.516 1 85.81 173 TYR B C 1
ATOM 3657 O O . TYR B 1 173 ? -5.293 12.57 10.031 1 85.81 173 TYR B O 1
ATOM 3665 N N . LEU B 1 174 ? -4.617 14.672 9.867 1 88 174 LEU B N 1
ATOM 3666 C CA . LEU B 1 174 ? -4.551 14.562 8.414 1 88 174 LEU B CA 1
ATOM 3667 C C . LEU B 1 174 ? -3.4 13.656 7.992 1 88 174 LEU B C 1
ATOM 3669 O O . LEU B 1 174 ? -3.523 12.898 7.027 1 88 174 LEU B O 1
ATOM 3673 N N . ILE B 1 175 ? -2.316 13.734 8.672 1 89.12 175 ILE B N 1
ATOM 3674 C CA . ILE B 1 175 ? -1.188 12.852 8.406 1 89.12 175 ILE B CA 1
ATOM 3675 C C . ILE B 1 175 ? -1.601 11.398 8.641 1 89.12 175 ILE B C 1
ATOM 3677 O O . ILE B 1 175 ? -1.312 10.523 7.816 1 89.12 175 ILE B O 1
ATOM 3681 N N . GLU B 1 176 ? -2.307 11.18 9.664 1 90 176 GLU B N 1
ATOM 3682 C CA . GLU B 1 176 ? -2.807 9.844 9.953 1 90 176 GLU B CA 1
ATOM 3683 C C . GLU B 1 176 ? -3.818 9.391 8.906 1 90 176 GLU B C 1
ATOM 3685 O O . GLU B 1 176 ? -3.84 8.219 8.516 1 90 176 GLU B O 1
ATOM 3690 N N . ALA B 1 177 ? -4.656 10.305 8.586 1 93.62 177 ALA B N 1
ATOM 3691 C CA . ALA B 1 177 ? -5.648 9.984 7.562 1 93.62 177 ALA B CA 1
ATOM 3692 C C . ALA B 1 177 ? -4.973 9.578 6.254 1 93.62 177 ALA B C 1
ATOM 3694 O O . ALA B 1 177 ? -5.418 8.648 5.582 1 93.62 177 ALA B O 1
ATOM 3695 N N . MET B 1 178 ? -3.953 10.266 5.93 1 93.25 178 MET B N 1
ATOM 3696 C CA . MET B 1 178 ? -3.205 9.922 4.723 1 93.25 178 MET B CA 1
ATOM 3697 C C . MET B 1 178 ? -2.568 8.539 4.852 1 93.25 178 MET B C 1
ATOM 3699 O O . MET B 1 178 ? -2.574 7.754 3.902 1 93.25 178 MET B O 1
ATOM 3703 N N . ASP B 1 179 ? -2.035 8.297 6.012 1 93.81 179 ASP B N 1
ATOM 3704 C CA . ASP B 1 179 ? -1.494 6.961 6.262 1 93.81 179 ASP B CA 1
ATOM 3705 C C . ASP B 1 179 ? -2.555 5.887 6.031 1 93.81 179 ASP B C 1
ATOM 3707 O O . ASP B 1 179 ? -2.291 4.879 5.371 1 93.81 179 ASP B O 1
ATOM 3711 N N . ALA B 1 180 ? -3.672 6.133 6.531 1 95 180 ALA B N 1
ATOM 3712 C CA . ALA B 1 180 ? -4.762 5.168 6.43 1 95 180 ALA B CA 1
ATOM 3713 C C . ALA B 1 180 ? -5.172 4.953 4.973 1 95 180 ALA B C 1
ATOM 3715 O O . ALA B 1 180 ? -5.273 3.816 4.512 1 95 180 ALA B O 1
ATOM 3716 N N . VAL B 1 181 ? -5.391 6.035 4.285 1 94.81 181 VAL B N 1
ATOM 3717 C CA . VAL B 1 181 ? -5.91 5.891 2.93 1 94.81 181 VAL B CA 1
ATOM 3718 C C . VAL B 1 181 ? -4.824 5.328 2.016 1 94.81 181 VAL B C 1
ATOM 3720 O O . VAL B 1 181 ? -5.109 4.535 1.115 1 94.81 181 VAL B O 1
ATOM 3723 N N . ALA B 1 182 ? -3.598 5.723 2.188 1 93.75 182 ALA B N 1
ATOM 3724 C CA . ALA B 1 182 ? -2.506 5.148 1.404 1 93.75 182 ALA B CA 1
ATOM 3725 C C . ALA B 1 182 ? -2.363 3.654 1.673 1 93.75 182 ALA B C 1
ATOM 3727 O O . ALA B 1 182 ? -2.096 2.877 0.754 1 93.75 182 ALA B O 1
ATOM 3728 N N . THR B 1 183 ? -2.486 3.301 2.895 1 92.06 183 THR B N 1
ATOM 3729 C CA . THR B 1 183 ? -2.469 1.885 3.246 1 92.06 183 THR B CA 1
ATOM 3730 C C . THR B 1 183 ? -3.605 1.14 2.551 1 92.06 183 THR B C 1
ATOM 3732 O O . THR B 1 183 ? -3.4 0.052 2.008 1 92.06 183 THR B O 1
ATOM 3735 N N . ALA B 1 184 ? -4.773 1.705 2.6 1 93.44 184 ALA B N 1
ATOM 3736 C CA . ALA B 1 184 ? -5.926 1.097 1.94 1 93.44 184 ALA B CA 1
ATOM 3737 C C . ALA B 1 184 ? -5.656 0.875 0.455 1 93.44 184 ALA B C 1
ATOM 3739 O O . ALA B 1 184 ? -5.941 -0.198 -0.081 1 93.44 184 ALA B O 1
ATOM 3740 N N . GLU B 1 185 ? -5.105 1.831 -0.176 1 89.62 185 GLU B N 1
ATOM 3741 C CA . GLU B 1 185 ? -4.781 1.73 -1.596 1 89.62 185 GLU B CA 1
ATOM 3742 C C . GLU B 1 185 ? -3.746 0.639 -1.85 1 89.62 185 GLU B C 1
ATOM 3744 O O . GLU B 1 185 ? -3.828 -0.084 -2.844 1 89.62 185 GLU B O 1
ATOM 3749 N N . GLY B 1 186 ? -2.801 0.617 -0.96 1 84.25 186 GLY B N 1
ATOM 3750 C CA . GLY B 1 186 ? -1.812 -0.443 -1.068 1 84.25 186 GLY B CA 1
ATOM 3751 C C . GLY B 1 186 ? -2.416 -1.833 -1 1 84.25 186 GLY B C 1
ATOM 3752 O O . GLY B 1 186 ? -2.068 -2.707 -1.797 1 84.25 186 GLY B O 1
ATOM 3753 N N . ILE B 1 187 ? -3.266 -1.98 -0.125 1 84.31 187 ILE B N 1
ATOM 3754 C CA . ILE B 1 187 ? -3.932 -3.268 0.045 1 84.31 187 ILE B CA 1
ATOM 3755 C C . ILE B 1 187 ? -4.75 -3.592 -1.202 1 84.31 187 ILE B C 1
ATOM 3757 O O . ILE B 1 187 ? -4.695 -4.715 -1.714 1 84.31 187 ILE B O 1
ATOM 3761 N N . GLN B 1 188 ? -5.422 -2.65 -1.67 1 82 188 GLN B N 1
ATOM 3762 C CA . GLN B 1 188 ? -6.238 -2.857 -2.861 1 82 188 GLN B CA 1
ATOM 3763 C C . GLN B 1 188 ? -5.375 -3.209 -4.066 1 82 188 GLN B C 1
ATOM 3765 O O . GLN B 1 188 ? -5.734 -4.078 -4.867 1 82 188 GLN B O 1
ATOM 3770 N N . HIS B 1 189 ? -4.328 -2.484 -4.168 1 73.19 189 HIS B N 1
ATOM 3771 C CA . HIS B 1 189 ? -3.412 -2.744 -5.273 1 73.19 189 HIS B CA 1
ATOM 3772 C C . HIS B 1 189 ? -2.84 -4.156 -5.195 1 73.19 189 HIS B C 1
ATOM 3774 O O . HIS B 1 189 ? -2.664 -4.816 -6.223 1 73.19 189 HIS B O 1
ATOM 3780 N N . PHE B 1 190 ? -2.549 -4.504 -4.055 1 70.5 190 PHE B N 1
ATOM 3781 C CA . PHE B 1 190 ? -2.035 -5.852 -3.848 1 70.5 190 PHE B CA 1
ATOM 3782 C C . PHE B 1 190 ? -3.062 -6.895 -4.273 1 70.5 190 PHE B C 1
ATOM 3784 O O . PHE B 1 190 ? -2.732 -7.848 -4.977 1 70.5 190 PHE B O 1
ATOM 3791 N N . GLU B 1 191 ? -4.18 -6.691 -3.859 1 68.19 191 GLU B N 1
ATOM 3792 C CA . GLU B 1 191 ? -5.234 -7.641 -4.195 1 68.19 191 GLU B CA 1
ATOM 3793 C C . GLU B 1 191 ? -5.504 -7.656 -5.699 1 68.19 191 GLU B C 1
ATOM 3795 O O . GLU B 1 191 ? -5.684 -8.727 -6.293 1 68.19 191 GLU B O 1
ATOM 3800 N N . ALA B 1 192 ? -5.48 -6.52 -6.246 1 66.75 192 ALA B N 1
ATOM 3801 C CA . ALA B 1 192 ? -5.688 -6.422 -7.688 1 66.75 192 ALA B CA 1
ATOM 3802 C C . ALA B 1 192 ? -4.527 -7.043 -8.453 1 66.75 192 ALA B C 1
ATOM 3804 O O . ALA B 1 192 ? -4.73 -7.723 -9.461 1 66.75 192 ALA B O 1
ATOM 3805 N N . GLY B 1 193 ? -3.377 -6.797 -7.957 1 63.47 193 GLY B N 1
ATOM 3806 C CA . GLY B 1 193 ? -2.205 -7.383 -8.586 1 63.47 193 GLY B CA 1
ATOM 3807 C C . GLY B 1 193 ? -2.195 -8.898 -8.539 1 63.47 193 GLY B C 1
ATOM 3808 O O . GLY B 1 193 ? -1.867 -9.555 -9.531 1 63.47 193 GLY B O 1
ATOM 3809 N N . MET B 1 194 ? -2.545 -9.328 -7.434 1 64.56 194 MET B N 1
ATOM 3810 C CA . MET B 1 194 ? -2.613 -10.781 -7.285 1 64.56 194 MET B CA 1
ATOM 3811 C C . MET B 1 194 ? -3.68 -11.375 -8.195 1 64.56 194 MET B C 1
ATOM 3813 O O . MET B 1 194 ? -3.461 -12.414 -8.82 1 64.56 194 MET B O 1
ATOM 3817 N N . ALA B 1 195 ? -4.754 -10.695 -8.227 1 63.06 195 ALA B N 1
ATOM 3818 C CA . ALA B 1 195 ? -5.832 -11.148 -9.102 1 63.06 195 ALA B CA 1
ATOM 3819 C C . ALA B 1 195 ? -5.406 -11.109 -10.57 1 63.06 195 ALA B C 1
ATOM 3821 O O . ALA B 1 195 ? -5.707 -12.031 -11.328 1 63.06 195 ALA B O 1
ATOM 3822 N N . ASP B 1 196 ? -4.727 -10.117 -10.914 1 62.38 196 ASP B N 1
ATOM 3823 C CA . ASP B 1 196 ? -4.234 -9.984 -12.281 1 62.38 196 ASP B CA 1
ATOM 3824 C C . ASP B 1 196 ? -3.209 -11.07 -12.609 1 62.38 196 ASP B C 1
ATOM 3826 O O . ASP B 1 196 ? -3.227 -11.641 -13.703 1 62.38 196 ASP B O 1
ATOM 3830 N N . ALA B 1 197 ? -2.316 -11.266 -11.695 1 60.12 197 ALA B N 1
ATOM 3831 C CA . ALA B 1 197 ? -1.337 -12.336 -11.891 1 60.12 197 ALA B CA 1
ATOM 3832 C C . ALA B 1 197 ? -2.023 -13.68 -12.078 1 60.12 197 ALA B C 1
ATOM 3834 O O . ALA B 1 197 ? -1.652 -14.461 -12.969 1 60.12 197 ALA B O 1
ATOM 3835 N N . LYS B 1 198 ? -2.959 -13.906 -11.273 1 61.59 198 LYS B N 1
ATOM 3836 C CA . LYS B 1 198 ? -3.715 -15.148 -11.383 1 61.59 198 LYS B CA 1
ATOM 3837 C C . LYS B 1 198 ? -4.438 -15.242 -12.727 1 61.59 198 LYS B C 1
ATOM 3839 O O . LYS B 1 198 ? -4.469 -16.297 -13.352 1 61.59 198 LYS B O 1
ATOM 3844 N N . ARG B 1 199 ? -4.992 -14.203 -13.156 1 64.31 199 ARG B N 1
ATOM 3845 C CA . ARG B 1 199 ? -5.676 -14.156 -14.445 1 64.31 199 ARG B CA 1
ATOM 3846 C C . ARG B 1 199 ? -4.699 -14.414 -15.594 1 64.31 199 ARG B C 1
ATOM 3848 O O . ARG B 1 199 ? -5.016 -15.141 -16.531 1 64.31 199 ARG B O 1
ATOM 3855 N N . LYS B 1 200 ? -3.602 -13.758 -15.484 1 63.34 200 LYS B N 1
ATOM 3856 C CA . LYS B 1 200 ? -2.592 -13.953 -16.516 1 63.34 200 LYS B CA 1
ATOM 3857 C C . LYS B 1 200 ? -2.129 -15.406 -16.578 1 63.34 200 LYS B C 1
ATOM 3859 O O . LYS B 1 200 ? -1.968 -15.969 -17.656 1 63.34 200 LYS B O 1
ATOM 3864 N N . ILE B 1 201 ? -1.965 -15.93 -15.445 1 60.66 201 ILE B N 1
ATOM 3865 C CA . ILE B 1 201 ? -1.584 -17.344 -15.367 1 60.66 201 ILE B CA 1
ATOM 3866 C C . ILE B 1 201 ? -2.688 -18.203 -15.969 1 60.66 201 ILE B C 1
ATOM 3868 O O . ILE B 1 201 ? -2.408 -19.125 -16.75 1 60.66 201 ILE B O 1
ATOM 3872 N N . LYS B 1 202 ? -3.824 -17.875 -15.633 1 63.66 202 LYS B N 1
ATOM 3873 C CA . LYS B 1 202 ? -4.957 -18.625 -16.172 1 63.66 202 LYS B CA 1
ATOM 3874 C C . LYS B 1 202 ? -5 -18.516 -17.703 1 63.66 202 LYS B C 1
ATOM 3876 O O . LYS B 1 202 ? -5.223 -19.516 -18.391 1 63.66 202 LYS B O 1
ATOM 3881 N N . ILE B 1 203 ? -4.824 -17.375 -18.172 1 73 203 ILE B N 1
ATOM 3882 C CA . ILE B 1 203 ? -4.832 -17.141 -19.625 1 73 203 ILE B CA 1
ATOM 3883 C C . ILE B 1 203 ? -3.672 -17.891 -20.266 1 73 203 ILE B C 1
ATOM 3885 O O . ILE B 1 203 ? -3.844 -18.531 -21.312 1 73 203 ILE B O 1
ATOM 3889 N N . ARG B 1 204 ? -2.557 -17.797 -19.719 1 65.5 204 ARG B N 1
ATOM 3890 C CA . ARG B 1 204 ? -1.39 -18.516 -20.234 1 65.5 204 ARG B CA 1
ATOM 3891 C C . ARG B 1 204 ? -1.625 -20.016 -20.234 1 65.5 204 ARG B C 1
ATOM 3893 O O . ARG B 1 204 ? -1.304 -20.703 -21.219 1 65.5 204 ARG B O 1
ATOM 3900 N N . ASN B 1 205 ? -2.092 -20.406 -19.094 1 66.06 205 ASN B N 1
ATOM 3901 C CA . ASN B 1 205 ? -2.4 -21.828 -19 1 66.06 205 ASN B CA 1
ATOM 3902 C C . ASN B 1 205 ? -3.43 -22.25 -20.047 1 66.06 205 ASN B C 1
ATOM 3904 O O . ASN B 1 205 ? -3.305 -23.312 -20.641 1 66.06 205 ASN B O 1
ATOM 3908 N N . LYS B 1 206 ? -4.406 -21.438 -20.219 1 67.88 206 LYS B N 1
ATOM 3909 C CA . LYS B 1 206 ? -5.418 -21.734 -21.219 1 67.88 206 LYS B CA 1
ATOM 3910 C C . LYS B 1 206 ? -4.809 -21.75 -22.625 1 67.88 206 LYS B C 1
ATOM 3912 O O . LYS B 1 206 ? -5.098 -22.641 -23.422 1 67.88 206 LYS B O 1
ATOM 3917 N N . SER B 1 207 ? -4.02 -20.797 -22.906 1 71.44 207 SER B N 1
ATOM 3918 C CA . SER B 1 207 ? -3.348 -20.734 -24.203 1 71.44 207 SER B CA 1
ATOM 3919 C C . SER B 1 207 ? -2.434 -21.938 -24.406 1 71.44 207 SER B C 1
ATOM 3921 O O . SER B 1 207 ? -2.404 -22.531 -25.484 1 71.44 207 SER B O 1
ATOM 3923 N N . ALA B 1 208 ? -1.685 -22.281 -23.422 1 71.56 208 ALA B N 1
ATOM 3924 C CA . ALA B 1 208 ? -0.807 -23.438 -23.469 1 71.56 208 ALA B CA 1
ATOM 3925 C C . ALA B 1 208 ? -1.61 -24.719 -23.656 1 71.56 208 ALA B C 1
ATOM 3927 O O . ALA B 1 208 ? -1.208 -25.609 -24.406 1 71.56 208 ALA B O 1
ATOM 3928 N N . ALA B 1 209 ? -2.676 -24.781 -22.938 1 73.25 209 ALA B N 1
ATOM 3929 C CA . ALA B 1 209 ? -3.553 -25.953 -23.078 1 73.25 209 ALA B CA 1
ATOM 3930 C C . ALA B 1 209 ? -4.102 -26.047 -24.5 1 73.25 209 ALA B C 1
ATOM 3932 O O . ALA B 1 209 ? -4.16 -27.141 -25.078 1 73.25 209 ALA B O 1
ATOM 3933 N N . ILE B 1 210 ? -4.469 -24.984 -25.047 1 71 210 ILE B N 1
ATOM 3934 C CA . ILE B 1 210 ? -4.988 -24.938 -26.406 1 71 210 ILE B CA 1
ATOM 3935 C C . ILE B 1 210 ? -3.906 -25.406 -27.391 1 71 210 ILE B C 1
ATOM 3937 O O . ILE B 1 210 ? -4.176 -26.219 -28.281 1 71 210 ILE B O 1
ATOM 3941 N N . ARG B 1 211 ? -2.75 -24.922 -27.203 1 74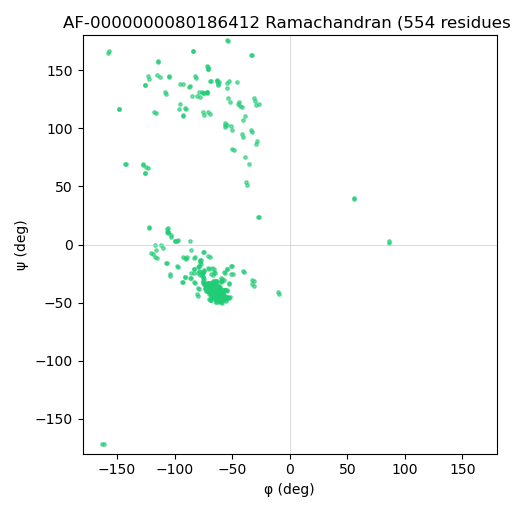.19 211 ARG B N 1
ATOM 3942 C CA . ARG B 1 211 ? -1.646 -25.312 -28.062 1 74.19 211 ARG B CA 1
ATOM 3943 C C . ARG B 1 211 ? -1.305 -26.781 -27.891 1 74.19 211 ARG B C 1
ATOM 3945 O O . ARG B 1 211 ? -1.069 -27.5 -28.859 1 74.19 211 ARG B O 1
ATOM 3952 N N . ARG B 1 212 ? -1.261 -27.203 -26.672 1 76.38 212 ARG B N 1
ATOM 3953 C CA . ARG B 1 212 ? -0.917 -28.578 -26.359 1 76.38 212 ARG B CA 1
ATOM 3954 C C . ARG B 1 212 ? -1.958 -29.547 -26.906 1 76.38 212 ARG B C 1
ATOM 3956 O O . ARG B 1 212 ? -1.614 -30.625 -27.391 1 76.38 212 ARG B O 1
ATOM 3963 N N . HIS B 1 213 ? -3.182 -29.125 -26.906 1 81.44 213 HIS B N 1
ATOM 3964 C CA . HIS B 1 213 ? -4.258 -30.031 -27.266 1 81.44 213 HIS B CA 1
ATOM 3965 C C . HIS B 1 213 ? -4.75 -29.75 -28.688 1 81.44 213 HIS B C 1
ATOM 3967 O O . HIS B 1 213 ? -5.762 -30.312 -29.125 1 81.44 213 HIS B O 1
ATOM 3973 N N . ALA B 1 214 ? -3.965 -28.859 -29.328 1 84.88 214 ALA B N 1
ATOM 3974 C CA . ALA B 1 214 ? -4.371 -28.484 -30.672 1 84.88 214 ALA B CA 1
ATOM 3975 C C . ALA B 1 214 ? -4.523 -29.719 -31.562 1 84.88 214 ALA B C 1
ATOM 3977 O O . ALA B 1 214 ? -5.543 -29.875 -32.25 1 84.88 214 ALA B O 1
ATOM 3978 N N . LYS B 1 215 ? -3.557 -30.703 -31.594 1 87 215 LYS B N 1
ATOM 3979 C CA . LYS B 1 215 ? -3.59 -31.891 -32.438 1 87 215 LYS B CA 1
ATOM 3980 C C . LYS B 1 215 ? -4.715 -32.844 -32 1 87 215 LYS B C 1
ATOM 3982 O O . LYS B 1 215 ? -5.402 -33.406 -32.844 1 87 215 LYS B O 1
ATOM 3987 N N . THR B 1 216 ? -4.875 -32.812 -30.75 1 88.69 216 THR B N 1
ATOM 3988 C CA . THR B 1 216 ? -5.945 -33.688 -30.25 1 88.69 216 THR B CA 1
ATOM 3989 C C . THR B 1 216 ? -7.312 -33.125 -30.625 1 88.69 216 THR B C 1
ATOM 3991 O O . THR B 1 216 ? -8.203 -33.844 -31.047 1 88.69 216 THR B O 1
ATOM 3994 N N . ASN B 1 217 ? -7.426 -31.844 -30.531 1 86.81 217 ASN B N 1
ATOM 3995 C CA . ASN B 1 217 ? -8.688 -31.219 -30.906 1 86.81 217 ASN B CA 1
ATOM 3996 C C . ASN B 1 217 ? -8.977 -31.375 -32.406 1 86.81 217 ASN B C 1
ATOM 3998 O O . ASN B 1 217 ? -10.125 -31.594 -32.781 1 86.81 217 ASN B O 1
ATOM 4002 N N . GLU B 1 218 ? -7.914 -31.281 -33.125 1 89.62 218 GLU B N 1
ATOM 4003 C CA . GLU B 1 218 ? -8.062 -31.516 -34.562 1 89.62 218 GLU B CA 1
ATOM 4004 C C . GLU B 1 218 ? -8.531 -32.938 -34.844 1 89.62 218 GLU B C 1
ATOM 4006 O O . GLU B 1 218 ? -9.398 -33.156 -35.688 1 89.62 218 GLU B O 1
ATOM 4011 N N . ALA B 1 219 ? -7.973 -33.875 -34.156 1 91.88 219 ALA B N 1
ATOM 4012 C CA . ALA B 1 219 ? -8.352 -35.281 -34.312 1 91.88 219 ALA B CA 1
ATOM 4013 C C . ALA B 1 219 ? -9.805 -35.5 -33.875 1 91.88 219 ALA B C 1
ATOM 4015 O O . ALA B 1 219 ? -10.539 -36.25 -34.531 1 91.88 219 ALA B O 1
ATOM 4016 N N . ILE B 1 220 ? -10.156 -34.781 -32.875 1 91.06 220 ILE B N 1
ATOM 4017 C CA . ILE B 1 220 ? -11.516 -34.938 -32.375 1 91.06 220 ILE B CA 1
ATOM 4018 C C . ILE B 1 220 ? -12.508 -34.344 -33.375 1 91.06 220 ILE B C 1
ATOM 4020 O O . ILE B 1 220 ? -13.562 -34.938 -33.625 1 91.06 220 ILE B O 1
ATOM 4024 N N . VAL B 1 221 ? -12.164 -33.281 -33.906 1 89.38 221 VAL B N 1
ATOM 4025 C CA . VAL B 1 221 ? -13.023 -32.656 -34.906 1 89.38 221 VAL B CA 1
ATOM 4026 C C . VAL B 1 221 ? -13.117 -33.594 -36.125 1 89.38 221 VAL B C 1
ATOM 4028 O O . VAL B 1 221 ? -14.203 -33.781 -36.688 1 89.38 221 VAL B O 1
ATOM 4031 N N . ALA B 1 222 ? -11.992 -34.156 -36.594 1 91.31 222 ALA B N 1
ATOM 4032 C CA . ALA B 1 222 ? -11.992 -35.125 -37.688 1 91.31 222 ALA B CA 1
ATOM 4033 C C . ALA B 1 222 ? -12.828 -36.344 -37.375 1 91.31 222 ALA B C 1
ATOM 4035 O O . ALA B 1 222 ? -13.547 -36.875 -38.25 1 91.31 222 ALA B O 1
ATOM 4036 N N . LEU B 1 223 ? -12.727 -36.75 -36.156 1 92.06 223 LEU B N 1
ATOM 4037 C CA . LEU B 1 223 ? -13.523 -37.875 -35.719 1 92.06 223 LEU B CA 1
ATOM 4038 C C . LEU B 1 223 ? -15.008 -37.562 -35.75 1 92.06 223 LEU B C 1
ATOM 4040 O O . LEU B 1 223 ? -15.836 -38.406 -36.094 1 92.06 223 LEU B O 1
ATOM 4044 N N . LYS B 1 224 ? -15.289 -36.406 -35.375 1 89.75 224 LYS B N 1
ATOM 4045 C CA . LYS B 1 224 ? -16.688 -35.969 -35.406 1 89.75 224 LYS B CA 1
ATOM 4046 C C . LYS B 1 224 ? -17.234 -36.062 -36.844 1 89.75 224 LYS B C 1
ATOM 4048 O O . LYS B 1 224 ? -18.359 -36.531 -37.031 1 89.75 224 LYS B O 1
ATOM 4053 N N . ASN B 1 225 ? -16.484 -35.625 -37.781 1 88.25 225 ASN B N 1
ATOM 4054 C CA . ASN B 1 225 ? -16.891 -35.719 -39.188 1 88.25 225 ASN B CA 1
ATOM 4055 C C . ASN B 1 225 ? -17.016 -37.156 -39.625 1 88.25 225 ASN B C 1
ATOM 4057 O O . ASN B 1 225 ? -17.969 -37.531 -40.312 1 88.25 225 ASN B O 1
ATOM 4061 N N . PHE B 1 226 ? -16.094 -38 -39.156 1 89.81 226 PHE B N 1
ATOM 4062 C CA . PHE B 1 226 ? -16.109 -39.438 -39.469 1 89.81 226 PHE B CA 1
ATOM 4063 C C . PHE B 1 226 ? -17.344 -40.125 -38.875 1 89.81 226 PHE B C 1
ATOM 4065 O O . PHE B 1 226 ? -17.969 -40.938 -39.5 1 89.81 226 PHE B O 1
ATOM 4072 N N . TYR B 1 227 ? -17.656 -39.656 -37.719 1 88.94 227 TYR B N 1
ATOM 4073 C CA . TYR B 1 227 ? -18.781 -40.219 -36.969 1 88.94 227 TYR B CA 1
ATOM 4074 C C . TYR B 1 227 ? -20.109 -39.844 -37.656 1 88.94 227 TYR B C 1
ATOM 4076 O O . TYR B 1 227 ? -21.047 -40.656 -37.688 1 88.94 227 TYR B O 1
ATOM 4084 N N . GLY B 1 228 ? -20.172 -38.719 -38.156 1 85.69 228 GLY B N 1
ATOM 4085 C CA . GLY B 1 228 ? -21.391 -38.281 -38.812 1 85.69 228 GLY B CA 1
ATOM 4086 C C . GLY B 1 228 ? -21.609 -38.906 -40.188 1 85.69 228 GLY B C 1
ATOM 4087 O O . GLY B 1 228 ? -22.734 -39 -40.656 1 85.69 228 GLY B O 1
ATOM 4088 N N . GLU B 1 229 ? -20.547 -39.375 -40.906 1 82.75 229 GLU B N 1
ATOM 4089 C CA . GLU B 1 229 ? -20.625 -39.906 -42.25 1 82.75 229 GLU B CA 1
ATOM 4090 C C . GLU B 1 229 ? -21.031 -41.375 -42.25 1 82.75 229 GLU B C 1
ATOM 4092 O O . GLU B 1 229 ? -21.672 -41.844 -43.188 1 82.75 229 GLU B O 1
ATOM 4097 N N . GLU B 1 230 ? -20.594 -42.062 -41.188 1 74.31 230 GLU B N 1
ATOM 4098 C CA . GLU B 1 230 ? -20.828 -43.531 -41.188 1 74.31 230 GLU B CA 1
ATOM 4099 C C . GLU B 1 230 ? -21.609 -43.969 -39.969 1 74.31 230 GLU B C 1
ATOM 4101 O O . GLU B 1 230 ? -21.672 -43.25 -38.969 1 74.31 230 GLU B O 1
ATOM 4106 N N . LYS B 1 231 ? -22.438 -44.938 -40.156 1 78.31 231 LYS B N 1
ATOM 4107 C CA . LYS B 1 231 ? -23.156 -45.531 -39.031 1 78.31 231 LYS B CA 1
ATOM 4108 C C . LYS B 1 231 ? -22.219 -46.344 -38.156 1 78.31 231 LYS B C 1
ATOM 4110 O O . LYS B 1 231 ? -21.438 -47.156 -38.656 1 78.31 231 LYS B O 1
ATOM 4115 N N . HIS B 1 232 ? -22.016 -45.906 -36.938 1 83.19 232 HIS B N 1
ATOM 4116 C CA . HIS B 1 232 ? -21.141 -46.594 -36 1 83.19 232 HIS B CA 1
ATOM 4117 C C . HIS B 1 232 ? -21.938 -47.125 -34.812 1 83.19 232 HIS B C 1
ATOM 4119 O O . HIS B 1 232 ? -22.984 -46.562 -34.438 1 83.19 232 HIS B O 1
ATOM 4125 N N . LYS B 1 233 ? -21.547 -48.25 -34.281 1 79.94 233 LYS B N 1
ATOM 4126 C CA . LYS B 1 233 ? -22.234 -48.875 -33.156 1 79.94 233 LYS B CA 1
ATOM 4127 C C . LYS B 1 233 ? -22.203 -48 -31.922 1 79.94 233 LYS B C 1
ATOM 4129 O O . LYS B 1 233 ? -23.172 -47.938 -31.156 1 79.94 233 LYS B O 1
ATOM 4134 N N . SER B 1 234 ? -21.125 -47.406 -31.766 1 86.81 234 SER B N 1
ATOM 4135 C CA . SER B 1 234 ? -20.906 -46.531 -30.609 1 86.81 234 SER B CA 1
ATOM 4136 C C . SER B 1 234 ? -19.797 -45.531 -30.891 1 86.81 234 SER B C 1
ATOM 4138 O O . SER B 1 234 ? -19.078 -45.625 -31.891 1 86.81 234 SER B O 1
ATOM 4140 N N . MET B 1 235 ? -19.688 -44.5 -30.078 1 88.06 235 MET B N 1
ATOM 4141 C CA . MET B 1 235 ? -18.625 -43.5 -30.203 1 88.06 235 MET B CA 1
ATOM 4142 C C . MET B 1 235 ? -17.25 -44.156 -30.047 1 88.06 235 MET B C 1
ATOM 4144 O O . MET B 1 235 ? -16.297 -43.781 -30.734 1 88.06 235 MET B O 1
ATOM 4148 N N . ARG B 1 236 ? -17.234 -45.094 -29.188 1 89.5 236 ARG B N 1
ATOM 4149 C CA . ARG B 1 236 ? -15.977 -45.812 -28.969 1 89.5 236 ARG B CA 1
ATOM 4150 C C . ARG B 1 236 ? -15.578 -46.625 -30.219 1 89.5 236 ARG B C 1
ATOM 4152 O O . ARG B 1 236 ? -14.406 -46.688 -30.578 1 89.5 236 ARG B O 1
ATOM 4159 N N . ASN B 1 237 ? -16.547 -47.281 -30.734 1 89.69 237 ASN B N 1
ATOM 4160 C CA . ASN B 1 237 ? -16.312 -48.031 -31.969 1 89.69 237 ASN B CA 1
ATOM 4161 C C . ASN B 1 237 ? -15.836 -47.125 -33.094 1 89.69 237 ASN B C 1
ATOM 4163 O O . ASN B 1 237 ? -14.93 -47.469 -33.844 1 89.69 237 ASN B O 1
ATOM 4167 N N . ALA B 1 238 ? -16.469 -46.031 -33.188 1 92.25 238 ALA B N 1
ATOM 4168 C CA . ALA B 1 238 ? -16.078 -45.062 -34.219 1 92.25 238 ALA B CA 1
ATOM 4169 C C . ALA B 1 238 ? -14.633 -44.594 -34 1 92.25 238 ALA B C 1
ATOM 4171 O O . ALA B 1 238 ? -13.867 -44.469 -34.969 1 92.25 238 ALA B O 1
ATOM 4172 N N . ALA B 1 239 ? -14.266 -44.344 -32.75 1 93.75 239 ALA B N 1
ATOM 4173 C CA . ALA B 1 239 ? -12.914 -43.906 -32.406 1 93.75 239 ALA B CA 1
ATOM 4174 C C . ALA B 1 239 ? -11.891 -45 -32.781 1 93.75 239 ALA B C 1
ATOM 4176 O O . ALA B 1 239 ? -10.805 -44.688 -33.281 1 93.75 239 ALA B O 1
ATOM 4177 N N . GLN B 1 240 ? -12.258 -46.25 -32.469 1 92.69 240 GLN B N 1
ATOM 4178 C CA . GLN B 1 240 ? -11.367 -47.375 -32.781 1 92.69 240 GLN B CA 1
ATOM 4179 C C . GLN B 1 240 ? -11.094 -47.438 -34.281 1 92.69 240 GLN B C 1
ATOM 4181 O O . GLN B 1 240 ? -9.945 -47.562 -34.719 1 92.69 240 GLN B O 1
ATOM 4186 N N . ILE B 1 241 ? -12.172 -47.375 -35.062 1 92.62 241 ILE B N 1
ATOM 4187 C CA . ILE B 1 241 ? -12.055 -47.469 -36.531 1 92.62 241 ILE B CA 1
ATOM 4188 C C . ILE B 1 241 ? -11.266 -46.281 -37.062 1 92.62 241 ILE B C 1
ATOM 4190 O O . ILE B 1 241 ? -10.445 -46.406 -37.969 1 92.62 241 ILE B O 1
ATOM 4194 N N . PHE B 1 242 ? -11.492 -45.156 -36.438 1 94.19 242 PHE B N 1
ATOM 4195 C CA . PHE B 1 242 ? -10.82 -43.906 -36.812 1 94.19 242 PHE B CA 1
ATOM 4196 C C . PHE B 1 242 ? -9.312 -44.031 -36.594 1 94.19 242 PHE B C 1
ATOM 4198 O O . PHE B 1 242 ? -8.523 -43.594 -37.438 1 94.19 242 PHE B O 1
ATOM 4205 N N . CYS B 1 243 ? -8.891 -44.562 -35.562 1 93.69 243 CYS B N 1
ATOM 4206 C CA . CYS B 1 243 ? -7.48 -44.75 -35.219 1 93.69 243 CYS B CA 1
ATOM 4207 C C . CYS B 1 243 ? -6.797 -45.656 -36.25 1 93.69 243 CYS B C 1
ATOM 4209 O O . CYS B 1 243 ? -5.629 -45.469 -36.594 1 93.69 243 CYS B O 1
ATOM 4211 N N . GLU B 1 244 ? -7.551 -46.656 -36.688 1 92.31 244 GLU B N 1
ATOM 4212 C CA . GLU B 1 244 ? -7.012 -47.594 -37.656 1 92.31 244 GLU B CA 1
ATOM 4213 C C . GLU B 1 244 ? -6.922 -46.969 -39.031 1 92.31 244 GLU B C 1
ATOM 4215 O O . GLU B 1 244 ? -5.957 -47.219 -39.781 1 92.31 244 GLU B O 1
ATOM 4220 N N . LYS B 1 245 ? -7.902 -46.188 -39.344 1 92 245 LYS B N 1
ATOM 4221 C CA . LYS B 1 245 ? -8 -45.594 -40.688 1 92 245 LYS B CA 1
ATOM 4222 C C . LYS B 1 245 ? -7.062 -44.406 -40.844 1 92 245 LYS B C 1
ATOM 4224 O O . LYS B 1 245 ? -6.539 -44.156 -41.938 1 92 245 LYS B O 1
ATOM 4229 N N . PHE B 1 246 ? -6.953 -43.656 -39.812 1 92.88 246 PHE B N 1
ATOM 4230 C CA . PHE B 1 246 ? -6.164 -42.438 -39.875 1 92.88 246 PHE B CA 1
ATOM 4231 C C . PHE B 1 246 ? -5.066 -42.438 -38.812 1 92.88 246 PHE B C 1
ATOM 4233 O O . PHE B 1 246 ? -5.043 -41.594 -37.938 1 92.88 246 PHE B O 1
ATOM 4240 N N . PRO B 1 247 ? -4.082 -43.281 -38.844 1 92.38 247 PRO B N 1
ATOM 4241 C CA . PRO B 1 247 ? -3.055 -43.406 -37.812 1 92.38 247 PRO B CA 1
ATOM 4242 C C . PRO B 1 247 ? -2.176 -42.188 -37.688 1 92.38 247 PRO B C 1
ATOM 4244 O O . PRO B 1 247 ? -1.702 -41.875 -36.594 1 92.38 247 PRO B O 1
ATOM 4247 N N . LYS B 1 248 ? -2.043 -41.406 -38.656 1 92.38 248 LYS B N 1
ATOM 4248 C CA . LYS B 1 248 ? -1.19 -40.219 -38.625 1 92.38 248 LYS B CA 1
ATOM 4249 C C . LYS B 1 248 ? -1.817 -39.094 -37.812 1 92.38 248 LYS B C 1
ATOM 4251 O O . LYS B 1 248 ? -1.106 -38.312 -37.188 1 92.38 248 LYS B O 1
ATOM 4256 N N . MET B 1 249 ? -3.09 -39.062 -37.75 1 92.38 249 MET B N 1
ATOM 4257 C CA . MET B 1 249 ? -3.805 -38 -37.062 1 92.38 249 MET B CA 1
ATOM 4258 C C . MET B 1 249 ? -3.785 -38.219 -35.562 1 92.38 249 MET B C 1
ATOM 4260 O O . MET B 1 249 ? -3.979 -37.281 -34.781 1 92.38 249 MET B O 1
ATOM 4264 N N . VAL B 1 250 ? -3.488 -39.469 -35.188 1 93.06 250 VAL B N 1
ATOM 4265 C CA . VAL B 1 250 ? -3.621 -39.781 -33.781 1 93.06 250 VAL B CA 1
ATOM 4266 C C . VAL B 1 250 ? -2.283 -40.281 -33.219 1 93.06 250 VAL B C 1
ATOM 4268 O O . VAL B 1 250 ? -2.219 -40.812 -32.125 1 93.06 250 VAL B O 1
ATOM 4271 N N . GLU B 1 251 ? -1.232 -40.062 -33.938 1 89.88 251 GLU B N 1
ATOM 4272 C CA . GLU B 1 251 ? 0.083 -40.625 -33.625 1 89.88 251 GLU B CA 1
ATOM 4273 C C . GLU B 1 251 ? 0.646 -40 -32.344 1 89.88 251 GLU B C 1
ATOM 4275 O O . GLU B 1 251 ? 1.433 -40.656 -31.625 1 89.88 251 GLU B O 1
ATOM 4280 N N . HIS B 1 252 ? 0.196 -38.812 -32.062 1 86.62 252 HIS B N 1
ATOM 4281 C CA . HIS B 1 252 ? 0.722 -38.094 -30.906 1 86.62 252 HIS B CA 1
ATOM 4282 C C . HIS B 1 252 ? 0.1 -38.625 -29.609 1 86.62 252 HIS B C 1
ATOM 4284 O O . HIS B 1 252 ? 0.608 -38.344 -28.516 1 86.62 252 HIS B O 1
ATOM 4290 N N . LEU B 1 253 ? -0.966 -39.406 -29.703 1 87.19 253 LEU B N 1
ATOM 4291 C CA . LEU B 1 253 ? -1.643 -40 -28.547 1 87.19 253 LEU B CA 1
ATOM 4292 C C . LEU B 1 253 ? -1.108 -41.375 -28.25 1 87.19 253 LEU B C 1
ATOM 4294 O O . LEU B 1 253 ? -0.823 -42.156 -29.172 1 87.19 253 LEU B O 1
ATOM 4298 N N . ALA B 1 254 ? -0.938 -41.625 -26.984 1 78.94 254 ALA B N 1
ATOM 4299 C CA . ALA B 1 254 ? -0.506 -42.969 -26.594 1 78.94 254 ALA B CA 1
ATOM 4300 C C . ALA B 1 254 ? -1.539 -44.031 -27 1 78.94 254 ALA B C 1
ATOM 4302 O O . ALA B 1 254 ? -2.74 -43.812 -26.812 1 78.94 254 ALA B O 1
ATOM 4303 N N . PRO B 1 255 ? -1.085 -45.188 -27.547 1 79.56 255 PRO B N 1
ATOM 4304 C CA . PRO B 1 255 ? -1.986 -46.188 -28.078 1 79.56 255 PRO B CA 1
ATOM 4305 C C . PRO B 1 255 ? -2.973 -46.719 -27.031 1 79.56 255 PRO B C 1
ATOM 4307 O O . PRO B 1 255 ? -4.133 -47 -27.359 1 79.56 255 PRO B O 1
ATOM 4310 N N . TYR B 1 256 ? -2.514 -46.719 -25.75 1 75 256 TYR B N 1
ATOM 4311 C CA . TYR B 1 256 ? -3.371 -47.344 -24.734 1 75 256 TYR B CA 1
ATOM 4312 C C . TYR B 1 256 ? -4.488 -46.375 -24.328 1 75 256 TYR B C 1
ATOM 4314 O O . TYR B 1 256 ? -5.531 -46.812 -23.844 1 75 256 TYR B O 1
ATOM 4322 N N . ASN B 1 257 ? -4.316 -45 -24.609 1 78.12 257 ASN B N 1
ATOM 4323 C CA . ASN B 1 257 ? -5.316 -44.062 -24.125 1 78.12 257 ASN B CA 1
ATOM 4324 C C . ASN B 1 257 ? -6.016 -43.344 -25.281 1 78.12 257 ASN B C 1
ATOM 4326 O O . ASN B 1 257 ? -6.977 -42.625 -25.062 1 78.12 257 ASN B O 1
ATOM 4330 N N . ARG B 1 258 ? -5.629 -43.656 -26.516 1 87.88 258 ARG B N 1
ATOM 4331 C CA . ARG B 1 258 ? -6.059 -42.844 -27.656 1 87.88 258 ARG B CA 1
ATOM 4332 C C . ARG B 1 258 ? -7.555 -43 -27.906 1 87.88 258 ARG B C 1
ATOM 4334 O O . ARG B 1 258 ? -8.266 -42 -28.109 1 87.88 258 ARG B O 1
ATOM 4341 N N . VAL B 1 259 ? -8 -44.281 -27.812 1 88 259 VAL B N 1
ATOM 4342 C CA . VAL B 1 259 ? -9.406 -44.531 -28.109 1 88 259 VAL B CA 1
ATOM 4343 C C . VAL B 1 259 ? -10.289 -43.875 -27.062 1 88 259 VAL B C 1
ATOM 4345 O O . VAL B 1 259 ? -11.297 -43.25 -27.391 1 88 259 VAL B O 1
ATOM 4348 N N . ARG B 1 260 ? -9.852 -43.969 -25.844 1 83.56 260 ARG B N 1
ATOM 4349 C CA . ARG B 1 260 ? -10.617 -43.344 -24.766 1 83.56 260 ARG B CA 1
ATOM 4350 C C . ARG B 1 260 ? -10.648 -41.844 -24.906 1 83.56 260 ARG B C 1
ATOM 4352 O O . ARG B 1 260 ? -11.703 -41.219 -24.781 1 83.56 260 ARG B O 1
ATOM 4359 N N . THR B 1 261 ? -9.555 -41.312 -25.172 1 88.56 261 THR B N 1
ATOM 4360 C CA . THR B 1 261 ? -9.414 -39.875 -25.297 1 88.56 261 THR B CA 1
ATOM 4361 C C . THR B 1 261 ? -10.297 -39.312 -26.422 1 88.56 261 THR B C 1
ATOM 4363 O O . THR B 1 261 ? -10.992 -38.312 -26.25 1 88.56 261 THR B O 1
ATOM 4366 N N . LEU B 1 262 ? -10.242 -40 -27.516 1 92.44 262 LEU B N 1
ATOM 4367 C CA . LEU B 1 262 ? -10.992 -39.562 -28.688 1 92.44 262 LEU B CA 1
ATOM 4368 C C . LEU B 1 262 ? -12.492 -39.75 -28.469 1 92.44 262 LEU B C 1
ATOM 4370 O O . LEU B 1 262 ? -13.273 -38.844 -28.781 1 92.44 262 LEU B O 1
ATOM 4374 N N . SER B 1 263 ? -12.859 -40.844 -27.906 1 90.81 263 SER B N 1
ATOM 4375 C CA . SER B 1 263 ? -14.281 -41.094 -27.703 1 90.81 263 SER B CA 1
ATOM 4376 C C . SER B 1 263 ? -14.875 -40.125 -26.688 1 90.81 263 SER B C 1
ATOM 4378 O O . SER B 1 263 ? -15.977 -39.594 -26.891 1 90.81 263 SER B O 1
ATOM 4380 N N . GLU B 1 264 ? -14.164 -39.875 -25.609 1 87.19 264 GLU B N 1
ATOM 4381 C CA . GLU B 1 264 ? -14.633 -38.938 -24.609 1 87.19 264 GLU B CA 1
ATOM 4382 C C . GLU B 1 264 ? -14.664 -37.5 -25.156 1 87.19 264 GLU B C 1
ATOM 4384 O O . GLU B 1 264 ? -15.57 -36.719 -24.844 1 87.19 264 GLU B O 1
ATOM 4389 N N . GLY B 1 265 ? -13.625 -37.188 -25.891 1 88.5 265 GLY B N 1
ATOM 4390 C CA . GLY B 1 265 ? -13.594 -35.906 -26.531 1 88.5 265 GLY B CA 1
ATOM 4391 C C . GLY B 1 265 ? -14.773 -35.656 -27.453 1 88.5 265 GLY B C 1
ATOM 4392 O O . GLY B 1 265 ? -15.352 -34.562 -27.469 1 88.5 265 GLY B O 1
ATOM 4393 N N . LEU B 1 266 ? -15.055 -36.656 -28.219 1 88.88 266 LEU B N 1
ATOM 4394 C CA . LEU B 1 266 ? -16.203 -36.594 -29.109 1 88.88 266 LEU B CA 1
ATOM 4395 C C . LEU B 1 266 ? -17.5 -36.375 -28.312 1 88.88 266 LEU B C 1
ATOM 4397 O O . LEU B 1 266 ? -18.344 -35.562 -28.703 1 88.88 266 LEU B O 1
ATOM 4401 N N . SER B 1 267 ? -17.625 -37.062 -27.25 1 86.06 267 SER B N 1
ATOM 4402 C CA . SER B 1 267 ? -1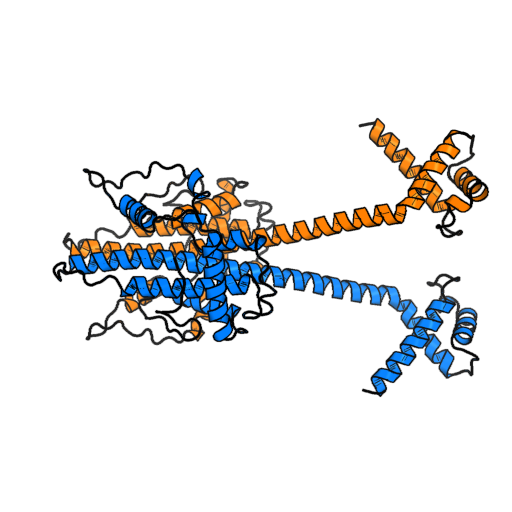8.812 -36.938 -26.406 1 86.06 267 SER B CA 1
ATOM 4403 C C . SER B 1 267 ? -18.969 -35.531 -25.859 1 86.06 267 SER B C 1
ATOM 4405 O O . SER B 1 267 ? -20.078 -34.969 -25.875 1 86.06 267 SER B O 1
ATOM 4407 N N . LYS B 1 268 ? -17.938 -34.969 -25.422 1 83.94 268 LYS B N 1
ATOM 4408 C CA . LYS B 1 268 ? -17.953 -33.594 -24.891 1 83.94 268 LYS B CA 1
ATOM 4409 C C . LYS B 1 268 ? -18.312 -32.594 -25.984 1 83.94 268 LYS B C 1
ATOM 4411 O O . LYS B 1 268 ? -19.062 -31.656 -25.734 1 83.94 268 LYS B O 1
ATOM 4416 N N . LEU B 1 269 ? -17.656 -32.781 -27.094 1 80.38 269 LEU B N 1
ATOM 4417 C CA . LEU B 1 269 ? -17.891 -31.891 -28.219 1 80.38 269 LEU B CA 1
ATOM 4418 C C . LEU B 1 269 ? -19.359 -31.922 -28.641 1 80.38 269 LEU B C 1
ATOM 4420 O O . LEU B 1 269 ? -19.922 -30.891 -28.969 1 80.38 269 LEU B O 1
ATOM 4424 N N . LEU B 1 270 ? -19.875 -33.062 -28.625 1 81.12 270 LEU B N 1
ATOM 4425 C CA . LEU B 1 270 ? -21.25 -33.188 -29.031 1 81.12 270 LEU B CA 1
ATOM 4426 C C . LEU B 1 270 ? -22.203 -32.688 -27.953 1 81.12 270 LEU B C 1
ATOM 4428 O O . LEU B 1 270 ? -23.266 -32.125 -28.266 1 81.12 270 LEU B O 1
ATOM 4432 N N . LYS B 1 271 ? -21.844 -32.844 -26.703 1 73.69 271 LYS B N 1
ATOM 4433 C CA . LYS B 1 271 ? -22.656 -32.312 -25.609 1 73.69 271 LYS B CA 1
ATOM 4434 C C . LYS B 1 271 ? -22.609 -30.781 -25.594 1 73.69 271 LYS B C 1
ATOM 4436 O O . LYS B 1 271 ? -23.625 -30.125 -25.344 1 73.69 271 LYS B O 1
ATOM 4441 N N . GLY B 1 272 ? -21.453 -30.312 -25.688 1 62.66 272 GLY B N 1
ATOM 4442 C CA . GLY B 1 272 ? -21.297 -28.875 -25.719 1 62.66 272 GLY B CA 1
ATOM 4443 C C . GLY B 1 272 ? -22.078 -28.219 -26.844 1 62.66 272 GLY B C 1
ATOM 4444 O O . GLY B 1 272 ? -22.625 -27.125 -26.672 1 62.66 272 GLY B O 1
ATOM 4445 N N . GLN B 1 273 ? -22.109 -28.844 -27.984 1 57.5 273 GLN B N 1
ATOM 4446 C CA . GLN B 1 273 ? -22.922 -28.375 -29.094 1 57.5 273 GLN B CA 1
ATOM 4447 C C . GLN B 1 273 ? -24.406 -28.422 -28.766 1 57.5 273 GLN B C 1
ATOM 4449 O O . GLN B 1 273 ? -25.172 -27.531 -29.172 1 57.5 273 GLN B O 1
ATOM 4454 N N . ARG B 1 274 ? -24.812 -29.359 -28.047 1 54.81 274 ARG B N 1
ATOM 4455 C CA . ARG B 1 274 ? -26.219 -29.406 -27.672 1 54.81 274 ARG B CA 1
ATOM 4456 C C . ARG B 1 274 ? -26.562 -28.281 -26.703 1 54.81 274 ARG B C 1
ATOM 4458 O O . ARG B 1 274 ? -27.625 -27.656 -26.797 1 54.81 274 ARG B O 1
ATOM 4465 N N . LEU B 1 275 ? -25.688 -28.031 -25.797 1 52.12 275 LEU B N 1
ATOM 4466 C CA . LEU B 1 275 ? -25.938 -26.969 -24.828 1 52.12 275 LEU B CA 1
ATOM 4467 C C . LEU B 1 275 ? -25.906 -25.609 -25.5 1 52.12 275 LEU B C 1
ATOM 4469 O O . LEU B 1 275 ? -26.672 -24.703 -25.125 1 52.12 275 LEU B O 1
ATOM 4473 N N . SER B 1 276 ? -25.047 -25.391 -26.406 1 51.66 276 SER B N 1
ATOM 4474 C CA . SER B 1 276 ? -25.016 -24.125 -27.141 1 51.66 276 SER B CA 1
ATOM 4475 C C . SER B 1 276 ? -26.266 -23.953 -28 1 51.66 276 SER B C 1
ATOM 4477 O O . SER B 1 276 ? -26.719 -22.844 -28.219 1 51.66 276 SER B O 1
ATOM 4479 N N . LEU B 1 277 ? -26.781 -24.969 -28.469 1 47.16 277 LEU B N 1
ATOM 4480 C CA . LEU B 1 277 ? -28.016 -24.891 -29.25 1 47.16 277 LEU B CA 1
ATOM 4481 C C . LEU B 1 277 ? -29.219 -24.672 -28.328 1 47.16 277 LEU B C 1
ATOM 4483 O O . LEU B 1 277 ? -30.25 -24.141 -28.766 1 47.16 277 LEU B O 1
ATOM 4487 N N . GLN B 1 278 ? -29.094 -25.047 -27.141 1 40.19 278 GLN B N 1
ATOM 4488 C CA . GLN B 1 278 ? -30.234 -24.812 -26.25 1 40.19 278 GLN B CA 1
ATOM 4489 C C . GLN B 1 278 ? -30.188 -23.406 -25.656 1 40.19 278 GLN B C 1
ATOM 4491 O O . GLN B 1 278 ? -31.172 -22.953 -25.062 1 40.19 278 GLN B O 1
ATOM 4496 N N . GLN B 1 279 ? -29.078 -22.812 -25.562 1 37.41 279 GLN B N 1
ATOM 4497 C CA . GLN B 1 279 ? -29.141 -21.406 -25.156 1 37.41 279 GLN B CA 1
ATOM 4498 C C . GLN B 1 279 ? -29.562 -20.516 -26.312 1 37.41 279 GLN B C 1
ATOM 4500 O O . GLN B 1 279 ? -29.125 -20.719 -27.453 1 37.41 279 GLN B O 1
#